Protein AF-A0A9E4ZKX3-F1 (afdb_monomer)

Solvent-accessible surface area (backbone atoms only — not comparable to full-atom values): 25454 Å² total; per-residue (Å²): 143,87,81,88,82,84,85,82,82,82,80,82,78,80,76,80,75,76,70,78,77,75,71,49,72,48,76,29,40,31,50,93,76,35,43,44,62,35,57,43,80,46,44,40,53,27,31,40,37,38,36,26,70,30,90,63,62,45,34,54,31,30,53,96,69,80,42,69,60,54,82,34,45,56,76,32,75,44,77,50,67,42,70,61,65,44,73,48,35,28,30,43,72,83,54,85,83,66,95,56,82,76,34,52,33,34,40,35,28,39,59,78,90,66,80,70,66,98,83,67,93,73,83,86,80,91,85,80,94,75,79,94,86,70,83,78,60,89,33,36,46,52,56,48,41,64,69,36,90,54,23,53,59,49,36,53,49,37,76,65,10,72,49,42,39,51,46,47,62,76,42,64,47,24,24,33,54,43,29,28,42,66,16,60,64,68,60,38,74,67,56,50,52,56,36,76,73,32,55,63,57,34,22,44,39,55,22,52,33,28,29,82,37,74,64,40,66,67,53,51,46,53,48,4,58,74,59,78,29,38,34,78,46,62,21,59,54,62,51,74,49,43,35,34,47,56,98,90,42,60,24,50,66,90,20,43,66,78,43,69,67,42,75,30,67,35,27,28,38,29,33,20,61,36,67,69,74,55,84,80,78,37,56,97,70,66,70,79,70,98,53,76,53,43,56,42,66,69,32,61,47,73,72,34,76,41,69,54,32,64,49,61,42,32,50,49,69,43,63,52,44,70,42,77,57,81,86,49,74,71,52,70,59,36,15,30,36,38,42,30,40,64,37,66,82,51,76,53,60,92,39,58,56,66,56,96,49,63,47,73,47,79,39,65,60,58,58,51,70,47,72,69,47,68,59,42,81,43,40,44,33,42,31,47,20,31,28,73,38,19,33,41,85,76,77,32,56,41,74,31,44,34,35,26,38,66,79,73,70,78,74,75,79,74,74,77,78,82,77,81,76,86,82,88,81,84,90,83,86,88,84,87,82,81,89,84,137

Nearest PDB structures (foldseek):
  5y6p-assembly1_A1  TM=7.924E-01  e=2.789E-11  Griffithsia pacifica
  7asg-assembly1_A  TM=7.374E-01  e=3.312E-11  Homo sapiens
  5nv6-assembly1_A  TM=7.489E-01  e=1.744E-10  Homo sapiens
  7as7-assembly1_A  TM=6.932E-01  e=3.127E-11  Homo sapiens
  7asc-assembly1_A  TM=6.992E-01  e=5.546E-11  Homo sapiens

Mean predicted aligned error: 19.7 Å

Structure (mmCIF, N/CA/C/O backbone):
data_AF-A0A9E4ZKX3-F1
#
_entry.id   AF-A0A9E4ZKX3-F1
#
loop_
_atom_site.group_PDB
_atom_site.id
_atom_site.type_symbol
_atom_site.label_atom_id
_atom_site.label_alt_id
_atom_site.label_comp_id
_atom_site.label_asym_id
_atom_site.label_entity_id
_atom_site.label_seq_id
_atom_site.pdbx_PDB_ins_code
_atom_site.Cartn_x
_atom_site.Cartn_y
_atom_site.Cartn_z
_atom_site.occupancy
_atom_site.B_iso_or_equiv
_atom_site.auth_seq_id
_atom_site.auth_comp_id
_atom_site.auth_asym_id
_atom_site.auth_atom_id
_atom_site.pdbx_PDB_model_num
ATOM 1 N N . MET A 1 1 ? -46.981 26.667 86.178 1.00 44.59 1 MET A N 1
ATOM 2 C CA . MET A 1 1 ? -47.009 25.566 85.196 1.00 44.59 1 MET A CA 1
ATOM 3 C C . MET A 1 1 ? -46.893 26.184 83.818 1.00 44.59 1 MET A C 1
ATOM 5 O O . MET A 1 1 ? -47.861 26.793 83.405 1.00 44.59 1 MET A O 1
ATOM 9 N N . THR A 1 2 ? -45.730 26.085 83.176 1.00 39.66 2 THR A N 1
ATOM 10 C CA . THR A 1 2 ? -45.525 26.178 81.716 1.00 39.66 2 THR A CA 1
ATOM 11 C C . THR A 1 2 ? -44.031 25.954 81.480 1.00 39.66 2 THR A C 1
ATOM 13 O O . THR A 1 2 ? -43.235 26.855 81.726 1.00 39.66 2 THR A O 1
ATOM 16 N N . SER A 1 3 ? -43.653 24.744 81.068 1.00 37.28 3 SER A N 1
ATOM 17 C CA . SER A 1 3 ? -42.311 24.439 80.561 1.00 37.28 3 SER A CA 1
ATOM 18 C C . SER A 1 3 ? -42.474 23.893 79.151 1.00 37.28 3 SER A C 1
ATOM 20 O O . SER A 1 3 ? -43.119 22.868 78.945 1.00 37.28 3 SER A O 1
ATOM 22 N N . THR A 1 4 ? -41.931 24.628 78.191 1.00 37.81 4 THR A N 1
ATOM 23 C CA . THR A 1 4 ? -41.785 24.278 76.780 1.00 37.81 4 THR A CA 1
ATOM 24 C C . THR A 1 4 ? -40.754 23.155 76.641 1.00 37.81 4 THR A C 1
ATOM 26 O O . THR A 1 4 ? -39.629 23.288 77.116 1.00 37.81 4 THR A O 1
ATOM 29 N N . ILE A 1 5 ? -41.133 22.047 75.998 1.00 39.69 5 ILE A N 1
ATOM 30 C CA . ILE A 1 5 ? -40.222 20.965 75.600 1.00 39.69 5 ILE A CA 1
ATOM 31 C C . ILE A 1 5 ? -39.836 21.212 74.140 1.00 39.69 5 ILE A C 1
ATOM 33 O O . ILE A 1 5 ? -40.693 21.188 73.259 1.00 39.69 5 ILE A O 1
ATOM 37 N N . LEU A 1 6 ? -38.551 21.467 73.899 1.00 36.69 6 LEU A N 1
ATOM 38 C CA . LEU A 1 6 ? -37.947 21.547 72.572 1.00 36.69 6 LEU A CA 1
ATOM 39 C C . LEU A 1 6 ? -37.413 20.149 72.221 1.00 36.69 6 LEU A C 1
ATOM 41 O O . LEU A 1 6 ? -36.451 19.682 72.827 1.00 36.69 6 LEU A O 1
ATOM 45 N N . GLY A 1 7 ? -38.073 19.457 71.292 1.00 33.47 7 GLY A N 1
ATOM 46 C CA . GLY A 1 7 ? -37.600 18.184 70.748 1.00 33.47 7 GLY A CA 1
ATOM 47 C C . GLY A 1 7 ? -36.561 18.427 69.656 1.00 33.47 7 GLY A C 1
ATOM 48 O O . GLY A 1 7 ? -36.877 19.030 68.635 1.00 33.47 7 GLY A O 1
ATOM 49 N N . ILE A 1 8 ? -35.331 17.959 69.866 1.00 38.28 8 ILE A N 1
ATOM 50 C CA . ILE A 1 8 ? -34.294 17.891 68.831 1.00 38.28 8 ILE A CA 1
ATOM 51 C C . ILE A 1 8 ? -34.380 16.497 68.208 1.00 38.28 8 ILE A C 1
ATOM 53 O O . ILE A 1 8 ? -34.050 15.502 68.851 1.00 38.28 8 ILE A O 1
ATOM 57 N N . ALA A 1 9 ? -34.852 16.425 66.964 1.00 35.66 9 ALA A N 1
ATOM 58 C CA . ALA A 1 9 ? -34.752 15.233 66.135 1.00 35.66 9 ALA A CA 1
ATOM 59 C C . ALA A 1 9 ? -33.336 15.167 65.544 1.00 35.66 9 ALA A C 1
ATOM 61 O O . ALA A 1 9 ? -32.962 15.997 64.718 1.00 35.66 9 ALA A O 1
ATOM 62 N N . ALA A 1 10 ? -32.539 14.194 65.986 1.00 36.22 10 ALA A N 1
ATOM 63 C CA . ALA A 1 10 ? -31.276 13.853 65.346 1.00 36.22 10 ALA A CA 1
ATOM 64 C C . ALA A 1 10 ? -31.577 13.009 64.099 1.00 36.22 10 ALA A C 1
ATOM 66 O O . ALA A 1 10 ? -31.965 11.846 64.204 1.00 36.22 10 ALA A O 1
ATOM 67 N N . VAL A 1 11 ? -31.432 13.609 62.919 1.00 39.97 11 VAL A N 1
ATOM 68 C CA . VAL A 1 11 ? -31.446 12.886 61.644 1.00 39.97 11 VAL A CA 1
ATOM 69 C C . VAL A 1 11 ? -30.083 12.214 61.491 1.00 39.97 11 VAL A C 1
ATOM 71 O O . VAL A 1 11 ? -29.071 12.886 61.300 1.00 39.97 11 VAL A O 1
ATOM 74 N N . LEU A 1 12 ? -30.051 10.885 61.608 1.00 37.53 12 LEU A N 1
ATOM 75 C CA . LEU A 1 12 ? -28.901 10.073 61.217 1.00 37.53 12 LEU A CA 1
ATOM 76 C C . LEU A 1 12 ? -28.850 10.056 59.681 1.00 37.53 12 LEU A C 1
ATOM 78 O O . LEU A 1 12 ? -29.580 9.309 59.035 1.00 37.53 12 LEU A O 1
ATOM 82 N N . ALA A 1 13 ? -28.017 10.910 59.091 1.00 38.12 13 ALA A N 1
ATOM 83 C CA . ALA A 1 13 ? -27.655 10.794 57.686 1.00 38.12 13 ALA A CA 1
ATOM 84 C C . ALA A 1 13 ? -26.666 9.628 57.548 1.00 38.12 13 ALA A C 1
ATOM 86 O O . ALA A 1 13 ? -25.484 9.761 57.864 1.00 38.12 13 ALA A O 1
ATOM 87 N N . VAL A 1 14 ? -27.154 8.464 57.115 1.00 45.84 14 VAL A N 1
ATOM 88 C CA . VAL A 1 14 ? -26.288 7.396 56.607 1.00 45.84 14 VAL A CA 1
ATOM 89 C C . VAL A 1 14 ? -25.786 7.877 55.250 1.00 45.84 14 VAL A C 1
ATOM 91 O O . VAL A 1 14 ? -26.506 7.818 54.257 1.00 45.84 14 VAL A O 1
ATOM 94 N N . GLY A 1 15 ? -24.578 8.441 55.231 1.00 37.44 15 GLY A N 1
ATOM 95 C CA . GLY A 1 15 ? -23.873 8.732 53.992 1.00 37.44 15 GLY A CA 1
ATOM 96 C C . GLY A 1 15 ? -23.638 7.422 53.253 1.00 37.44 15 GLY A C 1
ATOM 97 O O . GLY A 1 15 ? -22.874 6.578 53.719 1.00 37.44 15 GLY A O 1
ATOM 98 N N . LEU A 1 16 ? -24.325 7.242 52.129 1.00 39.47 16 LEU A N 1
ATOM 99 C CA . LEU A 1 16 ? -23.986 6.222 51.152 1.00 39.47 16 LEU A CA 1
ATOM 100 C C . LEU A 1 16 ? -22.610 6.615 50.602 1.00 39.47 16 LEU A C 1
ATOM 102 O O . LEU A 1 16 ? -22.499 7.529 49.788 1.00 39.47 16 LEU A O 1
ATOM 106 N N . LEU A 1 17 ? -21.547 6.004 51.125 1.00 38.03 17 LEU A N 1
ATOM 107 C CA . LEU A 1 17 ? -20.236 6.074 50.495 1.00 38.03 17 LEU A CA 1
ATOM 108 C C . LEU A 1 17 ? -20.385 5.360 49.152 1.00 38.03 17 LEU A C 1
ATOM 110 O O . LEU A 1 17 ? -20.412 4.132 49.110 1.00 38.03 17 LEU A O 1
ATOM 114 N N . ALA A 1 18 ? -20.543 6.126 48.073 1.00 37.72 18 ALA A N 1
ATOM 115 C CA . ALA A 1 18 ? -20.281 5.612 46.742 1.00 37.72 18 ALA A CA 1
ATOM 116 C C . ALA A 1 18 ? -18.820 5.155 46.757 1.00 37.72 18 ALA A C 1
ATOM 118 O O . ALA A 1 18 ? -17.907 5.972 46.896 1.00 37.72 18 ALA A O 1
ATOM 119 N N . LEU A 1 19 ? -18.606 3.839 46.732 1.00 36.78 19 LEU A N 1
ATOM 120 C CA . LEU A 1 19 ? -17.291 3.302 46.421 1.00 36.78 19 LEU A CA 1
ATOM 121 C C . LEU A 1 19 ? -16.910 3.890 45.056 1.00 36.78 19 LEU A C 1
ATOM 123 O O . LEU A 1 19 ? -17.776 3.915 44.177 1.00 36.78 19 LEU A O 1
ATOM 127 N N . PRO A 1 20 ? -15.685 4.411 44.871 1.00 42.03 20 PRO A N 1
ATOM 128 C CA . PRO A 1 20 ? -15.252 4.791 43.538 1.00 42.03 20 PRO A CA 1
ATOM 129 C C . PRO A 1 20 ? -15.411 3.551 42.658 1.00 42.03 20 PRO A C 1
ATOM 131 O O . PRO A 1 20 ? -14.862 2.496 42.981 1.00 42.03 20 PRO A O 1
ATOM 134 N N . VAL A 1 21 ? -16.224 3.663 41.606 1.00 43.31 21 VAL A N 1
ATOM 135 C CA . VAL A 1 21 ? -16.222 2.685 40.519 1.00 43.31 21 VAL A CA 1
ATOM 136 C C . VAL A 1 21 ? -14.768 2.606 40.069 1.00 43.31 21 VAL A C 1
ATOM 138 O O . VAL A 1 21 ? -14.171 3.629 39.729 1.00 43.31 21 VAL A O 1
ATOM 141 N N . LEU A 1 22 ? -14.155 1.431 40.213 1.00 52.44 22 LEU A N 1
ATOM 142 C CA . LEU A 1 22 ? -12.804 1.212 39.719 1.00 52.44 22 LEU A CA 1
ATOM 143 C C . LEU A 1 22 ? -12.891 1.402 38.204 1.00 52.44 22 LEU A C 1
ATOM 145 O O . LEU A 1 22 ? -13.666 0.694 37.566 1.00 52.44 22 LEU A O 1
ATOM 149 N N . ALA A 1 23 ? -12.183 2.393 37.656 1.00 60.25 23 ALA A N 1
ATOM 150 C CA . ALA A 1 23 ? -12.140 2.588 36.212 1.00 60.25 23 ALA A CA 1
ATOM 151 C C . ALA A 1 23 ? -11.700 1.269 35.568 1.00 60.25 23 ALA A C 1
ATOM 153 O O . ALA A 1 23 ? -10.716 0.677 36.021 1.00 60.25 23 ALA A O 1
ATOM 154 N N . ALA A 1 24 ? -12.455 0.789 34.579 1.00 76.88 24 ALA A N 1
ATOM 155 C CA . ALA A 1 24 ? -12.093 -0.420 33.858 1.00 76.88 24 ALA A CA 1
ATOM 156 C C . ALA A 1 24 ? -10.707 -0.220 33.231 1.00 76.88 24 ALA A C 1
ATOM 158 O O . ALA A 1 24 ? -10.415 0.848 32.684 1.00 76.88 24 ALA A O 1
ATOM 159 N N . THR A 1 25 ? -9.844 -1.227 33.350 1.00 84.31 25 THR A N 1
ATOM 160 C CA . THR A 1 25 ? -8.502 -1.207 32.768 1.00 84.31 25 THR A CA 1
ATOM 161 C C . THR A 1 25 ? -8.307 -2.401 31.852 1.00 84.31 25 THR A C 1
ATOM 163 O O . THR A 1 25 ? -8.714 -3.508 32.206 1.00 84.31 25 THR A O 1
ATOM 166 N N . ALA A 1 26 ? -7.648 -2.184 30.720 1.00 88.62 26 ALA A N 1
ATOM 167 C CA . ALA A 1 26 ? -7.213 -3.235 29.808 1.00 88.62 26 ALA A CA 1
ATOM 168 C C . ALA A 1 26 ? -5.725 -3.056 29.481 1.00 88.62 26 ALA A C 1
ATOM 170 O O . ALA A 1 26 ? -5.217 -1.936 29.526 1.00 88.62 26 ALA A O 1
ATOM 171 N N . ASP A 1 27 ? -5.032 -4.147 29.167 1.00 91.62 27 ASP A N 1
ATOM 172 C CA . ASP A 1 27 ? -3.580 -4.153 28.982 1.00 91.62 27 ASP A CA 1
ATOM 173 C C . ASP A 1 27 ? -3.196 -4.529 27.546 1.00 91.62 27 ASP A C 1
ATOM 175 O O . ASP A 1 27 ? -3.813 -5.402 26.930 1.00 91.62 27 ASP A O 1
ATOM 179 N N . VAL A 1 28 ? -2.141 -3.888 27.044 1.00 90.00 28 VAL A N 1
ATOM 180 C CA . VAL A 1 28 ? -1.460 -4.224 25.791 1.00 90.00 28 VAL A CA 1
ATOM 181 C C . VAL A 1 28 ? 0.042 -4.328 26.063 1.00 90.00 28 VAL A C 1
ATOM 183 O O . VAL A 1 28 ? 0.697 -3.372 26.484 1.00 90.00 28 VAL A O 1
ATOM 186 N N . ASP A 1 29 ? 0.616 -5.491 25.796 1.00 91.44 29 ASP A N 1
ATOM 187 C CA . ASP A 1 29 ? 2.053 -5.721 25.901 1.00 91.44 29 ASP A CA 1
ATOM 188 C C . ASP A 1 29 ? 2.741 -5.297 24.597 1.00 91.44 29 ASP A C 1
ATOM 190 O O . ASP A 1 29 ? 2.290 -5.642 23.511 1.00 91.44 29 ASP A O 1
ATOM 194 N N . ILE A 1 30 ? 3.867 -4.591 24.689 1.00 89.31 30 ILE A N 1
ATOM 195 C CA . ILE A 1 30 ? 4.775 -4.365 23.557 1.00 89.31 30 ILE A CA 1
ATOM 196 C C . ILE A 1 30 ? 5.923 -5.364 23.693 1.00 89.31 30 ILE A C 1
ATOM 198 O O . ILE A 1 30 ? 6.727 -5.261 24.631 1.00 89.31 30 ILE A O 1
ATOM 202 N N . ARG A 1 31 ? 5.944 -6.373 22.817 1.00 85.62 31 ARG A N 1
ATOM 203 C CA . ARG A 1 31 ? 6.923 -7.472 22.823 1.00 85.62 31 ARG A CA 1
ATOM 204 C C . ARG A 1 31 ? 7.243 -7.925 21.412 1.00 85.62 31 ARG A C 1
ATOM 206 O O . ARG A 1 31 ? 6.342 -8.132 20.612 1.00 85.62 31 ARG A O 1
ATOM 213 N N . GLY A 1 32 ? 8.519 -8.178 21.144 1.00 77.88 32 GLY A N 1
ATOM 214 C CA . GLY A 1 32 ? 8.972 -8.661 19.843 1.00 77.88 32 GLY A CA 1
ATOM 215 C C . GLY A 1 32 ? 8.792 -7.647 18.712 1.00 77.88 32 GLY A C 1
ATOM 216 O O . GLY A 1 32 ? 8.894 -8.036 17.555 1.00 77.88 32 GLY A O 1
ATOM 217 N N . GLY A 1 33 ? 8.570 -6.368 19.029 1.00 76.00 33 GLY A N 1
ATOM 218 C CA . GLY A 1 33 ? 8.203 -5.343 18.056 1.00 76.00 33 GLY A CA 1
ATOM 219 C C . GLY A 1 33 ? 6.725 -5.332 17.660 1.00 76.00 33 GLY A C 1
ATOM 220 O O . GLY A 1 33 ? 6.407 -4.682 16.674 1.00 76.00 33 GLY A O 1
ATOM 221 N N . GLU A 1 34 ? 5.844 -5.997 18.413 1.00 79.69 34 GLU A N 1
ATOM 222 C CA . GLU A 1 34 ? 4.401 -6.101 18.146 1.00 79.69 34 GLU A CA 1
ATOM 223 C C . GLU A 1 34 ? 3.580 -5.582 19.341 1.00 79.69 34 GLU A C 1
ATOM 225 O O . GLU A 1 34 ? 4.038 -5.633 20.490 1.00 79.69 34 GLU A O 1
ATOM 230 N N . TYR A 1 35 ? 2.356 -5.099 19.093 1.00 85.44 35 TYR A N 1
ATOM 231 C CA . TYR A 1 35 ? 1.368 -4.879 20.157 1.00 85.44 35 TYR A CA 1
ATOM 232 C C . TYR A 1 35 ? 0.588 -6.171 20.391 1.00 85.44 35 TYR A C 1
ATOM 234 O O . TYR A 1 35 ? 0.074 -6.768 19.450 1.00 85.44 35 TYR A O 1
ATOM 242 N N . ILE A 1 36 ? 0.482 -6.603 21.645 1.00 80.00 36 ILE A N 1
ATOM 243 C CA . ILE A 1 36 ? -0.140 -7.872 22.016 1.00 80.00 36 ILE A CA 1
ATOM 244 C C . ILE A 1 36 ? -1.198 -7.622 23.105 1.00 80.00 36 ILE A C 1
ATOM 246 O O . ILE A 1 36 ? -0.833 -7.338 24.246 1.00 80.00 36 ILE A O 1
ATOM 250 N N . PRO A 1 37 ? -2.499 -7.772 22.797 1.00 79.19 37 PRO A N 1
ATOM 251 C CA . PRO A 1 37 ? -3.042 -8.067 21.470 1.00 79.19 37 PRO A CA 1
ATOM 252 C C . PRO A 1 37 ? -2.907 -6.867 20.512 1.00 79.19 37 PRO A C 1
ATOM 254 O O . PRO A 1 37 ? -2.878 -5.717 20.949 1.00 79.19 37 PRO A O 1
ATOM 257 N N . ALA A 1 38 ? -2.855 -7.138 19.205 1.00 71.38 38 ALA A N 1
ATOM 258 C CA . ALA A 1 38 ? -2.812 -6.091 18.179 1.00 71.38 38 ALA A CA 1
ATOM 259 C C . ALA A 1 38 ? -4.174 -5.394 18.017 1.00 71.38 38 ALA A C 1
ATOM 261 O O . ALA A 1 38 ? -4.246 -4.220 17.666 1.00 71.38 38 ALA A O 1
ATOM 262 N N . SER A 1 39 ? -5.266 -6.095 18.324 1.00 74.25 39 SER A N 1
ATOM 263 C CA . SER A 1 39 ? -6.615 -5.541 18.391 1.00 74.25 39 SER A CA 1
ATOM 264 C C . SER A 1 39 ? -7.208 -5.762 19.776 1.00 74.25 39 SER A C 1
ATOM 266 O O . SER A 1 39 ? -7.173 -6.863 20.328 1.00 74.25 39 SER A O 1
ATOM 268 N N . LEU A 1 40 ? -7.750 -4.694 20.353 1.00 83.62 40 LEU A N 1
ATOM 269 C CA . LEU A 1 40 ? -8.351 -4.714 21.676 1.00 83.62 40 LEU A CA 1
ATOM 270 C C . LEU A 1 40 ? -9.721 -4.043 21.620 1.00 83.62 40 LEU A C 1
ATOM 272 O O . LEU A 1 40 ? -9.820 -2.855 21.326 1.00 83.62 40 LEU A O 1
ATOM 276 N N . THR A 1 41 ? -10.776 -4.785 21.941 1.00 78.62 41 THR A N 1
ATOM 277 C CA . THR A 1 41 ? -12.110 -4.207 22.135 1.00 78.62 41 THR A CA 1
ATOM 278 C C . THR A 1 41 ? -12.324 -3.908 23.616 1.00 78.62 41 THR A C 1
ATOM 280 O O . THR A 1 41 ? -12.059 -4.762 24.463 1.00 78.62 41 THR A O 1
ATOM 283 N N . VAL A 1 42 ? -12.791 -2.703 23.935 1.00 85.31 42 VAL A N 1
ATOM 284 C CA . VAL A 1 42 ? -13.098 -2.242 25.297 1.00 85.31 42 VAL A CA 1
ATOM 285 C C . VAL A 1 42 ? -14.410 -1.465 25.319 1.00 85.31 42 VAL A C 1
ATOM 287 O O . VAL A 1 42 ? -14.893 -1.024 24.280 1.00 85.31 42 VAL A O 1
ATOM 290 N N . GLU A 1 43 ? -14.982 -1.266 26.502 1.00 86.69 43 GLU A N 1
ATOM 291 C CA . GLU A 1 43 ? -16.123 -0.360 26.675 1.00 86.69 43 GLU A CA 1
ATOM 292 C C . GLU A 1 43 ? -15.655 1.094 26.812 1.00 86.69 43 GLU A C 1
ATOM 294 O O . GLU A 1 43 ? -14.508 1.360 27.195 1.00 86.69 43 GLU A O 1
ATOM 299 N N . GLU A 1 44 ? -16.543 2.046 26.531 1.00 86.00 44 GLU A N 1
ATOM 300 C CA . GLU A 1 44 ? -16.294 3.464 26.799 1.00 86.00 44 GLU A CA 1
ATOM 301 C C . GLU A 1 44 ? -15.855 3.709 28.253 1.00 86.00 44 GLU A C 1
ATOM 303 O O . GLU A 1 44 ? -16.233 3.006 29.189 1.00 86.00 44 GLU A O 1
ATOM 308 N N . ASN A 1 45 ? -15.021 4.725 28.449 1.00 86.62 45 ASN A N 1
ATOM 309 C CA . ASN A 1 45 ? -14.358 5.065 29.710 1.00 86.62 45 ASN A CA 1
ATOM 310 C C . ASN A 1 45 ? -13.347 4.020 30.232 1.00 86.62 45 ASN A C 1
ATOM 312 O O . ASN A 1 45 ? -12.870 4.142 31.367 1.00 86.62 45 ASN A O 1
ATOM 316 N N . THR A 1 46 ? -12.946 3.040 29.414 1.00 88.50 46 THR A N 1
ATOM 317 C CA . THR A 1 46 ? -11.849 2.117 29.749 1.00 88.50 46 THR A CA 1
ATOM 318 C C . THR A 1 46 ? -10.486 2.798 29.601 1.00 88.50 46 THR A C 1
ATOM 320 O O . THR A 1 46 ? -10.207 3.490 28.620 1.00 88.50 46 THR A O 1
ATOM 323 N N . THR A 1 47 ? -9.604 2.589 30.583 1.00 93.19 47 THR A N 1
ATOM 324 C CA . THR A 1 47 ? -8.193 2.994 30.511 1.00 93.19 47 THR A CA 1
ATOM 325 C C . THR A 1 47 ? -7.345 1.848 29.980 1.00 93.19 47 THR A C 1
ATOM 327 O O . THR A 1 47 ? -7.213 0.817 30.635 1.00 93.19 47 THR A O 1
ATOM 330 N N . VAL A 1 48 ? -6.739 2.029 28.811 1.00 94.94 48 VAL A N 1
ATOM 331 C CA . VAL A 1 48 ? -5.806 1.053 28.242 1.00 94.94 48 VAL A CA 1
ATOM 332 C C . VAL A 1 48 ? -4.387 1.388 28.693 1.00 94.94 48 VAL A C 1
ATOM 334 O O . VAL A 1 48 ? -3.974 2.550 28.658 1.00 94.94 48 VAL A O 1
ATOM 337 N N . THR A 1 49 ? -3.664 0.366 29.146 1.00 95.75 49 THR A N 1
ATOM 338 C CA . THR A 1 49 ? -2.282 0.435 29.624 1.00 95.75 49 THR A CA 1
ATOM 339 C C . THR A 1 49 ? -1.378 -0.311 28.653 1.00 95.75 49 THR A C 1
ATOM 341 O O . THR A 1 49 ? -1.482 -1.526 28.510 1.00 95.75 49 THR A O 1
ATOM 344 N N . TRP A 1 50 ? -0.455 0.399 28.010 1.00 97.25 50 TRP A N 1
ATOM 345 C CA . TRP A 1 50 ? 0.591 -0.212 27.194 1.00 97.25 50 TRP A CA 1
ATOM 346 C C . TRP A 1 50 ? 1.865 -0.364 28.010 1.00 97.25 50 TRP A C 1
ATOM 348 O O . TRP A 1 50 ? 2.320 0.612 28.607 1.00 97.25 50 TRP A O 1
ATOM 358 N N . THR A 1 51 ? 2.472 -1.551 28.001 1.00 94.19 51 THR A N 1
ATOM 359 C CA . THR A 1 51 ? 3.736 -1.819 28.708 1.00 94.19 51 THR A CA 1
ATOM 360 C C . THR A 1 51 ? 4.828 -2.249 27.739 1.00 94.19 51 THR A C 1
ATOM 362 O O . THR A 1 51 ? 4.689 -3.271 27.069 1.00 94.19 51 THR A O 1
ATOM 365 N N . ASN A 1 52 ? 5.947 -1.515 27.698 1.00 94.44 52 ASN A N 1
ATOM 366 C CA . ASN A 1 52 ? 7.099 -1.911 26.890 1.00 94.44 52 ASN A CA 1
ATOM 367 C C . ASN A 1 52 ? 7.952 -2.969 27.584 1.00 94.44 52 ASN A C 1
ATOM 369 O O . ASN A 1 52 ? 8.564 -2.688 28.606 1.00 94.44 52 ASN A O 1
ATOM 373 N N . TYR A 1 53 ? 8.029 -4.174 27.027 1.00 88.81 53 TYR A N 1
ATOM 374 C CA . TYR A 1 53 ? 8.916 -5.231 27.517 1.00 88.81 53 TYR A CA 1
ATOM 375 C C . TYR A 1 53 ? 10.162 -5.423 26.641 1.00 88.81 53 TYR A C 1
ATOM 377 O O . TYR A 1 53 ? 11.108 -6.091 27.073 1.00 88.81 53 TYR A O 1
ATOM 385 N N . ASP A 1 54 ? 10.203 -4.815 25.456 1.00 83.31 54 ASP A N 1
ATOM 386 C CA . ASP A 1 54 ? 11.353 -4.861 24.562 1.00 83.31 54 ASP A CA 1
ATOM 387 C C . ASP A 1 54 ? 12.501 -3.981 25.071 1.00 83.31 54 ASP A C 1
ATOM 389 O O . ASP A 1 54 ? 12.308 -2.963 25.735 1.00 83.31 54 ASP A O 1
ATOM 393 N N . GLU A 1 55 ? 13.740 -4.377 24.764 1.00 87.56 55 GLU A N 1
ATOM 394 C CA . GLU A 1 55 ? 14.933 -3.570 25.078 1.00 87.56 55 GLU A CA 1
ATOM 395 C C . GLU A 1 55 ? 14.993 -2.279 24.246 1.00 87.56 55 GLU A C 1
ATOM 397 O O . GLU A 1 55 ? 15.665 -1.315 24.616 1.00 87.56 55 GLU A O 1
ATOM 402 N N . VAL A 1 56 ? 14.300 -2.268 23.105 1.00 85.69 56 VAL A N 1
ATOM 403 C CA . VAL A 1 56 ? 14.177 -1.117 22.214 1.00 85.69 56 VAL A CA 1
ATOM 404 C C . VAL A 1 56 ? 12.985 -0.275 22.661 1.00 85.69 56 VAL A C 1
ATOM 406 O O . VAL A 1 56 ? 11.956 -0.796 23.080 1.00 85.69 56 VAL A O 1
ATOM 409 N N . ALA A 1 57 ? 13.121 1.047 22.592 1.00 87.31 57 ALA A N 1
ATOM 410 C CA . ALA A 1 57 ? 12.015 1.931 22.928 1.00 87.31 57 ALA A CA 1
ATOM 411 C C . ALA A 1 57 ? 10.989 2.013 21.794 1.00 87.31 57 ALA A C 1
ATOM 413 O O . ALA A 1 57 ? 11.361 2.119 20.622 1.00 87.31 57 ALA A O 1
ATOM 414 N N . HIS A 1 58 ? 9.719 2.079 22.180 1.00 89.75 58 HIS A N 1
ATOM 415 C CA . HIS A 1 58 ? 8.573 2.183 21.281 1.00 89.75 58 HIS A CA 1
ATOM 416 C C . HIS A 1 58 ? 7.728 3.418 21.607 1.00 89.75 58 HIS A C 1
ATOM 418 O O . HIS A 1 58 ? 7.968 4.125 22.584 1.00 89.75 58 HIS A O 1
ATOM 424 N N . THR A 1 59 ? 6.749 3.691 20.761 1.00 90.69 59 THR A N 1
ATOM 425 C CA . THR A 1 59 ? 5.711 4.718 20.947 1.00 90.69 59 THR A CA 1
ATOM 426 C C . THR A 1 59 ? 4.350 4.059 20.797 1.00 90.69 59 THR A C 1
ATOM 428 O O . THR A 1 59 ? 4.242 3.020 20.152 1.00 90.69 59 THR A O 1
ATOM 431 N N . VAL A 1 60 ? 3.322 4.684 21.350 1.00 90.69 60 VAL A N 1
ATOM 432 C CA . VAL A 1 60 ? 1.910 4.408 21.109 1.00 90.69 60 VAL A CA 1
ATOM 433 C C . VAL A 1 60 ? 1.312 5.737 20.668 1.00 90.69 60 VAL A C 1
ATOM 435 O O . VAL A 1 60 ? 1.011 6.603 21.492 1.00 90.69 60 VAL A O 1
ATOM 438 N N . THR A 1 61 ? 1.235 5.935 19.358 1.00 87.69 61 THR A N 1
ATOM 439 C CA . THR A 1 61 ? 0.784 7.191 18.760 1.00 87.69 61 THR A CA 1
ATOM 440 C C . THR A 1 61 ? -0.482 6.918 17.960 1.00 87.69 61 THR A C 1
ATOM 442 O O . THR A 1 61 ? -0.449 6.142 17.008 1.00 87.69 61 THR A O 1
ATOM 445 N N . GLY A 1 62 ? -1.599 7.520 18.366 1.00 82.81 62 GLY A N 1
ATOM 446 C CA . GLY A 1 62 ? -2.884 7.393 17.685 1.00 82.81 62 GLY A CA 1
ATOM 447 C C . GLY A 1 62 ? -2.914 8.152 16.359 1.00 82.81 62 GLY A C 1
ATOM 448 O O . GLY A 1 62 ? -2.353 9.249 16.245 1.00 82.81 62 GLY A O 1
ATOM 449 N N . THR A 1 63 ? -3.608 7.594 15.370 1.00 70.62 63 THR A N 1
ATOM 450 C CA . THR A 1 63 ? -3.876 8.263 14.090 1.00 70.62 63 THR A CA 1
ATOM 451 C C . THR A 1 63 ? -4.606 9.592 14.320 1.00 70.62 63 THR A C 1
ATOM 453 O O . THR A 1 63 ? -5.393 9.737 15.258 1.00 70.62 63 THR A O 1
ATOM 456 N N . GLY A 1 64 ? -4.294 10.611 13.514 1.00 65.62 64 GLY A N 1
ATOM 457 C CA . GLY A 1 64 ? -4.873 11.954 13.663 1.00 65.62 64 GLY A CA 1
ATOM 458 C C . GLY A 1 64 ? -4.382 12.733 14.894 1.00 65.62 64 GLY A C 1
ATOM 459 O O . GLY A 1 64 ? -4.874 13.827 15.165 1.00 65.62 64 GLY A O 1
ATOM 460 N N . GLY A 1 65 ? -3.405 12.203 15.643 1.00 70.75 65 GLY A N 1
ATOM 461 C CA . GLY A 1 65 ? -2.793 12.885 16.788 1.00 70.75 65 GLY A CA 1
ATOM 462 C C . GLY A 1 65 ? -3.662 12.920 18.048 1.00 70.75 65 GLY A C 1
ATOM 463 O O . GLY A 1 65 ? -3.432 13.759 18.919 1.00 70.75 65 GLY A O 1
ATOM 464 N N . LEU A 1 66 ? -4.650 12.024 18.162 1.00 78.44 66 LEU A N 1
ATOM 465 C CA . LEU A 1 66 ? -5.563 11.945 19.313 1.00 78.44 66 LEU A CA 1
ATOM 466 C C . LEU A 1 66 ? -4.839 11.655 20.638 1.00 78.44 66 LEU A C 1
ATOM 468 O O . LEU A 1 66 ? -5.258 12.121 21.700 1.00 78.44 66 LEU A O 1
ATOM 472 N N . PHE A 1 67 ? -3.743 10.898 20.575 1.00 87.88 67 PHE A N 1
ATOM 473 C CA . PHE A 1 67 ? -2.854 10.633 21.698 1.00 87.88 67 PHE A CA 1
ATOM 474 C C . PHE A 1 67 ? -1.452 10.272 21.213 1.00 87.88 67 PHE A C 1
ATOM 476 O O . PHE A 1 67 ? -1.276 9.722 20.128 1.00 87.88 67 PHE A O 1
ATOM 483 N N . ASP A 1 68 ? -0.451 10.569 22.036 1.00 91.56 68 ASP A N 1
ATOM 484 C CA . ASP A 1 68 ? 0.936 10.194 21.789 1.00 91.56 68 ASP A CA 1
ATOM 485 C C . ASP A 1 68 ? 1.625 9.922 23.125 1.00 91.56 68 ASP A C 1
ATOM 487 O O . ASP A 1 68 ? 1.661 10.781 24.012 1.00 91.56 68 ASP A O 1
ATOM 491 N N . SER A 1 69 ? 2.165 8.717 23.280 1.00 93.75 69 SER A N 1
ATOM 492 C CA . SER A 1 69 ? 2.923 8.344 24.469 1.00 93.75 69 SER A CA 1
ATOM 493 C C . SER A 1 69 ? 4.283 9.030 24.564 1.00 93.75 69 SER A C 1
ATOM 495 O O . SER A 1 69 ? 4.893 9.041 25.636 1.00 93.75 69 SER A O 1
ATOM 497 N N . GLY A 1 70 ? 4.813 9.528 23.442 1.00 89.44 70 GLY A N 1
ATOM 498 C CA . GLY A 1 70 ? 6.244 9.744 23.297 1.00 89.44 70 GLY A CA 1
ATOM 499 C C . GLY A 1 70 ? 7.027 8.437 23.474 1.00 89.44 70 GLY A C 1
ATOM 500 O O . GLY A 1 70 ? 6.477 7.335 23.448 1.00 89.44 70 GLY A O 1
ATOM 501 N N . ARG A 1 71 ? 8.344 8.546 23.650 1.00 90.38 71 ARG A N 1
ATOM 502 C CA . ARG A 1 71 ? 9.232 7.384 23.771 1.00 90.38 71 ARG A CA 1
ATOM 503 C C . ARG A 1 71 ? 9.006 6.632 25.089 1.00 90.38 71 ARG A C 1
ATOM 505 O O . ARG A 1 71 ? 9.244 7.190 26.156 1.00 90.38 71 ARG A O 1
ATOM 512 N N . ILE A 1 72 ? 8.622 5.362 24.988 1.00 93.25 72 ILE A N 1
ATOM 513 C CA . ILE A 1 72 ? 8.452 4.412 26.093 1.00 93.25 72 ILE A CA 1
ATOM 514 C C . ILE A 1 72 ? 9.678 3.492 26.134 1.00 93.25 72 ILE A C 1
ATOM 516 O O . ILE A 1 72 ? 9.858 2.644 25.258 1.00 93.25 72 ILE A O 1
ATOM 520 N N . GLU A 1 73 ? 10.535 3.653 27.142 1.00 93.38 73 GLU A N 1
ATOM 521 C CA . GLU A 1 73 ? 11.699 2.779 27.366 1.00 93.38 73 GLU A CA 1
ATOM 522 C C . GLU A 1 73 ? 11.283 1.420 27.959 1.00 93.38 73 GLU A C 1
ATOM 524 O O . GLU A 1 73 ? 10.152 1.244 28.415 1.00 93.38 73 GLU A O 1
ATOM 529 N N . GLN A 1 74 ? 12.206 0.456 28.001 1.00 94.12 74 GLN A N 1
ATOM 530 C CA . GLN A 1 74 ? 11.939 -0.862 28.581 1.00 94.12 74 GLN A CA 1
ATOM 531 C C . GLN A 1 74 ? 11.369 -0.764 30.013 1.00 94.12 74 GLN A C 1
ATOM 533 O O . GLN A 1 74 ? 11.898 -0.065 30.880 1.00 94.12 74 GLN A O 1
ATOM 538 N N . ASN A 1 75 ? 10.313 -1.531 30.267 1.00 93.44 75 ASN A N 1
ATOM 539 C CA . ASN A 1 75 ? 9.479 -1.594 31.470 1.00 93.44 75 ASN A CA 1
ATOM 540 C C . ASN A 1 75 ? 8.705 -0.310 31.816 1.00 93.44 75 ASN A C 1
ATOM 542 O O . ASN A 1 75 ? 8.167 -0.209 32.922 1.00 93.44 75 ASN A O 1
ATOM 546 N N . GLN A 1 76 ? 8.645 0.678 30.920 1.00 96.69 76 GLN A N 1
ATOM 547 C CA . GLN A 1 76 ? 7.771 1.835 31.099 1.00 96.69 76 GLN A CA 1
ATOM 548 C C . GLN A 1 76 ? 6.363 1.555 30.580 1.00 96.69 76 GLN A C 1
ATOM 550 O O . GLN A 1 76 ? 6.156 0.706 29.709 1.00 96.69 76 GLN A O 1
ATOM 555 N N . THR A 1 77 ? 5.402 2.296 31.133 1.00 95.94 77 THR A N 1
ATOM 556 C CA . THR A 1 77 ? 3.994 2.207 30.764 1.00 95.94 77 THR A CA 1
ATOM 557 C C . THR A 1 77 ? 3.447 3.538 30.276 1.00 95.94 77 THR A C 1
ATOM 559 O O . THR A 1 77 ? 3.864 4.608 30.729 1.00 95.94 77 THR A O 1
ATOM 562 N N . PHE A 1 78 ? 2.482 3.455 29.369 1.00 97.06 78 PHE A N 1
ATOM 563 C CA . PHE A 1 78 ? 1.649 4.565 28.930 1.00 97.06 78 PHE A CA 1
ATOM 564 C C . PHE A 1 78 ? 0.181 4.205 29.153 1.00 97.06 78 PHE A C 1
ATOM 566 O O . PHE A 1 78 ? -0.218 3.083 28.863 1.00 97.06 78 PHE A O 1
ATOM 573 N N . ASN A 1 79 ? -0.612 5.152 29.657 1.00 95.19 79 ASN A N 1
ATOM 574 C CA . ASN A 1 79 ? -2.031 4.951 29.939 1.00 95.19 79 ASN A CA 1
ATOM 575 C C . ASN A 1 79 ? -2.856 5.995 29.190 1.00 95.19 79 ASN A C 1
ATOM 577 O O . ASN A 1 79 ? -2.544 7.186 29.271 1.00 95.19 79 ASN A O 1
ATOM 581 N N . TYR A 1 80 ? -3.936 5.566 28.545 1.00 94.25 80 TYR A N 1
ATOM 582 C CA . TYR A 1 80 ? -4.902 6.461 27.911 1.00 94.25 80 TYR A CA 1
ATOM 583 C C . TYR A 1 80 ? -6.331 5.979 28.163 1.00 94.25 80 TYR A C 1
ATOM 585 O O . TYR A 1 80 ? -6.604 4.781 28.105 1.00 94.25 80 TYR A O 1
ATOM 593 N N . THR A 1 81 ? -7.238 6.907 28.465 1.00 93.50 81 THR A N 1
ATOM 594 C CA . THR A 1 81 ? -8.655 6.611 28.709 1.00 93.50 81 THR A CA 1
ATOM 595 C C . THR A 1 81 ? -9.472 7.005 27.490 1.00 93.50 81 THR A C 1
ATOM 597 O O . THR A 1 81 ? -9.487 8.178 27.117 1.00 93.50 81 THR A O 1
ATOM 600 N N . PHE A 1 82 ? -10.176 6.041 26.901 1.00 87.44 82 PHE A N 1
ATOM 601 C CA . PHE A 1 82 ? -11.043 6.285 25.754 1.00 87.44 82 PHE A CA 1
ATOM 602 C C . PHE A 1 82 ? -12.453 6.621 26.225 1.00 87.44 82 PHE A C 1
ATOM 604 O O . PHE A 1 82 ? -13.153 5.754 26.738 1.00 87.44 82 PHE A O 1
ATOM 611 N N . ALA A 1 83 ? -12.849 7.886 26.107 1.00 87.00 83 ALA A N 1
ATOM 612 C CA . ALA A 1 83 ? -14.153 8.355 26.578 1.00 87.00 83 ALA A CA 1
ATOM 613 C C . ALA A 1 83 ? -15.275 8.144 25.556 1.00 87.00 83 ALA A C 1
ATOM 615 O O . ALA A 1 83 ? -16.417 7.944 25.954 1.00 87.00 83 ALA A O 1
ATOM 616 N N . ASP A 1 84 ? -14.945 8.191 24.267 1.00 83.62 84 ASP A N 1
ATOM 617 C CA . ASP A 1 84 ? -15.920 8.120 23.187 1.00 83.62 84 ASP A CA 1
ATOM 618 C C . ASP A 1 84 ? -15.875 6.741 22.519 1.00 83.62 84 ASP A C 1
ATOM 620 O O . ASP A 1 84 ? -14.828 6.092 22.440 1.00 83.62 84 ASP A O 1
ATOM 624 N N . THR A 1 85 ? -17.028 6.279 22.042 1.00 78.69 85 THR A N 1
ATOM 625 C CA . THR A 1 85 ? -17.097 5.098 21.179 1.00 78.69 85 THR A CA 1
ATOM 626 C C . THR A 1 85 ? -16.445 5.403 19.841 1.00 78.69 85 THR A C 1
ATOM 628 O O . THR A 1 85 ? -16.633 6.491 19.296 1.00 78.69 85 THR A O 1
ATOM 631 N N . GLY A 1 86 ? -15.747 4.431 19.275 1.00 74.00 86 GLY A N 1
ATOM 632 C CA . GLY A 1 86 ? -15.042 4.626 18.019 1.00 74.00 86 GLY A CA 1
ATOM 633 C C . GLY A 1 86 ? -13.940 3.606 17.829 1.00 74.00 86 GLY A C 1
ATOM 634 O O . GLY A 1 86 ? -13.794 2.655 18.597 1.00 74.00 86 GLY A O 1
ATOM 635 N N . THR A 1 87 ? -13.164 3.785 16.772 1.00 74.38 87 THR A N 1
ATOM 636 C CA . THR A 1 87 ? -12.010 2.936 16.487 1.00 74.38 87 THR A CA 1
ATOM 637 C C . THR A 1 87 ? -10.771 3.790 16.431 1.00 74.38 87 THR A C 1
ATOM 639 O O . THR A 1 87 ? -10.690 4.741 15.666 1.00 74.38 87 THR A O 1
ATOM 642 N N . TYR A 1 88 ? -9.810 3.436 17.268 1.00 80.19 88 TYR A N 1
ATOM 643 C CA . TYR A 1 88 ? -8.618 4.218 17.525 1.00 80.19 88 TYR A CA 1
ATOM 644 C C . TYR A 1 88 ? -7.403 3.423 17.050 1.00 80.19 88 TYR A C 1
ATOM 646 O O . TYR A 1 88 ? -6.810 2.687 17.848 1.00 80.19 88 TYR A O 1
ATOM 654 N N . PRO A 1 89 ? -7.049 3.504 15.753 1.00 77.88 89 PRO A N 1
ATOM 655 C CA . PRO A 1 89 ? -5.803 2.944 15.257 1.00 77.88 89 PRO A CA 1
ATOM 656 C C . PRO A 1 89 ? -4.618 3.725 15.833 1.00 77.88 89 PRO A C 1
ATOM 658 O O . PRO A 1 89 ? -4.677 4.942 16.035 1.00 77.88 89 PRO A O 1
ATOM 661 N N . TYR A 1 90 ? -3.542 3.010 16.132 1.00 85.25 90 TYR A N 1
ATOM 662 C CA . TYR A 1 90 ? -2.312 3.571 16.667 1.00 85.25 90 TYR A CA 1
ATOM 663 C C . TYR A 1 90 ? -1.097 2.781 16.188 1.00 85.25 90 TYR A C 1
ATOM 665 O O . TYR A 1 90 ? -1.192 1.613 15.816 1.00 85.25 90 TYR A O 1
ATOM 673 N N . GLY A 1 91 ? 0.071 3.414 16.223 1.00 84.31 91 GLY A N 1
ATOM 674 C CA . GLY A 1 91 ? 1.307 2.787 15.778 1.00 84.31 91 GLY A CA 1
ATOM 675 C C . GLY A 1 91 ? 2.558 3.338 16.444 1.00 84.31 91 GLY A C 1
ATOM 676 O O . GLY A 1 91 ? 2.522 4.299 17.223 1.00 84.31 91 GLY A O 1
ATOM 677 N N . CYS A 1 92 ? 3.689 2.711 16.121 1.00 84.69 92 CYS A N 1
ATOM 678 C CA . CYS A 1 92 ? 4.997 3.132 16.600 1.00 84.69 92 CYS A CA 1
ATOM 679 C C . CYS A 1 92 ? 5.708 4.041 15.579 1.00 84.69 92 CYS A C 1
ATOM 681 O O . CYS A 1 92 ? 6.125 3.593 14.516 1.00 84.69 92 CYS A O 1
ATOM 683 N N . THR A 1 93 ? 5.947 5.305 15.936 1.00 78.06 93 THR A N 1
ATOM 684 C CA . THR A 1 93 ? 6.564 6.338 15.085 1.00 78.06 93 THR A CA 1
ATOM 685 C C . THR A 1 93 ? 8.095 6.420 15.194 1.00 78.06 93 THR A C 1
ATOM 687 O O . THR A 1 93 ? 8.745 7.037 14.351 1.00 78.06 93 THR A O 1
ATOM 690 N N . LEU A 1 94 ? 8.718 5.777 16.193 1.00 71.69 94 LEU A N 1
ATOM 691 C CA . LEU A 1 94 ? 10.166 5.891 16.452 1.00 71.69 94 LEU A CA 1
ATOM 692 C C . LEU A 1 94 ? 11.091 5.192 15.440 1.00 71.69 94 LEU A C 1
ATOM 694 O O . LEU A 1 94 ? 12.301 5.396 15.515 1.00 71.69 94 LEU A O 1
ATOM 698 N N . ASN A 1 95 ? 10.565 4.401 14.499 1.00 52.78 95 ASN A N 1
ATOM 699 C CA . ASN A 1 95 ? 11.366 3.653 13.521 1.00 52.78 95 ASN A CA 1
ATOM 700 C C . ASN A 1 95 ? 10.743 3.611 12.114 1.00 52.78 95 ASN A C 1
ATOM 702 O O . ASN A 1 95 ? 10.743 2.571 11.467 1.00 52.78 95 ASN A O 1
ATOM 706 N N . ALA A 1 96 ? 10.318 4.757 11.579 1.00 48.66 96 ALA A N 1
ATOM 707 C CA . ALA A 1 96 ? 9.963 4.866 10.156 1.00 48.66 96 ALA A CA 1
ATOM 708 C C . ALA A 1 96 ? 11.163 4.654 9.189 1.00 48.66 96 ALA A C 1
ATOM 710 O O . ALA A 1 96 ? 10.982 4.580 7.981 1.00 48.66 96 ALA A O 1
ATOM 711 N N . SER A 1 97 ? 12.410 4.555 9.687 1.00 42.12 97 SER A N 1
ATOM 712 C CA . SER A 1 97 ? 13.635 4.531 8.860 1.00 42.12 97 SER A CA 1
ATOM 713 C C . SER A 1 97 ? 14.433 3.217 8.861 1.00 42.12 97 SER A C 1
ATOM 715 O O . SER A 1 97 ? 15.460 3.141 8.186 1.00 42.12 97 SER A O 1
ATOM 717 N N . THR A 1 98 ? 14.000 2.165 9.572 1.00 43.59 98 THR A N 1
ATOM 718 C CA . THR A 1 98 ? 14.733 0.881 9.648 1.00 43.59 98 THR A CA 1
ATOM 719 C C . THR A 1 98 ? 13.987 -0.311 9.043 1.00 43.59 98 THR A C 1
ATOM 721 O O . THR A 1 98 ? 14.062 -1.396 9.601 1.00 43.59 98 THR A O 1
ATOM 724 N N . ARG A 1 99 ? 13.326 -0.153 7.880 1.00 48.75 99 ARG A N 1
ATOM 725 C CA . ARG A 1 99 ? 12.864 -1.258 6.993 1.00 48.75 99 ARG A CA 1
ATOM 726 C C . ARG A 1 99 ? 12.268 -2.488 7.723 1.00 48.75 99 ARG A C 1
ATOM 728 O O . ARG A 1 99 ? 12.503 -3.623 7.314 1.00 48.75 99 ARG A O 1
ATOM 735 N N . ARG A 1 100 ? 11.538 -2.276 8.819 1.00 49.38 100 ARG A N 1
ATOM 736 C CA . ARG A 1 100 ? 10.753 -3.302 9.511 1.00 49.38 100 ARG A CA 1
ATOM 737 C C . ARG A 1 100 ? 9.299 -2.876 9.471 1.00 49.38 100 ARG A C 1
ATOM 739 O O . ARG A 1 100 ? 9.018 -1.681 9.517 1.00 49.38 100 ARG A O 1
ATOM 746 N N . THR A 1 101 ? 8.435 -3.871 9.342 1.00 51.78 101 THR A N 1
ATOM 747 C CA . THR A 1 101 ? 6.985 -3.761 9.251 1.00 51.78 101 THR A CA 1
ATOM 748 C C . THR A 1 101 ? 6.431 -2.804 10.321 1.00 51.78 101 THR A C 1
ATOM 750 O O . THR A 1 101 ? 6.928 -2.807 11.455 1.00 51.78 101 THR A O 1
ATOM 753 N N . PRO A 1 102 ? 5.497 -1.899 9.966 1.00 65.44 102 PRO A N 1
ATOM 754 C CA . PRO A 1 102 ? 4.981 -0.911 10.901 1.00 65.44 102 PRO A CA 1
ATOM 755 C C . PRO A 1 102 ? 4.188 -1.598 12.012 1.00 65.44 102 PRO A C 1
ATOM 757 O O . PRO A 1 102 ? 3.109 -2.140 11.783 1.00 65.44 102 PRO A O 1
ATOM 760 N N . MET A 1 103 ? 4.724 -1.519 13.229 1.00 77.25 103 MET A N 1
ATOM 761 C CA . MET A 1 103 ? 4.054 -1.953 14.449 1.00 77.25 103 MET A CA 1
ATOM 762 C C . MET A 1 103 ? 2.753 -1.154 14.618 1.00 77.25 103 MET A C 1
ATOM 764 O O . MET A 1 103 ? 2.795 0.065 14.832 1.00 77.25 103 MET A O 1
ATOM 768 N N . GLN A 1 104 ? 1.616 -1.843 14.512 1.00 79.31 104 GLN A N 1
ATOM 769 C CA . GLN A 1 104 ? 0.271 -1.263 14.490 1.00 79.31 104 GLN A CA 1
ATOM 770 C C . GLN A 1 104 ? -0.659 -1.983 15.453 1.00 79.31 104 GLN A C 1
ATOM 772 O O . GLN A 1 104 ? -0.581 -3.199 15.633 1.00 79.31 104 GLN A O 1
ATOM 777 N N . GLY A 1 105 ? -1.550 -1.220 16.069 1.00 81.81 105 GLY A N 1
ATOM 778 C CA . GLY A 1 105 ? -2.632 -1.765 16.860 1.00 81.81 105 GLY A CA 1
ATOM 779 C C . GLY A 1 105 ? -3.889 -0.921 16.752 1.00 81.81 105 GLY A C 1
ATOM 780 O O . GLY A 1 105 ? -3.888 0.178 16.198 1.00 81.81 105 GLY A O 1
ATOM 781 N N . VAL A 1 106 ? -4.985 -1.448 17.280 1.00 80.94 106 VAL A N 1
ATOM 782 C CA . VAL A 1 106 ? -6.273 -0.761 17.284 1.00 80.94 106 VAL A CA 1
ATOM 783 C C . VAL A 1 106 ? -7.005 -0.994 18.594 1.00 80.94 106 VAL A C 1
ATOM 785 O O . VAL A 1 106 ? -7.088 -2.123 19.084 1.00 80.94 106 VAL A O 1
ATOM 788 N N . VAL A 1 107 ? -7.559 0.081 19.151 1.00 84.12 107 VAL A N 1
ATOM 789 C CA . VAL A 1 107 ? -8.553 -0.010 20.223 1.00 84.12 107 VAL A CA 1
ATOM 790 C C . VAL A 1 107 ? -9.933 0.242 19.627 1.00 84.12 107 VAL A C 1
ATOM 792 O O . VAL A 1 107 ? -10.169 1.291 19.035 1.00 84.12 107 VAL A O 1
ATOM 795 N N . ILE A 1 108 ? -10.846 -0.713 19.778 1.00 76.38 108 ILE A N 1
ATOM 796 C CA . ILE A 1 108 ? -12.254 -0.576 19.392 1.00 76.38 108 ILE A CA 1
ATOM 797 C C . ILE A 1 108 ? -13.045 -0.307 20.667 1.00 76.38 108 ILE A C 1
ATOM 799 O O . ILE A 1 108 ? -13.068 -1.139 21.571 1.00 76.38 108 ILE A O 1
ATOM 803 N N . VAL A 1 109 ? -13.684 0.852 20.748 1.00 82.75 109 VAL A N 1
ATOM 804 C CA . VAL A 1 109 ? -14.438 1.281 21.924 1.00 82.75 109 VAL A CA 1
ATOM 805 C C . VAL A 1 109 ? -15.919 1.169 21.613 1.00 82.75 109 VAL A C 1
ATOM 807 O O . VAL A 1 109 ? -16.440 1.889 20.760 1.00 82.75 109 VAL A O 1
ATOM 810 N N . VAL A 1 110 ? -16.587 0.248 22.299 1.00 79.50 110 VAL A N 1
ATOM 811 C CA . VAL A 1 110 ? -18.025 -0.004 22.159 1.00 79.50 110 VAL A CA 1
ATOM 812 C C . VAL A 1 110 ? -18.807 0.646 23.312 1.00 79.50 110 VAL A C 1
ATOM 814 O O . VAL A 1 110 ? -18.219 0.929 24.360 1.00 79.50 110 VAL A O 1
ATOM 817 N N . PRO A 1 111 ? -20.122 0.898 23.157 1.00 77.44 111 PRO A N 1
ATOM 818 C CA . PRO A 1 111 ? -20.945 1.423 24.247 1.00 77.44 111 PRO A CA 1
ATOM 819 C C . PRO A 1 111 ? -20.906 0.534 25.501 1.00 77.44 111 PRO A C 1
ATOM 821 O O . PRO A 1 111 ? -20.798 -0.690 25.393 1.00 77.44 111 PRO A O 1
ATOM 824 N N . GLU A 1 112 ? -21.050 1.137 26.685 1.00 77.00 112 GLU A N 1
ATOM 825 C CA . GLU A 1 112 ? -21.091 0.409 27.962 1.00 77.00 112 GLU A CA 1
ATOM 826 C C . GLU A 1 112 ? -22.205 -0.661 27.952 1.00 77.00 112 GLU A C 1
ATOM 828 O O . GLU A 1 112 ? -23.356 -0.391 27.592 1.00 77.00 112 GLU A O 1
ATOM 833 N N . GLY A 1 113 ? -21.869 -1.896 28.336 1.00 70.38 113 GLY A N 1
ATOM 834 C CA . GLY A 1 113 ? -22.786 -3.036 28.365 1.00 70.38 113 GLY A CA 1
ATOM 835 C C . GLY A 1 113 ? -22.930 -3.804 27.045 1.00 70.38 113 GLY A C 1
ATOM 836 O O . GLY A 1 113 ? -23.764 -4.710 26.974 1.00 70.38 113 GLY A O 1
ATOM 837 N N . MET A 1 114 ? -22.149 -3.470 26.009 1.00 67.94 114 MET A N 1
ATOM 838 C CA . MET A 1 114 ? -22.136 -4.187 24.722 1.00 67.94 114 MET A CA 1
ATOM 839 C C . MET A 1 114 ? -21.083 -5.304 24.658 1.00 67.94 114 MET A C 1
ATOM 841 O O . MET A 1 114 ? -21.172 -6.172 23.786 1.00 67.94 114 MET A O 1
ATOM 845 N N . MET A 1 115 ? -20.104 -5.325 25.570 1.00 61.56 115 MET A N 1
ATOM 846 C CA . MET A 1 115 ? -19.113 -6.402 25.639 1.00 61.56 115 MET A CA 1
ATOM 847 C C . MET A 1 115 ? -19.736 -7.640 26.292 1.00 61.56 115 MET A C 1
ATOM 849 O O . MET A 1 115 ? -19.810 -7.761 27.514 1.00 61.56 115 MET A O 1
ATOM 853 N N . VAL A 1 116 ? -20.193 -8.588 25.476 1.00 49.94 116 VAL A N 1
ATOM 854 C CA . VAL A 1 116 ? -20.586 -9.919 25.958 1.00 49.94 116 VAL A CA 1
ATOM 855 C C . VAL A 1 116 ? -19.333 -10.744 26.246 1.00 49.94 116 VAL A C 1
ATOM 857 O O . VAL A 1 116 ? -18.506 -10.957 25.358 1.00 49.94 116 VAL A O 1
ATOM 860 N N . GLU A 1 117 ? -19.174 -11.225 27.484 1.00 44.56 117 GLU A N 1
ATOM 861 C CA . GLU A 1 117 ? -18.096 -12.171 27.795 1.00 44.56 117 GLU A CA 1
ATOM 862 C C . GLU A 1 117 ? -18.188 -13.403 26.870 1.00 44.56 117 GLU A C 1
ATOM 864 O O . GLU A 1 117 ? -19.301 -13.837 26.536 1.00 44.56 117 GLU A O 1
ATOM 869 N N . PRO A 1 118 ? -17.054 -14.005 26.453 1.00 33.34 118 PRO A N 1
ATOM 870 C CA . PRO A 1 118 ? -17.070 -15.162 25.568 1.00 33.34 118 PRO A CA 1
ATOM 871 C C . PRO A 1 118 ? -17.728 -16.359 26.272 1.00 33.34 118 PRO A C 1
ATOM 873 O O . PRO A 1 118 ? -17.082 -17.117 26.995 1.00 33.34 118 PRO A O 1
ATOM 876 N N . GLY A 1 119 ? -19.038 -16.529 26.078 1.00 36.53 119 GLY A N 1
ATOM 877 C CA . GLY A 1 119 ? -19.795 -17.608 26.708 1.00 36.53 119 GLY A CA 1
ATOM 878 C C . GLY A 1 119 ? -21.318 -17.480 26.724 1.00 36.53 119 GLY A C 1
ATOM 879 O O . GLY A 1 119 ? -21.970 -18.499 26.954 1.00 36.53 119 GLY A O 1
ATOM 880 N N . GLU A 1 120 ? -21.913 -16.313 26.454 1.00 34.09 120 GLU A N 1
ATOM 881 C CA . GLU A 1 120 ? -23.370 -16.155 26.576 1.00 34.09 120 GLU A CA 1
ATOM 882 C C . GLU A 1 120 ? -24.038 -15.727 25.260 1.00 34.09 120 GLU A C 1
ATOM 884 O O . GLU A 1 120 ? -23.849 -14.630 24.745 1.00 34.09 120 GLU A O 1
ATOM 889 N N . ASN A 1 121 ? -24.825 -16.644 24.691 1.00 33.69 121 ASN A N 1
ATOM 890 C CA . ASN A 1 121 ? -25.616 -16.432 23.483 1.00 33.69 121 ASN A CA 1
ATOM 891 C C . ASN A 1 121 ? -26.817 -15.532 23.805 1.00 33.69 121 ASN A C 1
ATOM 893 O O . ASN A 1 121 ? -27.871 -16.031 24.210 1.00 33.69 121 ASN A O 1
ATOM 897 N N . VAL A 1 122 ? -26.669 -14.221 23.631 1.00 36.75 122 VAL A N 1
ATOM 898 C CA . VAL A 1 122 ? -27.783 -13.272 23.715 1.00 36.75 122 VAL A CA 1
ATOM 899 C C . VAL A 1 122 ? -28.220 -12.851 22.319 1.00 36.75 122 VAL A C 1
ATOM 901 O O . VAL A 1 122 ? -27.499 -12.208 21.568 1.00 36.75 122 VAL A O 1
ATOM 904 N N . THR A 1 123 ? -29.435 -13.256 21.962 1.00 27.77 123 THR A N 1
ATOM 905 C CA . THR A 1 123 ? -30.128 -12.840 20.743 1.00 27.77 123 THR A CA 1
ATOM 906 C C . THR A 1 123 ? -30.620 -11.397 20.920 1.00 27.77 123 THR A C 1
ATOM 908 O O . THR A 1 123 ? -31.458 -11.171 21.801 1.00 27.77 123 THR A O 1
ATOM 911 N N . PRO A 1 124 ? -30.156 -10.409 20.133 1.00 35.91 124 PRO A N 1
ATOM 912 C CA . PRO A 1 124 ? -30.689 -9.058 20.235 1.00 35.91 124 PRO A CA 1
ATOM 913 C C . PRO A 1 124 ? -32.112 -9.007 19.664 1.00 35.91 124 PRO A C 1
ATOM 915 O O . PRO A 1 124 ? -32.421 -9.576 18.619 1.00 35.91 124 PRO A O 1
ATOM 918 N N . THR A 1 125 ? -33.007 -8.336 20.391 1.00 27.64 125 THR A N 1
ATOM 919 C CA . THR A 1 125 ? -34.374 -8.033 19.946 1.00 27.64 125 THR A CA 1
ATOM 920 C C . THR A 1 125 ? -34.384 -6.621 19.354 1.00 27.64 125 THR A C 1
ATOM 922 O O . THR A 1 125 ? -34.014 -5.690 20.073 1.00 27.64 125 THR A O 1
ATOM 925 N N . PRO A 1 126 ? -34.819 -6.403 18.100 1.00 38.06 126 PRO A N 1
ATOM 926 C CA . PRO A 1 126 ? -34.819 -5.070 17.516 1.00 38.06 126 PRO A CA 1
ATOM 927 C C . PRO A 1 126 ? -36.025 -4.270 18.026 1.00 38.06 126 PRO A C 1
ATOM 929 O O . PRO A 1 126 ? -37.171 -4.716 17.949 1.00 38.06 126 PRO A O 1
ATOM 932 N N . THR A 1 127 ? -35.771 -3.064 18.536 1.00 36.12 127 THR A N 1
ATOM 933 C CA . THR A 1 127 ? -36.804 -2.048 18.782 1.00 36.12 127 THR A CA 1
ATOM 934 C C . THR A 1 127 ? -36.463 -0.820 17.948 1.00 36.12 127 THR A C 1
ATOM 936 O O . THR A 1 127 ? -35.571 -0.063 18.309 1.00 36.12 127 THR A O 1
ATOM 939 N N . GLY A 1 128 ? -37.170 -0.602 16.838 1.00 32.78 128 GLY A N 1
ATOM 940 C CA . GLY A 1 128 ? -36.975 0.596 16.020 1.00 32.78 128 GLY A CA 1
ATOM 941 C C . GLY A 1 128 ? -37.798 0.582 14.738 1.00 32.78 128 GLY A C 1
ATOM 942 O O . GLY A 1 128 ? -37.510 -0.153 13.810 1.00 32.78 128 GLY A O 1
ATOM 943 N N . ASN A 1 129 ? -38.856 1.384 14.724 1.00 37.44 129 ASN A N 1
ATOM 944 C CA . ASN A 1 129 ? -39.869 1.519 13.680 1.00 37.44 129 ASN A CA 1
ATOM 945 C C . ASN A 1 129 ? -39.330 2.237 12.423 1.00 37.44 129 ASN A C 1
ATOM 947 O O . ASN A 1 129 ? -39.158 3.454 12.469 1.00 37.44 129 ASN A O 1
ATOM 951 N N . LEU A 1 130 ? -39.155 1.517 11.306 1.00 33.50 130 LEU A N 1
ATOM 952 C CA . LEU A 1 130 ? -38.987 2.077 9.958 1.00 33.50 130 LEU A CA 1
ATOM 953 C C . LEU A 1 130 ? -40.025 1.476 8.993 1.00 33.50 130 LEU A C 1
ATOM 955 O O . LEU A 1 130 ? -40.516 0.363 9.169 1.00 33.50 130 LEU A O 1
ATOM 959 N N . THR A 1 131 ? -40.434 2.289 8.023 1.00 31.33 131 THR A N 1
ATOM 960 C CA . THR A 1 131 ? -41.534 2.066 7.075 1.00 31.33 131 THR A CA 1
ATOM 961 C C . THR A 1 131 ? -41.317 0.864 6.137 1.00 31.33 131 THR A C 1
ATOM 963 O O . THR A 1 131 ? -40.190 0.656 5.702 1.00 31.33 131 THR A O 1
ATOM 966 N N . PRO A 1 132 ? -42.370 0.113 5.743 1.00 37.25 132 PRO A N 1
ATOM 967 C CA . PRO A 1 132 ? -42.219 -1.077 4.896 1.00 37.25 132 PRO A CA 1
ATOM 968 C C . PRO A 1 132 ? -41.816 -0.726 3.453 1.00 37.25 132 PRO A C 1
ATOM 970 O O . PRO A 1 132 ? -42.591 -0.069 2.754 1.00 37.25 132 PRO A O 1
ATOM 973 N N . GLY A 1 133 ? -40.645 -1.185 2.994 1.00 38.78 133 GLY A N 1
ATOM 974 C CA . GLY A 1 133 ? -40.218 -1.026 1.596 1.00 38.78 133 GLY A CA 1
ATOM 975 C C . GLY A 1 133 ? -38.837 -1.581 1.232 1.00 38.78 133 GLY A C 1
ATOM 976 O O . GLY A 1 133 ? -38.700 -2.122 0.141 1.00 38.78 133 GLY A O 1
ATOM 977 N N . GLU A 1 134 ? -37.863 -1.533 2.138 1.00 39.44 134 GLU A N 1
ATOM 978 C CA . GLU A 1 134 ? -36.528 -2.126 1.975 1.00 39.44 134 GLU A CA 1
ATOM 979 C C . GLU A 1 134 ? -36.157 -2.786 3.305 1.00 39.44 134 GLU A C 1
ATOM 981 O O . GLU A 1 134 ? -36.080 -2.117 4.333 1.00 39.44 134 GLU A O 1
ATOM 986 N N . GLU A 1 135 ? -36.025 -4.112 3.314 1.00 41.28 135 GLU A N 1
ATOM 987 C CA . GLU A 1 135 ? -35.464 -4.822 4.466 1.00 41.28 135 GLU A CA 1
ATOM 988 C C . GLU A 1 135 ? -33.999 -4.373 4.595 1.00 41.28 135 GLU A C 1
ATOM 990 O O . GLU A 1 135 ? -33.251 -4.555 3.629 1.00 41.28 135 GLU A O 1
ATOM 995 N N . PRO A 1 136 ? -33.559 -3.779 5.721 1.00 43.31 136 PRO A N 1
ATOM 996 C CA . PRO A 1 136 ? -32.137 -3.566 5.930 1.00 43.31 136 PRO A CA 1
ATOM 997 C C . PRO A 1 136 ? -31.481 -4.946 5.943 1.00 43.31 136 PRO A C 1
ATOM 999 O O . PRO A 1 136 ? -31.867 -5.822 6.720 1.00 43.31 136 PRO A O 1
ATOM 1002 N N . LEU A 1 137 ? -30.522 -5.169 5.047 1.00 50.19 137 LEU A N 1
ATOM 1003 C CA . LEU A 1 137 ? -29.681 -6.352 5.122 1.00 50.19 137 LEU A CA 1
ATOM 1004 C C . LEU A 1 137 ? -28.920 -6.251 6.447 1.00 50.19 137 LEU A C 1
ATOM 1006 O O . LEU A 1 137 ? -28.020 -5.431 6.593 1.00 50.19 137 LEU A O 1
ATOM 1010 N N . ASN A 1 138 ? -29.320 -7.057 7.429 1.00 63.88 138 ASN A N 1
ATOM 1011 C CA . ASN A 1 138 ? -28.669 -7.215 8.734 1.00 63.88 138 ASN A CA 1
ATOM 1012 C C . ASN A 1 138 ? -27.318 -7.955 8.590 1.00 63.88 138 ASN A C 1
ATOM 1014 O O . ASN A 1 138 ? -27.042 -8.929 9.284 1.00 63.88 138 ASN A O 1
ATOM 1018 N N . MET A 1 139 ? -26.527 -7.567 7.591 1.00 75.44 139 MET A N 1
ATOM 1019 C CA . MET A 1 139 ? -25.225 -8.132 7.267 1.00 75.44 139 MET A CA 1
ATOM 1020 C C . MET A 1 139 ? -24.162 -7.093 7.589 1.00 75.44 139 MET A C 1
ATOM 1022 O O . MET A 1 139 ? -24.265 -5.936 7.173 1.00 75.44 139 MET A O 1
ATOM 1026 N N . THR A 1 140 ? -23.140 -7.511 8.330 1.00 87.75 140 THR A N 1
ATOM 1027 C CA . THR A 1 140 ? -21.953 -6.686 8.571 1.00 87.75 140 THR A CA 1
ATOM 1028 C C . THR A 1 140 ? -21.179 -6.482 7.269 1.00 87.75 140 THR A C 1
ATOM 1030 O O . THR A 1 140 ? -21.371 -7.220 6.300 1.00 87.75 140 THR A O 1
ATOM 1033 N N . LEU A 1 141 ? -20.258 -5.516 7.241 1.00 89.50 141 LEU A N 1
ATOM 1034 C CA . LEU A 1 141 ? -19.334 -5.325 6.118 1.00 89.50 141 LEU A CA 1
ATOM 1035 C C . LEU A 1 141 ? -18.616 -6.631 5.749 1.00 89.50 141 LEU A C 1
ATOM 1037 O O . LEU A 1 141 ? -18.527 -6.975 4.573 1.00 89.50 141 LEU A O 1
ATOM 1041 N N . VAL A 1 142 ? -18.153 -7.390 6.749 1.00 89.12 142 VAL A N 1
ATOM 1042 C CA . VAL A 1 142 ? -17.453 -8.668 6.540 1.00 89.12 142 VAL A CA 1
ATOM 1043 C C . VAL A 1 142 ? -18.376 -9.720 5.927 1.00 89.12 142 VAL A C 1
ATOM 1045 O O . VAL A 1 142 ? -17.963 -10.413 4.998 1.00 89.12 142 VAL A O 1
ATOM 1048 N N . ASP A 1 143 ? -19.616 -9.832 6.410 1.00 86.62 143 ASP A N 1
ATOM 1049 C CA . ASP A 1 143 ? -20.587 -10.790 5.868 1.00 86.62 143 ASP A CA 1
ATOM 1050 C C . ASP A 1 143 ? -20.991 -10.438 4.435 1.00 86.62 143 ASP A C 1
ATOM 1052 O O . ASP A 1 143 ? -21.139 -11.326 3.594 1.00 86.62 143 ASP A O 1
ATOM 1056 N N . LEU A 1 144 ? -21.136 -9.141 4.152 1.00 88.81 144 LEU A N 1
ATOM 1057 C CA . LEU A 1 144 ? -21.465 -8.634 2.828 1.00 88.81 144 LEU A CA 1
ATOM 1058 C C . LEU A 1 144 ? -20.345 -8.941 1.832 1.00 88.81 144 LEU A C 1
ATOM 1060 O O . LEU A 1 144 ? -20.597 -9.534 0.787 1.00 88.81 144 LEU A O 1
ATOM 1064 N N . ILE A 1 145 ? -19.101 -8.610 2.186 1.00 90.56 145 ILE A N 1
ATOM 1065 C CA . ILE A 1 145 ? -17.920 -8.885 1.359 1.00 90.56 145 ILE A CA 1
ATOM 1066 C C . ILE A 1 145 ? -17.764 -10.390 1.112 1.00 90.56 145 ILE A C 1
ATOM 1068 O O . ILE A 1 145 ? -17.525 -10.810 -0.016 1.00 90.56 145 ILE A O 1
ATOM 1072 N N . ALA A 1 146 ? -17.938 -11.219 2.146 1.00 87.88 146 ALA A N 1
ATOM 1073 C CA . ALA A 1 146 ? -17.833 -12.672 2.024 1.00 87.88 146 ALA A CA 1
ATOM 1074 C C . ALA A 1 146 ? -18.947 -13.301 1.165 1.00 87.88 146 ALA A C 1
ATOM 1076 O O . ALA A 1 146 ? -18.785 -14.419 0.671 1.00 87.88 146 ALA A O 1
ATOM 1077 N N . GLY A 1 147 ? -20.083 -12.615 1.015 1.00 84.38 147 GLY A N 1
ATOM 1078 C CA . GLY A 1 147 ? -21.213 -13.050 0.198 1.00 84.38 147 GLY A CA 1
ATOM 1079 C C . GLY A 1 147 ? -21.094 -12.703 -1.288 1.00 84.38 147 GLY A C 1
ATOM 1080 O O . GLY A 1 147 ? -21.850 -13.258 -2.090 1.00 84.38 147 GLY A O 1
ATOM 1081 N N . GLU A 1 148 ? -20.163 -11.823 -1.666 1.00 83.50 148 GLU A N 1
ATOM 1082 C CA . GLU A 1 148 ? -20.100 -11.250 -3.009 1.00 83.50 148 GLU A CA 1
ATOM 1083 C C . GLU A 1 148 ? -19.177 -12.049 -3.940 1.00 83.50 148 GLU A C 1
ATOM 1085 O O . GLU A 1 148 ? -18.014 -12.319 -3.640 1.00 83.50 148 GLU A O 1
ATOM 1090 N N . ALA A 1 149 ? -19.686 -12.420 -5.119 1.00 81.19 149 ALA A N 1
ATOM 1091 C CA . ALA A 1 149 ? -19.003 -13.358 -6.015 1.00 81.19 149 ALA A CA 1
ATOM 1092 C C . ALA A 1 149 ? -17.703 -12.820 -6.642 1.00 81.19 149 ALA A C 1
ATOM 1094 O O . ALA A 1 149 ? -16.897 -13.625 -7.097 1.00 81.19 149 ALA A O 1
ATOM 1095 N N . ASN A 1 150 ? -17.526 -11.495 -6.682 1.00 84.25 150 ASN A N 1
ATOM 1096 C CA . ASN A 1 150 ? -16.360 -10.828 -7.272 1.00 84.25 150 ASN A CA 1
ATOM 1097 C C . ASN A 1 150 ? -15.388 -10.269 -6.217 1.00 84.25 150 ASN A C 1
ATOM 1099 O O . ASN A 1 150 ? -14.481 -9.530 -6.585 1.00 84.25 150 ASN A O 1
ATOM 1103 N N . LEU A 1 151 ? -15.602 -10.552 -4.925 1.00 90.12 151 LEU A N 1
ATOM 1104 C CA . LEU A 1 151 ? -14.755 -10.080 -3.819 1.00 90.12 151 LEU A CA 1
ATOM 1105 C C . LEU A 1 151 ? -14.068 -11.240 -3.087 1.00 90.12 151 LEU A C 1
ATOM 1107 O O . LEU A 1 151 ? -13.698 -11.115 -1.917 1.00 90.12 151 LEU A O 1
ATOM 1111 N N . THR A 1 152 ? -13.920 -12.394 -3.736 1.00 86.75 152 THR A N 1
ATOM 1112 C CA . THR A 1 152 ? -13.441 -13.613 -3.075 1.00 86.75 152 THR A CA 1
ATOM 1113 C C . THR A 1 152 ? -12.003 -13.477 -2.569 1.00 86.75 152 THR A C 1
ATOM 1115 O O . THR A 1 152 ? -11.715 -13.864 -1.436 1.00 86.75 152 THR A O 1
ATOM 1118 N N . ALA A 1 153 ? -11.117 -12.844 -3.340 1.00 86.12 153 ALA A N 1
ATOM 1119 C CA . ALA A 1 153 ? -9.735 -12.576 -2.954 1.00 86.12 153 ALA A CA 1
ATOM 1120 C C . ALA A 1 153 ? -9.644 -11.583 -1.785 1.00 86.12 153 ALA A C 1
ATOM 1122 O O . ALA A 1 153 ? -8.863 -11.792 -0.852 1.00 86.12 153 ALA A O 1
ATOM 1123 N N . PHE A 1 154 ? -10.476 -10.536 -1.792 1.00 90.69 154 PHE A N 1
ATOM 1124 C CA . PHE A 1 154 ? -10.549 -9.564 -0.699 1.00 90.69 154 PHE A CA 1
ATOM 1125 C C . PHE A 1 154 ? -11.108 -10.195 0.587 1.00 90.69 154 PHE A C 1
ATOM 1127 O O . PHE A 1 154 ? -10.574 -9.977 1.675 1.00 90.69 154 PHE A O 1
ATOM 1134 N N . ALA A 1 155 ? -12.128 -11.051 0.474 1.00 87.50 155 ALA A N 1
ATOM 1135 C CA . ALA A 1 155 ? -12.672 -11.813 1.596 1.00 87.50 155 ALA A CA 1
ATOM 1136 C C . ALA A 1 155 ? -11.637 -12.788 2.190 1.00 87.50 155 ALA A C 1
ATOM 1138 O O . ALA A 1 155 ? -11.502 -12.898 3.412 1.00 87.50 155 ALA A O 1
ATOM 1139 N N . ASP A 1 156 ? -10.870 -13.479 1.344 1.00 86.00 156 ASP A N 1
ATOM 1140 C CA . ASP A 1 156 ? -9.787 -14.366 1.776 1.00 86.00 156 ASP A CA 1
ATOM 1141 C C . ASP A 1 156 ? -8.652 -13.597 2.465 1.00 86.00 156 ASP A C 1
ATOM 1143 O O . ASP A 1 156 ? -8.120 -14.061 3.480 1.00 86.00 156 ASP A O 1
ATOM 1147 N N . ALA A 1 157 ? -8.311 -12.408 1.960 1.00 85.88 157 ALA A N 1
ATOM 1148 C CA . ALA A 1 157 ? -7.359 -11.501 2.591 1.00 85.88 157 ALA A CA 1
ATOM 1149 C C . ALA A 1 157 ? -7.838 -11.073 3.988 1.00 85.88 157 ALA A C 1
ATOM 1151 O O . ALA A 1 157 ? -7.105 -11.243 4.964 1.00 85.88 157 ALA A O 1
ATOM 1152 N N . LEU A 1 158 ? -9.095 -10.632 4.117 1.00 87.12 158 LEU A N 1
ATOM 1153 C CA . LEU A 1 158 ? -9.706 -10.299 5.408 1.00 87.12 158 LEU A CA 1
ATOM 1154 C C . LEU A 1 158 ? -9.683 -11.481 6.378 1.00 87.12 158 LEU A C 1
ATOM 1156 O O . LEU A 1 158 ? -9.390 -11.315 7.554 1.00 87.12 158 LEU A O 1
ATOM 1160 N N . ASN A 1 159 ? -9.928 -12.704 5.912 1.00 83.88 159 ASN A N 1
ATOM 1161 C CA . ASN A 1 159 ? -9.885 -13.879 6.782 1.00 83.88 159 ASN A CA 1
ATOM 1162 C C . ASN A 1 159 ? -8.493 -14.195 7.347 1.00 83.88 159 ASN A C 1
ATOM 1164 O O . ASN A 1 159 ? -8.404 -14.864 8.380 1.00 83.88 159 ASN A O 1
ATOM 1168 N N . ARG A 1 160 ? -7.426 -13.732 6.691 1.00 79.38 160 ARG A N 1
ATOM 1169 C CA . ARG A 1 160 ? -6.036 -13.876 7.147 1.00 79.38 160 ARG A CA 1
ATOM 1170 C C . ARG A 1 160 ? -5.562 -12.697 8.002 1.00 79.38 160 ARG A C 1
ATOM 1172 O O . ARG A 1 160 ? -4.629 -12.870 8.780 1.00 79.38 160 ARG A O 1
ATOM 1179 N N . ALA A 1 161 ? -6.204 -11.543 7.860 1.00 78.50 161 ALA A N 1
ATOM 1180 C CA . ALA A 1 161 ? -5.859 -10.286 8.508 1.00 78.50 161 ALA A CA 1
ATOM 1181 C C . ALA A 1 161 ? -6.650 -10.104 9.811 1.00 78.50 161 ALA A C 1
ATOM 1183 O O . ALA A 1 161 ? -7.853 -9.822 9.824 1.00 78.50 161 ALA A O 1
ATOM 1184 N N . SER A 1 162 ? -5.980 -10.352 10.934 1.00 75.25 162 SER A N 1
ATOM 1185 C CA . SER A 1 162 ? -6.646 -10.460 12.235 1.00 75.25 162 SER A CA 1
ATOM 1186 C C . SER A 1 162 ? -7.188 -9.123 12.745 1.00 75.25 162 SER A C 1
ATOM 1188 O O . SER A 1 162 ? -8.242 -9.089 13.391 1.00 75.25 162 SER A O 1
ATOM 1190 N N . VAL A 1 163 ? -6.508 -8.020 12.427 1.00 78.06 163 VAL A N 1
ATOM 1191 C CA . VAL A 1 163 ? -6.888 -6.676 12.862 1.00 78.06 163 VAL A CA 1
ATOM 1192 C C . VAL A 1 163 ? -8.017 -6.157 11.980 1.00 78.06 163 VAL A C 1
ATOM 1194 O O . VAL A 1 163 ? -9.093 -5.849 12.496 1.00 78.06 163 VAL A O 1
ATOM 1197 N N . ALA A 1 164 ? -7.826 -6.157 10.660 1.00 84.00 164 ALA A N 1
ATOM 1198 C CA . ALA A 1 164 ? -8.791 -5.663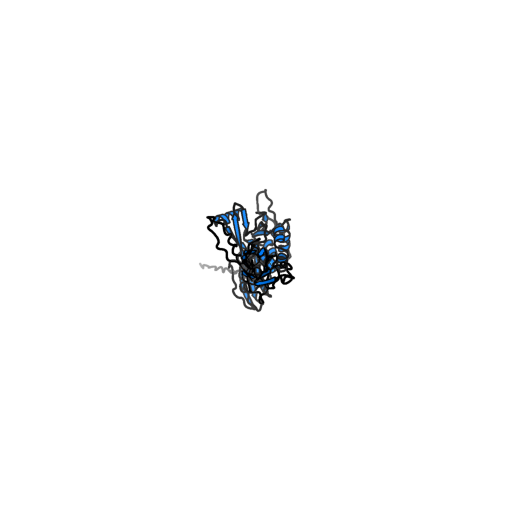 9.683 1.00 84.00 164 ALA A CA 1
ATOM 1199 C C . ALA A 1 164 ? -10.140 -6.385 9.797 1.00 84.00 164 ALA A C 1
ATOM 1201 O O . ALA A 1 164 ? -11.190 -5.740 9.830 1.00 84.00 164 ALA A O 1
ATOM 1202 N N . LYS A 1 165 ? -10.133 -7.716 9.956 1.00 84.25 165 LYS A N 1
ATOM 1203 C CA . LYS A 1 165 ? -11.365 -8.484 10.172 1.00 84.25 165 LYS A CA 1
ATOM 1204 C C . LYS A 1 165 ? -12.107 -8.057 11.430 1.00 84.25 165 LYS A C 1
ATOM 1206 O O . LYS A 1 165 ? -13.322 -7.883 11.388 1.00 84.25 165 LYS A O 1
ATOM 1211 N N . THR A 1 166 ? -11.396 -7.908 12.544 1.00 79.94 166 THR A N 1
ATOM 1212 C CA . THR A 1 166 ? -12.010 -7.536 13.827 1.00 79.94 166 THR A CA 1
ATOM 1213 C C . THR A 1 166 ? -12.610 -6.134 13.741 1.00 79.94 166 THR A C 1
ATOM 1215 O O . THR A 1 166 ? -13.773 -5.942 14.093 1.00 79.94 166 THR A O 1
ATOM 1218 N N . VAL A 1 167 ? -11.861 -5.183 13.176 1.00 81.44 167 VAL A N 1
ATOM 1219 C CA . VAL A 1 167 ? -12.317 -3.807 12.934 1.00 81.44 167 VAL A CA 1
ATOM 1220 C C . VAL A 1 167 ? -13.597 -3.792 12.099 1.00 81.44 167 VAL A C 1
ATOM 1222 O O . VAL A 1 167 ? -14.600 -3.238 12.540 1.00 81.44 167 VAL A O 1
ATOM 1225 N N . LEU A 1 168 ? -13.616 -4.468 10.948 1.00 86.50 168 LEU A N 1
ATOM 1226 C CA . LEU A 1 168 ? -14.781 -4.477 10.056 1.00 86.50 168 LEU A CA 1
ATOM 1227 C C . LEU A 1 168 ? -15.969 -5.304 10.574 1.00 86.50 168 LEU A C 1
ATOM 1229 O O . LEU A 1 168 ? -17.073 -5.161 10.050 1.00 86.50 168 LEU A O 1
ATOM 1233 N N . THR A 1 169 ? -15.773 -6.156 11.584 1.00 82.38 169 THR A N 1
ATOM 1234 C CA . THR A 1 169 ? -16.862 -6.939 12.195 1.00 82.38 169 THR A CA 1
ATOM 1235 C C . THR A 1 169 ? -17.625 -6.128 13.242 1.00 82.38 169 THR A C 1
ATOM 1237 O O . THR A 1 169 ? -18.847 -6.213 13.301 1.00 82.38 169 THR A O 1
ATOM 1240 N N . SER A 1 170 ? -16.917 -5.373 14.092 1.00 74.38 170 SER A N 1
ATOM 1241 C CA . SER A 1 170 ? -17.509 -4.752 15.291 1.00 74.38 170 SER A CA 1
ATOM 1242 C C . SER A 1 170 ? -17.389 -3.230 15.373 1.00 74.38 170 SER A C 1
ATOM 1244 O O . SER A 1 170 ? -18.011 -2.629 16.244 1.00 74.38 170 SER A O 1
ATOM 1246 N N . GLY A 1 171 ? -16.573 -2.605 14.525 1.00 77.94 171 GLY A N 1
ATOM 1247 C CA . GLY A 1 171 ? -16.458 -1.151 14.442 1.00 77.94 171 GLY A CA 1
ATOM 1248 C C . GLY A 1 171 ? -17.427 -0.539 13.426 1.00 77.94 171 GLY A C 1
ATOM 1249 O O . GLY A 1 171 ? -18.215 -1.249 12.799 1.00 77.94 171 GLY A O 1
ATOM 1250 N N . GLY A 1 172 ? -17.342 0.778 13.246 1.00 80.44 172 GLY A N 1
ATOM 1251 C CA . GLY A 1 172 ? -18.073 1.530 12.224 1.00 80.44 172 GLY A CA 1
ATOM 1252 C C . GLY A 1 172 ? -18.798 2.761 12.782 1.00 80.44 172 GLY A C 1
ATOM 1253 O O . GLY A 1 172 ? -18.802 2.974 13.997 1.00 80.44 172 GLY A O 1
ATOM 1254 N N . PRO A 1 173 ? -19.425 3.579 11.916 1.00 89.31 173 PRO A N 1
ATOM 1255 C CA . PRO A 1 173 ? -19.617 3.345 10.481 1.00 89.31 173 PRO A CA 1
ATOM 1256 C C . PRO A 1 173 ? -18.324 3.472 9.662 1.00 89.31 173 PRO A C 1
ATOM 1258 O O . PRO A 1 173 ? -17.516 4.360 9.929 1.00 89.31 173 PRO A O 1
ATOM 1261 N N . TYR A 1 174 ? -18.150 2.623 8.647 1.00 93.31 174 TYR A N 1
ATOM 1262 C CA . TYR A 1 174 ? -17.025 2.702 7.704 1.00 93.31 174 TYR A CA 1
ATOM 1263 C C . TYR A 1 174 ? -17.466 2.738 6.250 1.00 93.31 174 TYR A C 1
ATOM 1265 O O . TYR A 1 174 ? -18.502 2.191 5.886 1.00 93.31 174 TYR A O 1
ATOM 1273 N N . THR A 1 175 ? -16.598 3.279 5.402 1.00 94.56 175 THR A N 1
ATOM 1274 C CA . THR A 1 175 ? -16.670 3.101 3.955 1.00 94.56 175 THR A CA 1
ATOM 1275 C C . THR A 1 175 ? -15.491 2.245 3.517 1.00 94.56 175 THR A C 1
ATOM 1277 O O . THR A 1 175 ? -14.339 2.588 3.784 1.00 94.56 175 THR A O 1
ATOM 1280 N N . VAL A 1 176 ? -15.779 1.115 2.872 1.00 96.38 176 VAL A N 1
ATOM 1281 C CA . VAL A 1 176 ? -14.777 0.164 2.381 1.00 96.38 176 VAL A CA 1
ATOM 1282 C C . VAL A 1 176 ? -14.702 0.255 0.864 1.00 96.38 176 VAL A C 1
ATOM 1284 O O . VAL A 1 176 ? -15.689 -0.001 0.178 1.00 96.38 176 VAL A O 1
ATOM 1287 N N . PHE A 1 177 ? -13.525 0.573 0.338 1.00 96.62 177 PHE A N 1
ATOM 1288 C CA . PHE A 1 177 ? -13.226 0.503 -1.088 1.00 96.62 177 PHE A CA 1
ATOM 1289 C C . PHE A 1 177 ? -12.691 -0.896 -1.414 1.00 96.62 177 PHE A C 1
ATOM 1291 O O . PHE A 1 177 ? -11.493 -1.126 -1.357 1.00 96.62 177 PHE A O 1
ATOM 1298 N N . ALA A 1 178 ? -13.569 -1.864 -1.671 1.00 95.12 178 ALA A N 1
ATOM 1299 C CA . ALA A 1 178 ? -13.200 -3.269 -1.842 1.00 95.12 178 ALA A CA 1
ATOM 1300 C C . ALA A 1 178 ? -12.710 -3.551 -3.278 1.00 95.12 178 ALA A C 1
ATOM 1302 O O . ALA A 1 178 ? -13.505 -3.438 -4.211 1.00 95.12 178 ALA A O 1
ATOM 1303 N N . PRO A 1 179 ? -11.445 -3.942 -3.503 1.00 93.06 179 PRO A N 1
ATOM 1304 C CA . PRO A 1 179 ? -10.986 -4.327 -4.831 1.00 93.06 179 PRO A CA 1
ATOM 1305 C C . PRO A 1 179 ? -11.641 -5.629 -5.283 1.00 93.06 179 PRO A C 1
ATOM 1307 O O . PRO A 1 179 ? -11.754 -6.573 -4.495 1.00 93.06 179 PRO A O 1
ATOM 1310 N N . ASP A 1 180 ? -12.048 -5.682 -6.548 1.00 86.12 180 ASP A N 1
ATOM 1311 C CA . ASP A 1 180 ? -12.556 -6.911 -7.146 1.00 86.12 180 ASP A CA 1
ATOM 1312 C C . ASP A 1 180 ? -11.450 -7.955 -7.385 1.00 86.12 180 ASP A C 1
ATOM 1314 O O . ASP A 1 180 ? -10.247 -7.698 -7.275 1.00 86.12 180 ASP A O 1
ATOM 1318 N N . ASP A 1 181 ? -11.859 -9.180 -7.704 1.00 83.06 181 ASP A N 1
ATOM 1319 C CA . ASP A 1 181 ? -10.922 -10.278 -7.942 1.00 83.06 181 ASP A CA 1
ATOM 1320 C C . ASP A 1 181 ? -9.965 -9.982 -9.116 1.00 83.06 181 ASP A C 1
ATOM 1322 O O . ASP A 1 181 ? -8.801 -10.387 -9.076 1.00 83.06 181 ASP A O 1
ATOM 1326 N N . ALA A 1 182 ? -10.401 -9.215 -10.124 1.00 78.25 182 ALA A N 1
ATOM 1327 C CA . ALA A 1 182 ? -9.554 -8.819 -11.251 1.00 78.25 182 ALA A CA 1
ATOM 1328 C C . ALA A 1 182 ? -8.465 -7.815 -10.830 1.00 78.25 182 ALA A C 1
ATOM 1330 O O . ALA A 1 182 ? -7.333 -7.896 -11.313 1.00 78.25 182 ALA A O 1
ATOM 1331 N N . ALA A 1 183 ? -8.769 -6.918 -9.891 1.00 81.44 183 ALA A N 1
ATOM 1332 C CA . ALA A 1 183 ? -7.812 -6.004 -9.283 1.00 81.44 183 ALA A CA 1
ATOM 1333 C C . ALA A 1 183 ? -6.704 -6.763 -8.538 1.00 81.44 183 ALA A C 1
ATOM 1335 O O . ALA A 1 183 ? -5.522 -6.435 -8.671 1.00 81.44 183 ALA A O 1
ATOM 1336 N N . PHE A 1 184 ? -7.068 -7.813 -7.791 1.00 77.69 184 PHE A N 1
ATOM 1337 C CA . PHE A 1 184 ? -6.096 -8.687 -7.130 1.00 77.69 184 PHE A CA 1
ATOM 1338 C C . PHE A 1 184 ? -5.247 -9.463 -8.141 1.00 77.69 184 PHE A C 1
ATOM 1340 O O . PHE A 1 184 ? -4.028 -9.516 -7.989 1.00 77.69 184 PHE A O 1
ATOM 1347 N N . GLU A 1 185 ? -5.846 -10.019 -9.197 1.00 77.56 185 GLU A N 1
ATOM 1348 C CA . GLU A 1 185 ? -5.101 -10.698 -10.268 1.00 77.56 185 GLU A CA 1
ATOM 1349 C C . GLU A 1 185 ? -4.083 -9.767 -10.956 1.00 77.56 185 GLU A C 1
ATOM 1351 O O . GLU A 1 185 ? -2.973 -10.196 -11.293 1.00 77.56 185 GLU A O 1
ATOM 1356 N N . ALA A 1 186 ? -4.427 -8.486 -11.118 1.00 73.06 186 ALA A N 1
ATOM 1357 C CA . ALA A 1 186 ? -3.586 -7.485 -11.771 1.00 73.06 186 ALA A CA 1
ATOM 1358 C C . ALA A 1 186 ? -2.334 -7.080 -10.965 1.00 73.06 186 ALA A C 1
ATOM 1360 O O . ALA A 1 186 ? -1.363 -6.619 -11.566 1.00 73.06 186 ALA A O 1
ATOM 1361 N N . LEU A 1 187 ? -2.300 -7.293 -9.641 1.00 65.62 187 LEU A N 1
ATOM 1362 C CA . LEU A 1 187 ? -1.137 -6.975 -8.790 1.00 65.62 187 LEU A CA 1
ATOM 1363 C C . LEU A 1 187 ? 0.105 -7.841 -9.066 1.00 65.62 187 LEU A C 1
ATOM 1365 O O . LEU A 1 187 ? 1.210 -7.498 -8.638 1.00 65.62 187 LEU A O 1
ATOM 1369 N N . GLY A 1 188 ? -0.060 -8.967 -9.764 1.00 59.00 188 GLY A N 1
ATOM 1370 C CA . GLY A 1 188 ? 1.014 -9.915 -10.033 1.00 59.00 188 GLY A CA 1
ATOM 1371 C C . GLY A 1 188 ? 1.320 -10.840 -8.848 1.00 59.00 188 GLY A C 1
ATOM 1372 O O . GLY A 1 188 ? 1.248 -10.482 -7.672 1.00 59.00 188 GLY A O 1
ATOM 1373 N N . ASN A 1 189 ? 1.687 -12.083 -9.167 1.00 55.03 189 ASN A N 1
ATOM 1374 C CA . ASN A 1 189 ? 1.782 -13.166 -8.185 1.00 55.03 189 ASN A CA 1
ATOM 1375 C C . ASN A 1 189 ? 2.902 -12.966 -7.142 1.00 55.03 189 ASN A C 1
ATOM 1377 O O . ASN A 1 189 ? 2.812 -13.495 -6.036 1.00 55.03 189 ASN A O 1
ATOM 1381 N N . GLU A 1 190 ? 3.955 -12.215 -7.474 1.00 56.09 190 GLU A N 1
ATOM 1382 C CA . GLU A 1 190 ? 5.076 -11.943 -6.563 1.00 56.09 190 GLU A CA 1
ATOM 1383 C C . GLU A 1 190 ? 4.689 -10.941 -5.466 1.00 56.09 190 GLU A C 1
ATOM 1385 O O . GLU A 1 190 ? 4.899 -11.228 -4.286 1.00 56.09 190 GLU A O 1
ATOM 1390 N N . THR A 1 191 ? 4.025 -9.837 -5.828 1.00 58.03 191 THR A N 1
ATOM 1391 C CA . THR A 1 191 ? 3.497 -8.836 -4.884 1.00 58.03 191 THR A CA 1
ATOM 1392 C C . THR A 1 191 ? 2.420 -9.436 -3.983 1.00 58.03 191 THR A C 1
ATOM 1394 O O . THR A 1 191 ? 2.475 -9.276 -2.765 1.00 58.03 191 THR A O 1
ATOM 1397 N N . LEU A 1 192 ? 1.497 -10.223 -4.552 1.00 62.03 192 LEU A N 1
ATOM 1398 C CA . LEU A 1 192 ? 0.509 -10.972 -3.771 1.00 62.03 192 LEU A CA 1
ATOM 1399 C C . LEU A 1 192 ? 1.180 -11.921 -2.773 1.00 62.03 192 LEU A C 1
ATOM 1401 O O . LEU A 1 192 ? 0.799 -11.970 -1.611 1.00 62.03 192 LEU A 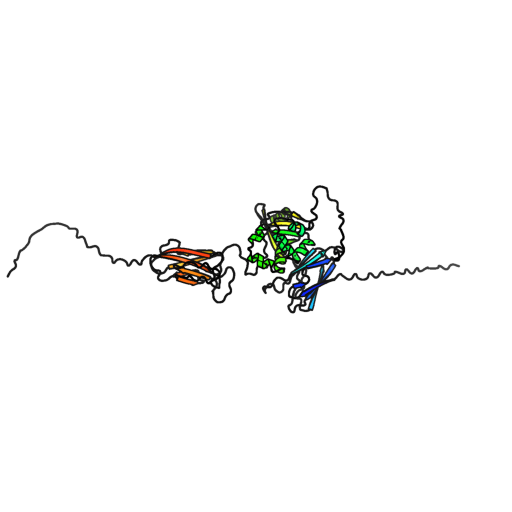O 1
ATOM 1405 N N . THR A 1 193 ? 2.210 -12.658 -3.190 1.00 63.81 193 THR A N 1
ATOM 1406 C CA . THR A 1 193 ? 2.896 -13.606 -2.299 1.00 63.81 193 THR A CA 1
ATOM 1407 C C . THR A 1 193 ? 3.641 -12.892 -1.171 1.00 63.81 193 THR A C 1
ATOM 1409 O O . THR A 1 193 ? 3.657 -13.394 -0.049 1.00 63.81 193 THR A O 1
ATOM 1412 N N . ALA A 1 194 ? 4.255 -11.738 -1.440 1.00 63.66 194 ALA A N 1
ATOM 1413 C CA . ALA A 1 194 ? 4.937 -10.952 -0.416 1.00 63.66 194 ALA A CA 1
ATOM 1414 C C . ALA A 1 194 ? 3.950 -10.421 0.635 1.00 63.66 194 ALA A C 1
ATOM 1416 O O . ALA A 1 194 ? 4.165 -10.625 1.826 1.00 63.66 194 ALA A O 1
ATOM 1417 N N . ILE A 1 195 ? 2.836 -9.832 0.191 1.00 65.31 195 ILE A N 1
ATOM 1418 C CA . ILE A 1 195 ? 1.840 -9.224 1.080 1.00 65.31 195 ILE A CA 1
ATOM 1419 C C . ILE A 1 195 ? 1.055 -10.289 1.856 1.00 65.31 195 ILE A C 1
ATOM 1421 O O . ILE A 1 195 ? 0.852 -10.157 3.054 1.00 65.31 195 ILE A O 1
ATOM 1425 N N . PHE A 1 196 ? 0.648 -11.393 1.223 1.00 68.06 196 PHE A N 1
ATOM 1426 C CA . PHE A 1 196 ? -0.159 -12.424 1.892 1.00 68.06 196 PHE A CA 1
ATOM 1427 C C . PHE A 1 196 ? 0.628 -13.318 2.865 1.00 68.06 196 PHE A C 1
ATOM 1429 O O . PHE A 1 196 ? 0.005 -14.096 3.594 1.00 68.06 196 PHE A O 1
ATOM 1436 N N . ASN A 1 197 ? 1.964 -13.260 2.855 1.00 67.81 197 ASN A N 1
ATOM 1437 C CA . ASN A 1 197 ? 2.818 -14.006 3.786 1.00 67.81 197 ASN A CA 1
ATOM 1438 C C . ASN A 1 197 ? 3.226 -13.190 5.021 1.00 67.81 197 ASN A C 1
ATOM 1440 O O . ASN A 1 197 ? 3.748 -13.777 5.969 1.00 67.81 197 ASN A O 1
ATOM 1444 N N . ASP A 1 198 ? 2.985 -11.879 5.018 1.00 70.75 198 ASP A N 1
ATOM 1445 C CA . ASP A 1 198 ? 3.212 -10.990 6.153 1.00 70.75 198 ASP A CA 1
ATOM 1446 C C . ASP A 1 198 ? 1.856 -10.451 6.628 1.00 70.75 198 ASP A C 1
ATOM 1448 O O . ASP A 1 198 ? 1.218 -9.628 5.974 1.00 70.75 198 ASP A O 1
ATOM 1452 N N . THR A 1 199 ? 1.380 -10.965 7.761 1.00 71.25 199 THR A N 1
ATOM 1453 C CA . THR A 1 199 ? 0.059 -10.619 8.298 1.00 71.25 199 THR A CA 1
ATOM 1454 C C . THR A 1 199 ? -0.061 -9.147 8.674 1.00 71.25 199 THR A C 1
ATOM 1456 O O . THR A 1 199 ? -1.142 -8.591 8.525 1.00 71.25 199 THR A O 1
ATOM 1459 N N . GLU A 1 200 ? 1.023 -8.500 9.106 1.00 70.19 200 GLU A N 1
ATOM 1460 C CA . GLU A 1 200 ? 1.005 -7.077 9.458 1.00 70.19 200 GLU A CA 1
ATOM 1461 C C . GLU A 1 200 ? 0.949 -6.196 8.203 1.00 70.19 200 GLU A C 1
ATOM 1463 O O . GLU A 1 200 ? 0.203 -5.216 8.169 1.00 70.19 200 GLU A O 1
ATOM 1468 N N . MET A 1 201 ? 1.680 -6.562 7.141 1.00 74.81 201 MET A N 1
ATOM 1469 C CA . MET A 1 201 ? 1.555 -5.887 5.841 1.00 74.81 201 MET A CA 1
ATOM 1470 C C . MET A 1 201 ? 0.165 -6.084 5.234 1.00 74.81 201 MET A C 1
ATOM 1472 O O . MET A 1 201 ? -0.381 -5.158 4.636 1.00 74.81 201 MET A O 1
ATOM 1476 N N . LEU A 1 202 ? -0.418 -7.275 5.393 1.00 80.31 202 LEU A N 1
ATOM 1477 C CA . LEU A 1 202 ? -1.770 -7.564 4.930 1.00 80.31 202 LEU A CA 1
ATOM 1478 C C . LEU A 1 202 ? -2.818 -6.748 5.698 1.00 80.31 202 LEU A C 1
ATOM 1480 O O . LEU A 1 202 ? -3.696 -6.160 5.070 1.00 80.31 202 LEU A O 1
ATOM 1484 N N . ASP A 1 203 ? -2.715 -6.673 7.029 1.00 80.44 203 ASP A N 1
ATOM 1485 C CA . ASP A 1 203 ? -3.592 -5.843 7.863 1.00 80.44 203 ASP A CA 1
ATOM 1486 C C . ASP A 1 203 ? -3.492 -4.364 7.451 1.00 80.44 203 ASP A C 1
ATOM 1488 O O . ASP A 1 203 ? -4.513 -3.724 7.201 1.00 80.44 203 ASP A O 1
ATOM 1492 N N . ALA A 1 204 ? -2.278 -3.846 7.259 1.00 82.19 204 ALA A N 1
ATOM 1493 C CA . ALA A 1 204 ? -2.058 -2.471 6.821 1.00 82.19 204 ALA A CA 1
ATOM 1494 C C . ALA A 1 204 ? -2.622 -2.186 5.417 1.00 82.19 204 ALA A C 1
ATOM 1496 O O . ALA A 1 204 ? -3.231 -1.138 5.190 1.00 82.19 204 ALA A O 1
ATOM 1497 N N . LEU A 1 205 ? -2.449 -3.120 4.472 1.00 85.88 205 LEU A N 1
ATOM 1498 C CA . LEU A 1 205 ? -2.995 -2.992 3.121 1.00 85.88 205 LEU A CA 1
ATOM 1499 C C . LEU A 1 205 ? -4.521 -2.924 3.178 1.00 85.88 205 LEU A C 1
ATOM 1501 O O . LEU A 1 205 ? -5.132 -2.059 2.556 1.00 85.88 205 LEU A O 1
ATOM 1505 N N . LEU A 1 206 ? -5.151 -3.830 3.922 1.00 90.88 206 LEU A N 1
ATOM 1506 C CA . LEU A 1 206 ? -6.607 -3.876 4.018 1.00 90.88 206 LEU A CA 1
ATOM 1507 C C . LEU A 1 206 ? -7.155 -2.647 4.742 1.00 90.88 206 LEU A C 1
ATOM 1509 O O . LEU A 1 206 ? -8.144 -2.082 4.291 1.00 90.88 206 LEU A O 1
ATOM 1513 N N . MET A 1 207 ? -6.487 -2.171 5.794 1.00 88.62 207 MET A N 1
ATOM 1514 C CA . MET A 1 207 ? -6.880 -0.953 6.510 1.00 88.62 207 MET A CA 1
ATOM 1515 C C . MET A 1 207 ? -6.741 0.322 5.661 1.00 88.62 207 MET A C 1
ATOM 1517 O O . MET A 1 207 ? -7.448 1.293 5.921 1.00 88.62 207 MET A O 1
ATOM 1521 N N . HIS A 1 208 ? -5.910 0.322 4.615 1.00 91.06 208 HIS A N 1
ATOM 1522 C CA . HIS A 1 208 ? -5.830 1.429 3.653 1.00 91.06 208 HIS A CA 1
ATOM 1523 C C . HIS A 1 208 ? -7.062 1.533 2.742 1.00 91.06 208 HIS A C 1
ATOM 1525 O O . HIS A 1 208 ? -7.369 2.600 2.220 1.00 91.06 208 HIS A O 1
ATOM 1531 N N . HIS A 1 209 ? -7.814 0.444 2.586 1.00 95.31 209 HIS A N 1
ATOM 1532 C CA . HIS A 1 209 ? -9.067 0.437 1.831 1.00 95.31 209 HIS A CA 1
ATOM 1533 C C . HIS A 1 209 ? -10.267 0.892 2.673 1.00 95.31 209 HIS A C 1
ATOM 1535 O O . HIS A 1 209 ? -11.396 0.885 2.182 1.00 95.31 209 HIS A O 1
ATOM 1541 N N . VAL A 1 210 ? -10.056 1.257 3.941 1.00 94.38 210 VAL A N 1
ATOM 1542 C CA . VAL A 1 210 ? -11.126 1.568 4.892 1.00 94.38 210 VAL A CA 1
ATOM 1543 C C . VAL A 1 210 ? -10.974 2.996 5.391 1.00 94.38 210 VAL A C 1
ATOM 1545 O O . VAL A 1 210 ? -9.922 3.374 5.905 1.00 94.38 210 VAL A O 1
ATOM 1548 N N . VAL A 1 211 ? -12.050 3.772 5.290 1.00 93.38 211 VAL A N 1
ATOM 1549 C CA . VAL A 1 211 ? -12.149 5.125 5.851 1.00 93.38 211 VAL A CA 1
ATOM 1550 C C . VAL A 1 211 ? -13.295 5.200 6.857 1.00 93.38 211 VAL A C 1
ATOM 1552 O O . VAL A 1 211 ? -14.309 4.509 6.728 1.00 93.38 211 VAL A O 1
ATOM 1555 N N . GLU A 1 212 ? -13.132 6.036 7.880 1.00 88.00 212 GLU A N 1
ATOM 1556 C CA . GLU A 1 212 ? -14.152 6.249 8.909 1.00 88.00 212 GLU A CA 1
ATOM 1557 C C . GLU A 1 212 ? -15.308 7.116 8.394 1.00 88.00 212 GLU A C 1
ATOM 1559 O O . GLU A 1 212 ? -15.093 8.199 7.849 1.00 88.00 212 GLU A O 1
ATOM 1564 N N . GLY A 1 213 ? -16.542 6.653 8.604 1.00 87.62 213 GLY A N 1
ATOM 1565 C CA . GLY A 1 213 ? -17.774 7.307 8.167 1.00 87.62 213 GLY A CA 1
ATOM 1566 C C . GLY A 1 213 ? -18.506 6.560 7.050 1.00 87.62 213 GLY A C 1
ATOM 1567 O O . GLY A 1 213 ? -17.950 5.692 6.383 1.00 87.62 213 GLY A O 1
ATOM 1568 N N . ASN A 1 214 ? -19.774 6.919 6.837 1.00 89.69 214 ASN A N 1
ATOM 1569 C CA . ASN A 1 214 ? -20.579 6.449 5.708 1.00 89.69 214 ASN A CA 1
ATOM 1570 C C . ASN A 1 214 ? -20.552 7.499 4.600 1.00 89.69 214 ASN A C 1
ATOM 1572 O O . ASN A 1 214 ? -21.226 8.520 4.718 1.00 89.69 214 ASN A O 1
ATOM 1576 N N . TYR A 1 215 ? -19.800 7.237 3.537 1.00 92.75 215 TYR A N 1
ATOM 1577 C CA . TYR A 1 215 ? -19.733 8.099 2.368 1.00 92.75 215 TYR A CA 1
ATOM 1578 C C . TYR A 1 215 ? -20.373 7.398 1.179 1.00 92.75 215 TYR A C 1
ATOM 1580 O O . TYR A 1 215 ? -19.834 6.423 0.650 1.00 92.75 215 TYR A O 1
ATOM 1588 N N . THR A 1 216 ? -21.517 7.912 0.742 1.00 92.31 216 THR A N 1
ATOM 1589 C CA . THR A 1 216 ? -22.094 7.528 -0.549 1.00 92.31 216 THR A CA 1
ATOM 1590 C C . THR A 1 216 ? -21.320 8.176 -1.699 1.00 92.31 216 THR A C 1
ATOM 1592 O O . THR A 1 216 ? -20.571 9.137 -1.500 1.00 92.31 216 THR A O 1
ATOM 1595 N N . VAL A 1 217 ? -21.523 7.713 -2.933 1.00 88.50 217 VAL A N 1
ATOM 1596 C CA . VAL A 1 217 ? -21.003 8.400 -4.128 1.00 88.50 217 VAL A CA 1
ATOM 1597 C C . VAL A 1 217 ? -21.500 9.844 -4.195 1.00 88.50 217 VAL A C 1
ATOM 1599 O O . VAL A 1 217 ? -20.745 10.725 -4.604 1.00 88.50 217 VAL A O 1
ATOM 1602 N N . GLU A 1 218 ? -22.735 10.114 -3.761 1.00 89.00 218 GLU A N 1
ATOM 1603 C CA . GLU A 1 218 ? -23.267 11.479 -3.684 1.00 89.00 218 GLU A CA 1
ATOM 1604 C C . GLU A 1 218 ? -22.454 12.341 -2.707 1.00 89.00 218 GLU A C 1
ATOM 1606 O O . GLU A 1 218 ? -22.035 13.443 -3.073 1.00 89.00 218 GLU A O 1
ATOM 1611 N N . ASP A 1 219 ? -22.156 11.822 -1.512 1.00 92.19 219 ASP A N 1
ATOM 1612 C CA . ASP A 1 219 ? -21.356 12.525 -0.502 1.00 92.19 219 ASP A CA 1
ATOM 1613 C C . ASP A 1 219 ? -19.929 12.792 -0.998 1.00 92.19 219 ASP A C 1
ATOM 1615 O O . ASP A 1 219 ? -19.435 13.921 -0.914 1.00 92.19 219 ASP A O 1
ATOM 1619 N N . LEU A 1 220 ? -19.277 11.774 -1.571 1.00 90.81 220 LEU A N 1
ATOM 1620 C CA . LEU A 1 220 ? -17.919 11.873 -2.112 1.00 90.81 220 LEU A CA 1
ATOM 1621 C C . LEU A 1 220 ? -17.845 12.865 -3.277 1.00 90.81 220 LEU A C 1
ATOM 1623 O O . LEU A 1 220 ? -16.925 13.683 -3.349 1.00 90.81 220 LEU A O 1
ATOM 1627 N N . MET A 1 221 ? -18.834 12.839 -4.170 1.00 86.50 221 MET A N 1
ATOM 1628 C CA . MET A 1 221 ? -18.914 13.754 -5.305 1.00 86.50 221 MET A CA 1
ATOM 1629 C C . MET A 1 221 ? -19.179 15.191 -4.850 1.00 86.50 221 MET A C 1
ATOM 1631 O O . MET A 1 221 ? -18.560 16.125 -5.364 1.00 86.50 221 MET A O 1
ATOM 1635 N N . ALA A 1 222 ? -20.059 15.394 -3.868 1.00 88.62 222 ALA A N 1
ATOM 1636 C CA . ALA A 1 222 ? -20.308 16.708 -3.285 1.00 88.62 222 ALA A CA 1
ATOM 1637 C C . ALA A 1 222 ? -19.058 17.269 -2.584 1.00 88.62 222 ALA A C 1
ATOM 1639 O O . ALA A 1 222 ? -18.724 18.447 -2.767 1.00 88.62 222 ALA A O 1
ATOM 1640 N N . ALA A 1 223 ? -18.341 16.424 -1.838 1.00 88.19 223 ALA A N 1
ATOM 1641 C CA . ALA A 1 223 ? -17.088 16.780 -1.186 1.00 88.19 223 ALA A CA 1
ATOM 1642 C C . ALA A 1 223 ? -16.029 17.193 -2.219 1.00 88.19 223 ALA A C 1
ATOM 1644 O O . ALA A 1 223 ? -15.550 18.325 -2.171 1.00 88.19 223 ALA A O 1
ATOM 1645 N N . ALA A 1 224 ? -15.753 16.342 -3.214 1.00 86.62 224 ALA A N 1
ATOM 1646 C CA . ALA A 1 224 ? -14.768 16.611 -4.260 1.00 86.62 224 ALA A CA 1
ATOM 1647 C C . ALA A 1 224 ? -15.087 17.887 -5.059 1.00 86.62 224 ALA A C 1
ATOM 1649 O O . ALA A 1 224 ? -14.205 18.712 -5.300 1.00 86.62 224 ALA A O 1
ATOM 1650 N N . ASN A 1 225 ? -16.351 18.108 -5.434 1.00 86.00 225 ASN A N 1
ATOM 1651 C CA . ASN A 1 225 ? -16.762 19.311 -6.168 1.00 86.00 225 ASN A CA 1
ATOM 1652 C C . ASN A 1 225 ? -16.570 20.602 -5.356 1.00 86.00 225 ASN A C 1
ATOM 1654 O O . ASN A 1 225 ? -16.322 21.665 -5.929 1.00 86.00 225 ASN A O 1
ATOM 1658 N N . THR A 1 226 ? -16.656 20.528 -4.026 1.00 86.81 226 THR A N 1
ATOM 1659 C CA . THR A 1 226 ? -16.445 21.684 -3.140 1.00 86.81 226 THR A CA 1
ATOM 1660 C C . THR A 1 226 ? -14.971 22.099 -3.085 1.00 86.81 226 THR A C 1
ATOM 1662 O O . THR A 1 226 ? -14.661 23.278 -2.905 1.00 86.81 226 THR A O 1
ATOM 1665 N N . THR A 1 227 ? -14.058 21.154 -3.295 1.00 82.94 227 THR A N 1
ATOM 1666 C CA . THR A 1 227 ? -12.602 21.320 -3.179 1.00 82.94 227 THR A CA 1
ATOM 1667 C C . THR A 1 227 ? -11.879 21.337 -4.528 1.00 82.94 227 THR A C 1
ATOM 1669 O O . THR A 1 227 ? -10.660 21.205 -4.586 1.00 82.94 227 THR A O 1
ATOM 1672 N N . GLY A 1 228 ? -12.601 21.582 -5.627 1.00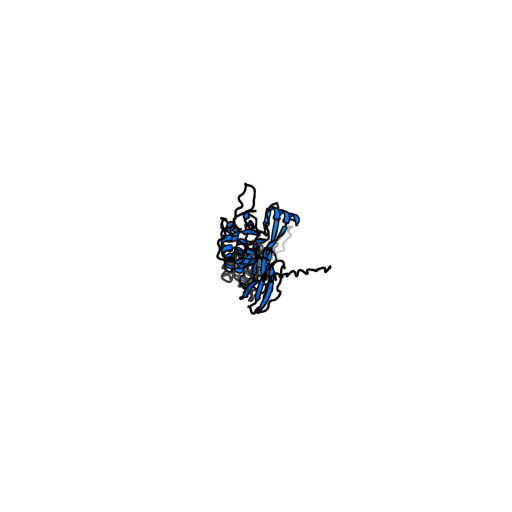 82.12 228 GLY A N 1
ATOM 1673 C CA . GLY A 1 228 ? -11.999 21.699 -6.958 1.00 82.12 228 GLY A CA 1
ATOM 1674 C C . GLY A 1 228 ? -11.759 20.352 -7.637 1.00 82.12 228 GLY A C 1
ATOM 1675 O O . GLY A 1 228 ? -10.715 20.163 -8.254 1.00 82.12 228 GLY A O 1
ATOM 1676 N N . ASN A 1 229 ? -12.752 19.462 -7.549 1.00 86.81 229 ASN A N 1
ATOM 1677 C CA . ASN A 1 229 ? -12.824 18.118 -8.131 1.00 86.81 229 ASN A CA 1
ATOM 1678 C C . ASN A 1 229 ? -11.978 17.042 -7.436 1.00 86.81 229 ASN A C 1
ATOM 1680 O O . ASN A 1 229 ? -11.802 15.964 -7.992 1.00 86.81 229 ASN A O 1
ATOM 1684 N N . MET A 1 230 ? -11.485 17.287 -6.224 1.00 90.25 230 MET A N 1
ATOM 1685 C CA . MET A 1 230 ? -10.706 16.305 -5.464 1.00 90.25 230 MET A CA 1
ATOM 1686 C C . MET A 1 230 ? -10.913 16.495 -3.967 1.00 90.25 230 MET A C 1
ATOM 1688 O O . MET A 1 230 ? -10.775 17.612 -3.481 1.00 90.25 230 MET A O 1
ATOM 1692 N N . THR A 1 231 ? -11.209 15.426 -3.233 1.00 89.38 231 THR A N 1
ATOM 1693 C CA . THR A 1 231 ? -11.244 15.407 -1.763 1.00 89.38 231 THR A CA 1
ATOM 1694 C C . THR A 1 231 ? -10.254 14.375 -1.234 1.00 89.38 231 THR A C 1
ATOM 1696 O O . THR A 1 231 ? -9.958 13.404 -1.923 1.00 89.38 231 THR A O 1
ATOM 1699 N N . THR A 1 232 ? -9.749 14.569 -0.022 1.00 91.19 232 THR A N 1
ATOM 1700 C CA . THR A 1 232 ? -8.794 13.657 0.621 1.00 91.19 232 THR A CA 1
ATOM 1701 C C . THR A 1 232 ? -9.441 13.068 1.869 1.00 91.19 232 THR A C 1
ATOM 1703 O O . THR A 1 232 ? -10.085 13.799 2.623 1.00 91.19 232 THR A O 1
ATOM 1706 N N . LEU A 1 233 ? -9.295 11.759 2.068 1.00 89.19 233 LEU A N 1
ATOM 1707 C CA . LEU A 1 233 ? -9.853 11.010 3.192 1.00 89.19 233 LEU A CA 1
ATOM 1708 C C . LEU A 1 233 ? -8.733 10.328 3.978 1.00 89.19 233 LEU A C 1
ATOM 1710 O O . LEU A 1 233 ? -7.820 9.756 3.381 1.00 89.19 233 LEU A O 1
ATOM 1714 N N . ASP A 1 234 ? -8.830 10.360 5.304 1.00 86.25 234 ASP A N 1
ATOM 1715 C CA . ASP A 1 234 ? -7.935 9.624 6.196 1.00 86.25 234 ASP A CA 1
ATOM 1716 C C . ASP A 1 234 ? -8.372 8.153 6.269 1.00 86.25 234 ASP A C 1
ATOM 1718 O O . ASP A 1 234 ? -9.539 7.848 6.534 1.00 86.25 234 ASP A O 1
ATOM 1722 N N . THR A 1 235 ? -7.440 7.232 6.030 1.00 89.62 235 THR A N 1
ATOM 1723 C CA . THR A 1 235 ? -7.685 5.787 6.127 1.00 89.62 235 THR A CA 1
ATOM 1724 C C . THR A 1 235 ? -7.395 5.268 7.531 1.00 89.62 235 THR A C 1
ATOM 1726 O O . THR A 1 235 ? -6.655 5.879 8.309 1.00 89.62 235 THR A O 1
ATOM 1729 N N . LEU A 1 236 ? -7.910 4.078 7.850 1.00 83.50 236 LEU A N 1
ATOM 1730 C CA . LEU A 1 236 ? -7.597 3.418 9.118 1.00 83.50 236 LEU A CA 1
ATOM 1731 C C . LEU A 1 236 ? -6.135 2.955 9.208 1.00 83.50 236 LEU A C 1
ATOM 1733 O O . LEU A 1 236 ? -5.645 2.767 10.319 1.00 83.50 236 LEU A O 1
ATOM 1737 N N . ALA A 1 237 ? -5.422 2.838 8.081 1.00 81.06 237 ALA A N 1
ATOM 1738 C CA . ALA A 1 237 ? -3.974 2.601 8.062 1.00 81.06 237 ALA A CA 1
ATOM 1739 C C . ALA A 1 237 ? -3.150 3.833 8.494 1.00 81.06 237 ALA A C 1
ATOM 1741 O O . ALA A 1 237 ? -1.938 3.734 8.674 1.00 81.06 237 ALA A O 1
ATOM 1742 N N . GLY A 1 238 ? -3.784 4.998 8.670 1.00 75.81 238 GLY A N 1
ATOM 1743 C CA . GLY A 1 238 ? -3.143 6.225 9.153 1.00 75.81 238 GLY A CA 1
ATOM 1744 C C . GLY A 1 238 ? -2.520 7.114 8.076 1.00 75.81 238 GLY A C 1
ATOM 1745 O O . GLY A 1 238 ? -1.967 8.164 8.398 1.00 75.81 238 GLY A O 1
ATOM 1746 N N . ASN A 1 239 ? -2.641 6.726 6.811 1.00 80.56 239 ASN A N 1
ATOM 1747 C CA . ASN A 1 239 ? -2.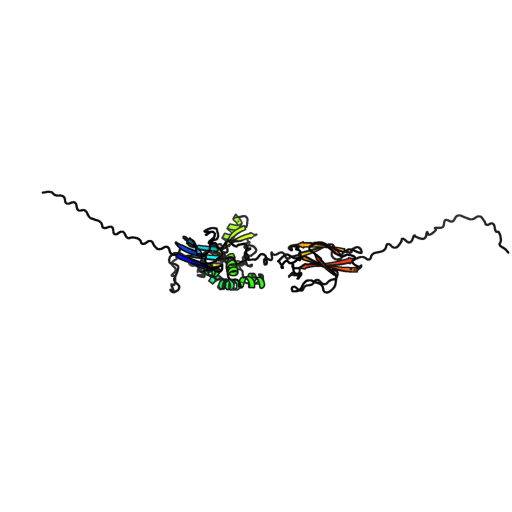321 7.542 5.641 1.00 80.56 239 ASN A CA 1
ATOM 1748 C C . ASN A 1 239 ? -3.612 7.986 4.931 1.00 80.56 239 ASN A C 1
ATOM 1750 O O . ASN A 1 239 ? -4.716 7.649 5.361 1.00 80.56 239 ASN A O 1
ATOM 1754 N N . THR A 1 240 ? -3.481 8.739 3.843 1.00 85.44 240 THR A N 1
ATOM 1755 C CA . THR A 1 240 ? -4.618 9.327 3.128 1.00 85.44 240 THR A CA 1
ATOM 1756 C C . THR A 1 240 ? -4.843 8.704 1.760 1.00 85.44 240 THR A C 1
ATOM 1758 O O . THR A 1 240 ? -3.886 8.274 1.120 1.00 85.44 240 THR A O 1
ATOM 1761 N N . ILE A 1 241 ? -6.085 8.768 1.285 1.00 90.44 241 ILE A N 1
ATOM 1762 C CA . ILE A 1 241 ? -6.463 8.512 -0.110 1.00 90.44 241 ILE A CA 1
ATOM 1763 C C . ILE A 1 241 ? -7.170 9.730 -0.707 1.00 90.44 241 ILE A C 1
ATOM 1765 O O . ILE A 1 241 ? -7.889 10.460 -0.022 1.00 90.44 241 ILE A O 1
ATOM 1769 N N . ASN A 1 242 ? -6.995 9.941 -2.002 1.00 90.25 242 ASN A N 1
ATOM 1770 C CA . ASN A 1 242 ? -7.609 11.003 -2.776 1.00 90.25 242 ASN A CA 1
ATOM 1771 C C . ASN A 1 242 ? -8.786 10.453 -3.571 1.00 90.25 242 ASN A C 1
ATOM 1773 O O . ASN A 1 242 ? -8.662 9.480 -4.303 1.00 90.25 242 ASN A O 1
ATOM 1777 N N . VAL A 1 243 ? -9.927 11.122 -3.491 1.00 91.50 243 VAL A N 1
ATOM 1778 C CA . VAL A 1 243 ? -11.102 10.831 -4.308 1.00 91.50 243 VAL A CA 1
ATOM 1779 C C . VAL A 1 243 ? -11.289 11.973 -5.296 1.00 91.50 243 VAL A C 1
ATOM 1781 O O . VAL A 1 243 ? -11.500 13.120 -4.898 1.00 91.50 243 VAL A O 1
ATOM 1784 N N . THR A 1 244 ? -11.201 11.672 -6.589 1.00 87.94 244 THR A N 1
ATOM 1785 C CA . THR A 1 244 ? -11.262 12.660 -7.673 1.00 87.94 244 THR A CA 1
ATOM 1786 C C . THR A 1 244 ? -12.560 12.516 -8.457 1.00 87.94 244 THR A C 1
ATOM 1788 O O . THR A 1 244 ? -12.968 11.411 -8.802 1.00 87.94 244 THR A O 1
ATOM 1791 N N . ALA A 1 245 ? -13.203 13.640 -8.769 1.00 85.88 245 ALA A N 1
ATOM 1792 C CA . ALA A 1 245 ? -14.400 13.709 -9.596 1.00 85.88 245 ALA A CA 1
ATOM 1793 C C . ALA A 1 245 ? -14.060 14.274 -10.984 1.00 85.88 245 ALA A C 1
ATOM 1795 O O . ALA A 1 245 ? -13.829 15.474 -11.139 1.00 85.88 245 ALA A O 1
ATOM 1796 N N . VAL A 1 246 ? -14.055 13.429 -12.016 1.00 78.75 246 VAL A N 1
ATOM 1797 C CA . VAL A 1 246 ? -13.805 13.848 -13.406 1.00 78.75 246 VAL A CA 1
ATOM 1798 C C . VAL A 1 246 ? -14.986 13.447 -14.276 1.00 78.75 246 VAL A C 1
ATOM 1800 O O . VAL A 1 246 ? -15.377 12.286 -14.310 1.00 78.75 246 VAL A O 1
ATOM 1803 N N . ASP A 1 247 ? -15.574 14.419 -14.977 1.00 74.50 247 ASP A N 1
ATOM 1804 C CA . ASP A 1 247 ? -16.669 14.206 -15.936 1.00 74.50 247 ASP A CA 1
ATOM 1805 C C . ASP A 1 247 ? -17.880 13.425 -15.378 1.00 74.50 247 ASP A C 1
ATOM 1807 O O . ASP A 1 247 ? -18.584 12.728 -16.106 1.00 74.50 247 ASP A O 1
ATOM 1811 N N . GLY A 1 248 ? -18.150 13.572 -14.075 1.00 71.50 248 GLY A N 1
ATOM 1812 C CA . GLY A 1 248 ? -19.247 12.887 -13.383 1.00 71.50 248 GLY A CA 1
ATOM 1813 C C . GLY A 1 248 ? -18.918 11.468 -12.908 1.00 71.50 248 GLY A C 1
ATOM 1814 O O . GLY A 1 248 ? -19.786 10.831 -12.319 1.00 71.50 248 GLY A O 1
ATOM 1815 N N . ASN A 1 249 ? -17.684 11.000 -13.110 1.00 72.50 249 ASN A N 1
ATOM 1816 C CA . ASN A 1 249 ? -17.171 9.750 -12.558 1.00 72.50 249 ASN A CA 1
ATOM 1817 C C . ASN A 1 2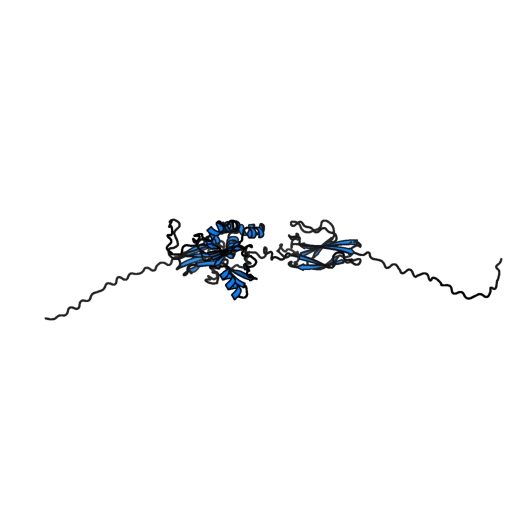49 ? -16.262 10.028 -11.357 1.00 72.50 249 ASN A C 1
ATOM 1819 O O . ASN A 1 249 ? -15.513 11.008 -11.352 1.00 72.50 249 ASN A O 1
ATOM 1823 N N . LEU A 1 250 ? -16.320 9.146 -10.359 1.00 82.25 250 LEU A N 1
ATOM 1824 C CA . LEU A 1 250 ? -15.400 9.149 -9.227 1.00 82.25 250 LEU A CA 1
ATOM 1825 C C . LEU A 1 250 ? -14.290 8.124 -9.437 1.00 82.25 250 LEU A C 1
ATOM 1827 O O . LEU A 1 250 ? -14.560 6.979 -9.805 1.00 82.25 250 LEU A O 1
ATOM 1831 N N . THR A 1 251 ? -13.063 8.533 -9.139 1.00 81.56 251 THR A N 1
ATOM 1832 C CA . THR A 1 251 ? -11.929 7.631 -8.948 1.00 81.56 251 THR A CA 1
ATOM 1833 C C . THR A 1 251 ? -11.385 7.785 -7.538 1.00 81.56 251 THR A C 1
ATOM 1835 O O . THR A 1 251 ? -11.397 8.881 -6.974 1.00 81.56 251 THR A O 1
ATOM 1838 N N . VAL A 1 252 ? -10.917 6.685 -6.964 1.00 87.19 252 VAL A N 1
ATOM 1839 C CA . VAL A 1 252 ? -10.214 6.644 -5.681 1.00 87.19 252 VAL A CA 1
ATOM 1840 C C . VAL A 1 252 ? -8.760 6.353 -6.007 1.00 87.19 252 VAL A C 1
ATOM 1842 O O . VAL A 1 252 ? -8.435 5.276 -6.496 1.00 87.19 252 VAL A O 1
ATOM 1845 N N . GLU A 1 253 ? -7.900 7.349 -5.843 1.00 86.50 253 GLU A N 1
ATOM 1846 C CA . GLU A 1 253 ? -6.592 7.423 -6.489 1.00 86.50 253 GLU A CA 1
ATOM 1847 C C . GLU A 1 253 ? -6.741 7.215 -8.009 1.00 86.50 253 GLU A C 1
ATOM 1849 O O . GLU A 1 253 ? -7.345 8.043 -8.701 1.00 86.50 253 GLU A O 1
ATOM 1854 N N . ASN A 1 254 ? -6.253 6.082 -8.521 1.00 80.31 254 ASN A N 1
ATOM 1855 C CA . ASN A 1 254 ? -6.382 5.663 -9.919 1.00 80.31 254 ASN A CA 1
ATOM 1856 C C . ASN A 1 254 ? -7.436 4.560 -10.129 1.00 80.31 254 ASN A C 1
ATOM 1858 O O . ASN A 1 254 ? -7.628 4.123 -11.261 1.00 80.31 254 ASN A O 1
ATOM 1862 N N . ALA A 1 255 ? -8.098 4.111 -9.060 1.00 81.50 255 ALA A N 1
ATOM 1863 C CA . ALA A 1 255 ? -9.098 3.055 -9.100 1.00 81.50 255 ALA A CA 1
ATOM 1864 C C . ALA A 1 255 ? -10.475 3.620 -9.468 1.00 81.50 255 ALA A C 1
ATOM 1866 O O . ALA A 1 255 ? -10.930 4.617 -8.900 1.00 81.50 255 ALA A O 1
ATOM 1867 N N . THR A 1 256 ? -11.168 2.968 -10.391 1.00 82.44 256 THR A N 1
ATOM 1868 C CA . THR A 1 256 ? -12.551 3.282 -10.751 1.00 82.44 256 THR A CA 1
ATOM 1869 C C . THR A 1 256 ? -13.502 2.534 -9.829 1.00 82.44 256 THR A C 1
ATOM 1871 O O . THR A 1 256 ? -13.316 1.346 -9.573 1.00 82.44 256 THR A O 1
ATOM 1874 N N . ILE A 1 257 ? -14.568 3.195 -9.373 1.00 85.38 257 ILE A N 1
ATOM 1875 C CA . ILE A 1 257 ? -15.653 2.519 -8.654 1.00 85.38 257 ILE A CA 1
ATOM 1876 C C . ILE A 1 257 ? -16.526 1.762 -9.667 1.00 85.38 257 ILE A C 1
ATOM 1878 O O . ILE A 1 257 ? -17.192 2.377 -10.502 1.00 85.38 257 ILE A O 1
ATOM 1882 N N . VAL A 1 258 ? -16.526 0.428 -9.600 1.00 85.12 258 VAL A N 1
ATOM 1883 C CA . VAL A 1 258 ? -17.289 -0.456 -10.502 1.00 85.12 258 VAL A CA 1
ATOM 1884 C C . VAL A 1 258 ? -18.673 -0.803 -9.960 1.00 85.12 258 VAL A C 1
ATOM 1886 O O . VAL A 1 258 ? -19.603 -1.048 -10.727 1.00 85.12 258 VAL A O 1
ATOM 1889 N N . THR A 1 259 ? -18.839 -0.827 -8.640 1.00 84.44 259 THR A N 1
ATOM 1890 C CA . THR A 1 259 ? -20.133 -0.979 -7.960 1.00 84.44 259 THR A CA 1
ATOM 1891 C C . THR A 1 259 ? -20.120 -0.091 -6.731 1.00 84.44 259 THR A C 1
ATOM 1893 O O . THR A 1 259 ? -19.147 -0.089 -5.992 1.00 84.44 259 THR A O 1
ATOM 1896 N N . ALA A 1 260 ? -21.174 0.687 -6.522 1.00 87.00 260 ALA A N 1
ATOM 1897 C CA . ALA A 1 260 ? -21.197 1.732 -5.509 1.00 87.00 260 ALA A CA 1
ATOM 1898 C C . ALA A 1 260 ? -22.365 1.569 -4.537 1.00 87.00 260 ALA A C 1
ATOM 1900 O O . ALA A 1 260 ? -23.359 0.918 -4.863 1.00 87.00 260 ALA A O 1
ATOM 1901 N N . ASP A 1 261 ? -22.248 2.241 -3.391 1.00 86.06 261 ASP A N 1
ATOM 1902 C CA . ASP A 1 261 ? -23.330 2.472 -2.428 1.00 86.06 261 ASP A CA 1
ATOM 1903 C C . ASP A 1 261 ? -23.969 1.181 -1.889 1.00 86.06 261 ASP A C 1
ATOM 1905 O O . ASP A 1 261 ? -25.174 1.114 -1.634 1.00 86.06 261 ASP A O 1
ATOM 1909 N N . VAL A 1 262 ? -23.163 0.132 -1.698 1.00 87.00 262 VAL A N 1
ATOM 1910 C CA . VAL A 1 262 ? -23.652 -1.139 -1.158 1.00 87.00 262 VAL A CA 1
ATOM 1911 C C . VAL A 1 262 ? -23.715 -1.047 0.368 1.00 87.00 262 VAL A C 1
ATOM 1913 O O . VAL A 1 262 ? -22.693 -1.097 1.050 1.00 87.00 262 VAL A O 1
ATOM 1916 N N . ALA A 1 263 ? -24.919 -0.873 0.913 1.00 87.44 263 ALA A N 1
ATOM 1917 C CA . ALA A 1 263 ? -25.131 -0.665 2.345 1.00 87.44 263 ALA A CA 1
ATOM 1918 C C . ALA A 1 263 ? -24.959 -1.950 3.182 1.00 87.44 263 ALA A C 1
ATOM 1920 O O . ALA A 1 263 ? -25.478 -3.009 2.825 1.00 87.44 263 ALA A O 1
ATOM 1921 N N . ALA A 1 264 ? -24.302 -1.813 4.335 1.00 85.38 264 ALA A N 1
ATOM 1922 C CA . ALA A 1 264 ? -24.143 -2.828 5.376 1.00 85.38 264 ALA A CA 1
ATOM 1923 C C . ALA A 1 264 ? -24.592 -2.280 6.747 1.00 85.38 264 ALA A C 1
ATOM 1925 O O . ALA A 1 264 ? -24.776 -1.074 6.920 1.00 85.38 264 ALA A O 1
ATOM 1926 N N . GLU A 1 265 ? -24.738 -3.152 7.749 1.00 85.25 265 GLU A N 1
ATOM 1927 C CA . GLU A 1 265 ? -25.165 -2.764 9.106 1.00 85.25 265 GLU A CA 1
ATOM 1928 C C . GLU A 1 265 ? -24.218 -1.742 9.755 1.00 85.25 265 GLU A C 1
ATOM 1930 O O . GLU A 1 265 ? -24.661 -0.818 10.437 1.00 85.25 265 GLU A O 1
ATOM 1935 N N . ASN A 1 266 ? -22.917 -1.883 9.505 1.00 85.25 266 ASN A N 1
ATOM 1936 C CA . ASN A 1 266 ? -21.868 -1.050 10.077 1.00 85.25 266 ASN A CA 1
ATOM 1937 C C . ASN A 1 266 ? -21.075 -0.248 9.029 1.00 85.25 266 ASN A C 1
ATOM 1939 O O . ASN A 1 266 ? -19.962 0.197 9.316 1.00 85.25 266 ASN A O 1
ATOM 1943 N N . GLY A 1 267 ? -21.623 -0.038 7.824 1.00 91.56 267 GLY A N 1
ATOM 1944 C CA . GLY A 1 267 ? -20.922 0.740 6.803 1.00 91.56 267 GLY A CA 1
ATOM 1945 C C . GLY A 1 267 ? -21.515 0.744 5.395 1.00 91.56 267 GLY A C 1
ATOM 1946 O O . GLY A 1 267 ? -22.662 0.359 5.173 1.00 91.56 267 GLY A O 1
ATOM 1947 N N . ILE A 1 268 ? -20.690 1.153 4.431 1.00 91.69 268 ILE A N 1
ATOM 1948 C CA . ILE A 1 268 ? -20.933 1.091 2.984 1.00 91.69 268 ILE A CA 1
ATOM 1949 C C . ILE A 1 268 ? -19.727 0.437 2.296 1.00 91.69 268 ILE A C 1
ATOM 1951 O O . ILE A 1 268 ? -18.583 0.668 2.685 1.00 91.69 268 ILE A O 1
ATOM 1955 N N . VAL A 1 269 ? -19.974 -0.351 1.249 1.00 94.31 269 VAL A N 1
ATOM 1956 C CA . VAL A 1 269 ? -18.944 -0.891 0.353 1.00 94.31 269 VAL A CA 1
ATOM 1957 C C . VAL A 1 269 ? -19.055 -0.251 -1.032 1.00 94.31 269 VAL A C 1
ATOM 1959 O O . VAL A 1 269 ? -20.132 -0.205 -1.629 1.00 94.31 269 VAL A O 1
ATOM 1962 N N . HIS A 1 270 ? -17.915 0.193 -1.560 1.00 92.88 270 HIS A N 1
ATOM 1963 C CA . HIS A 1 270 ? -17.707 0.535 -2.966 1.00 92.88 270 HIS A CA 1
ATOM 1964 C C . HIS A 1 270 ? -16.706 -0.453 -3.554 1.00 92.88 270 HIS A C 1
ATOM 1966 O O . HIS A 1 270 ? -15.581 -0.545 -3.076 1.00 92.88 270 HIS A O 1
ATOM 1972 N N . VAL A 1 271 ? -17.094 -1.195 -4.583 1.00 91.19 271 VAL A N 1
ATOM 1973 C CA . VAL A 1 271 ? -16.192 -2.099 -5.296 1.00 91.19 271 VAL A CA 1
ATOM 1974 C C . VAL A 1 271 ? -15.345 -1.300 -6.283 1.00 91.19 271 VAL A C 1
ATOM 1976 O O . VAL A 1 271 ? -15.895 -0.484 -7.028 1.00 91.19 271 VAL A O 1
ATOM 1979 N N . ILE A 1 272 ? -14.036 -1.548 -6.317 1.00 89.94 272 ILE A N 1
ATOM 1980 C CA . ILE A 1 272 ? -13.070 -0.853 -7.180 1.00 89.94 272 ILE A CA 1
ATOM 1981 C C . ILE A 1 272 ? -12.259 -1.822 -8.056 1.00 89.94 272 ILE A C 1
ATOM 1983 O O . ILE A 1 272 ? -12.103 -2.990 -7.715 1.00 89.94 272 ILE A O 1
ATOM 1987 N N . ASP A 1 273 ? -11.732 -1.334 -9.181 1.00 83.88 273 ASP A N 1
ATOM 1988 C CA . ASP A 1 273 ? -10.983 -2.127 -10.178 1.00 83.88 273 ASP A CA 1
ATOM 1989 C C . ASP A 1 273 ? -9.453 -2.157 -9.968 1.00 83.88 273 ASP A C 1
ATOM 1991 O O . ASP A 1 273 ? -8.719 -2.716 -10.787 1.00 83.88 273 ASP A O 1
ATOM 1995 N N . MET A 1 274 ? -8.951 -1.571 -8.877 1.00 82.12 274 MET A N 1
ATOM 1996 C CA . MET A 1 274 ? -7.532 -1.605 -8.508 1.00 82.12 274 MET A CA 1
ATOM 1997 C C . MET A 1 274 ? -7.358 -1.773 -7.002 1.00 82.12 274 MET A C 1
ATOM 1999 O O . MET A 1 274 ? -8.156 -1.273 -6.217 1.00 82.12 274 MET A O 1
ATOM 2003 N N . VAL A 1 275 ? -6.278 -2.438 -6.591 1.00 87.50 275 VAL A N 1
ATOM 2004 C CA . VAL A 1 275 ? -5.883 -2.473 -5.180 1.00 87.50 275 VAL A CA 1
ATOM 2005 C C . VAL A 1 275 ? -5.172 -1.169 -4.828 1.00 87.50 275 VAL A C 1
ATOM 2007 O O . VAL A 1 275 ? -4.200 -0.787 -5.481 1.00 87.50 275 VAL A O 1
ATOM 2010 N N . LEU A 1 276 ? -5.643 -0.500 -3.780 1.00 87.12 276 LEU A N 1
ATOM 2011 C CA . LEU A 1 276 ? -5.006 0.679 -3.208 1.00 87.12 276 LEU A CA 1
ATOM 2012 C C . LEU A 1 276 ? -3.804 0.216 -2.380 1.00 87.12 276 LEU A C 1
ATOM 2014 O O . LEU A 1 276 ? -3.956 -0.451 -1.356 1.00 87.12 276 LEU A O 1
ATOM 2018 N N . VAL A 1 277 ? -2.594 0.531 -2.832 1.00 82.44 277 VAL A N 1
ATOM 2019 C CA . VAL A 1 277 ? -1.358 0.158 -2.135 1.00 82.44 277 VAL A CA 1
ATOM 2020 C C . VAL A 1 277 ? -0.787 1.401 -1.450 1.00 82.44 277 VAL A C 1
ATOM 2022 O O . VAL A 1 277 ? -0.402 2.334 -2.154 1.00 82.44 277 VAL A O 1
ATOM 2025 N N . PRO A 1 278 ? -0.690 1.424 -0.106 1.00 74.69 278 PRO A N 1
ATOM 2026 C CA . PRO A 1 278 ? -0.024 2.494 0.629 1.00 74.69 278 PRO A CA 1
ATOM 2027 C C . PRO A 1 278 ? 1.383 2.778 0.131 1.00 74.69 278 PRO A C 1
ATOM 2029 O O . PRO A 1 278 ? 2.166 1.842 -0.037 1.00 74.69 278 PRO A O 1
ATOM 2032 N N . GLU A 1 279 ? 1.750 4.057 0.053 1.00 68.81 279 GLU A N 1
ATOM 2033 C CA . GLU A 1 279 ? 3.114 4.469 -0.298 1.00 68.81 279 GLU A CA 1
ATOM 2034 C C . GLU A 1 279 ? 4.186 3.959 0.688 1.00 68.81 279 GLU A C 1
ATOM 2036 O O . GLU A 1 279 ? 5.357 3.866 0.334 1.00 68.81 279 GLU A O 1
ATOM 2041 N N . ASP A 1 280 ? 3.790 3.588 1.910 1.00 63.97 280 ASP A N 1
ATOM 2042 C CA . ASP A 1 280 ? 4.692 3.107 2.964 1.00 63.97 280 ASP A CA 1
ATOM 2043 C C . ASP A 1 280 ? 4.800 1.568 3.040 1.00 63.97 280 ASP A C 1
ATOM 2045 O O . ASP A 1 280 ? 5.716 1.044 3.676 1.00 63.97 280 ASP A O 1
ATOM 2049 N N . LEU A 1 281 ? 3.874 0.823 2.412 1.00 60.03 281 LEU A N 1
ATOM 2050 C CA . LEU A 1 281 ? 3.875 -0.658 2.410 1.00 60.03 281 LEU A CA 1
ATOM 2051 C C . LEU A 1 281 ? 4.681 -1.271 1.276 1.00 60.03 281 LEU A C 1
ATOM 2053 O O . LEU A 1 281 ? 4.976 -2.464 1.268 1.00 60.03 281 LEU A O 1
ATOM 2057 N N . ILE A 1 282 ? 5.067 -0.436 0.334 1.00 49.41 282 ILE A N 1
ATOM 2058 C CA . ILE A 1 282 ? 6.105 -0.704 -0.637 1.00 49.41 282 ILE A CA 1
ATOM 2059 C C . ILE A 1 282 ? 7.426 -0.310 0.033 1.00 49.41 282 ILE A C 1
ATOM 2061 O O . ILE A 1 282 ? 7.713 0.874 0.218 1.00 49.41 282 ILE A O 1
ATOM 2065 N N . PRO A 1 283 ? 8.311 -1.267 0.377 1.00 40.81 283 PRO A N 1
ATOM 2066 C CA . PRO A 1 283 ? 9.720 -0.923 0.461 1.00 40.81 283 PRO A CA 1
ATOM 2067 C C . PRO A 1 283 ? 10.063 -0.166 -0.828 1.00 40.81 283 PRO A C 1
ATOM 2069 O O . PRO A 1 283 ? 9.539 -0.521 -1.888 1.00 40.81 283 PRO A O 1
ATOM 2072 N N . ALA A 1 284 ? 10.973 0.809 -0.785 1.00 37.31 284 ALA A N 1
ATOM 2073 C CA . ALA A 1 284 ? 11.501 1.508 -1.971 1.00 37.31 284 ALA A CA 1
ATOM 2074 C C . ALA A 1 284 ? 12.131 0.573 -3.048 1.00 37.31 284 ALA A C 1
ATOM 2076 O O . ALA A 1 284 ? 12.801 1.028 -3.965 1.00 37.31 284 ALA A O 1
ATOM 2077 N N . GLU A 1 285 ? 11.921 -0.735 -2.917 1.00 37.91 285 GLU A N 1
ATOM 2078 C CA . GLU A 1 285 ? 12.347 -1.851 -3.738 1.00 37.91 285 GLU A CA 1
ATOM 2079 C C . GLU A 1 285 ? 11.164 -2.546 -4.475 1.00 37.91 285 GLU A C 1
ATOM 2081 O O . GLU A 1 285 ? 11.426 -3.473 -5.231 1.00 37.91 285 GLU A O 1
ATOM 2086 N N . ASN A 1 286 ? 9.881 -2.159 -4.295 1.00 37.75 286 ASN A N 1
ATOM 2087 C CA . ASN A 1 286 ? 8.756 -2.796 -5.026 1.00 37.75 286 ASN A CA 1
ATOM 2088 C C . ASN A 1 286 ? 7.600 -1.875 -5.482 1.00 37.75 286 ASN A C 1
ATOM 2090 O O . ASN A 1 286 ? 6.525 -2.366 -5.824 1.00 37.75 286 ASN A O 1
ATOM 2094 N N . VAL A 1 287 ? 7.796 -0.556 -5.565 1.00 35.88 287 VAL A N 1
ATOM 2095 C CA . VAL A 1 287 ? 6.953 0.261 -6.457 1.00 35.88 287 VAL A CA 1
ATOM 2096 C C . VAL A 1 287 ? 7.530 0.201 -7.851 1.00 35.88 287 VAL A C 1
ATOM 2098 O O . VAL A 1 287 ? 8.591 0.758 -8.119 1.00 35.88 287 VAL A O 1
ATOM 2101 N N . THR A 1 288 ? 6.802 -0.425 -8.759 1.00 40.88 288 THR A N 1
ATOM 2102 C CA . THR A 1 288 ? 6.830 -0.000 -10.152 1.00 40.88 288 THR A CA 1
ATOM 2103 C C . THR A 1 288 ? 5.851 1.169 -10.271 1.00 40.88 288 THR A C 1
ATOM 2105 O O . THR A 1 288 ? 4.648 0.936 -10.374 1.00 40.88 288 THR A O 1
ATOM 2108 N N . PRO A 1 289 ? 6.299 2.443 -10.234 1.00 36.41 289 PRO A N 1
ATOM 2109 C CA . PRO A 1 289 ? 5.483 3.500 -10.803 1.00 36.41 289 PRO A CA 1
ATOM 2110 C C . PRO A 1 289 ? 5.294 3.171 -12.284 1.00 36.41 289 PRO A C 1
ATOM 2112 O O . PRO A 1 289 ? 6.230 2.771 -12.979 1.00 36.41 289 PRO A O 1
ATOM 2115 N N . THR A 1 290 ? 4.059 3.310 -12.743 1.00 45.94 290 THR A N 1
ATOM 2116 C CA . THR A 1 290 ? 3.530 2.948 -14.058 1.00 45.94 290 THR A CA 1
ATOM 2117 C C . THR A 1 290 ? 4.101 3.827 -15.177 1.00 45.94 290 THR A C 1
ATOM 2119 O O . THR A 1 290 ? 3.393 4.544 -15.882 1.00 45.94 290 THR A O 1
ATOM 2122 N N . THR A 1 291 ? 5.417 3.808 -15.362 1.00 55.94 291 THR A N 1
ATOM 2123 C CA . THR A 1 291 ? 6.062 4.166 -16.622 1.00 55.94 291 THR A CA 1
ATOM 2124 C C . THR A 1 291 ? 7.290 3.280 -16.785 1.00 55.94 291 THR A C 1
ATOM 2126 O O . THR A 1 291 ? 8.296 3.468 -16.107 1.00 55.94 291 THR A O 1
ATOM 2129 N N . GLU A 1 292 ? 7.190 2.282 -17.666 1.00 69.00 292 GLU A N 1
ATOM 2130 C CA . GLU A 1 292 ? 8.289 1.357 -17.948 1.00 69.00 292 GLU A CA 1
ATOM 2131 C C . GLU A 1 292 ? 9.561 2.133 -18.334 1.00 69.00 292 GLU A C 1
ATOM 2133 O O . GLU A 1 292 ? 9.510 3.172 -19.012 1.00 69.00 292 GLU A O 1
ATOM 2138 N N . ALA A 1 293 ? 10.713 1.637 -17.875 1.00 81.69 293 ALA A N 1
ATOM 2139 C CA . ALA A 1 293 ? 12.008 2.107 -18.341 1.00 81.69 293 ALA A CA 1
ATOM 2140 C C . ALA A 1 293 ? 12.053 1.996 -19.869 1.00 81.69 293 ALA A C 1
ATOM 2142 O O . ALA A 1 293 ? 11.682 0.973 -20.441 1.00 81.69 293 ALA A O 1
ATOM 2143 N N . ASN A 1 294 ? 12.498 3.057 -20.533 1.00 86.44 294 ASN A N 1
ATOM 2144 C CA . ASN A 1 294 ? 12.554 3.101 -21.986 1.00 86.44 294 ASN A CA 1
ATOM 2145 C C . ASN A 1 294 ? 13.911 3.621 -22.454 1.00 86.44 294 ASN A C 1
ATOM 2147 O O . ASN A 1 294 ? 14.486 4.537 -21.860 1.00 86.44 294 ASN A O 1
ATOM 2151 N N . ILE A 1 295 ? 14.397 3.037 -23.545 1.00 92.62 295 ILE A N 1
ATOM 2152 C CA . ILE A 1 295 ? 15.611 3.452 -24.239 1.00 92.62 295 ILE A CA 1
ATOM 2153 C C . ILE A 1 295 ? 15.222 3.842 -25.653 1.00 92.62 295 ILE A C 1
ATOM 2155 O O . ILE A 1 295 ? 14.523 3.099 -26.333 1.00 92.62 295 ILE A O 1
ATOM 2159 N N . THR A 1 296 ? 15.724 4.997 -26.080 1.00 92.25 296 THR A N 1
ATOM 2160 C CA . THR A 1 296 ? 15.653 5.444 -27.470 1.00 92.25 296 THR A CA 1
ATOM 2161 C C . THR A 1 296 ? 17.050 5.764 -28.001 1.00 92.25 296 THR A C 1
ATOM 2163 O O . THR A 1 296 ? 17.767 6.553 -27.387 1.00 92.25 296 THR A O 1
ATOM 2166 N N . ILE A 1 297 ? 17.463 5.186 -29.124 1.00 93.81 297 ILE A N 1
ATOM 2167 C CA . ILE A 1 297 ? 18.674 5.541 -29.859 1.00 93.81 297 ILE A CA 1
ATOM 2168 C C . ILE A 1 297 ? 18.351 6.794 -30.671 1.00 93.81 297 ILE A C 1
ATOM 2170 O O . ILE A 1 297 ? 17.559 6.781 -31.609 1.00 93.81 297 ILE A O 1
ATOM 2174 N N . VAL A 1 298 ? 18.961 7.907 -30.273 1.00 92.81 298 VAL A N 1
ATOM 2175 C CA . VAL A 1 298 ? 18.774 9.215 -30.909 1.00 92.81 298 VAL A CA 1
ATOM 2176 C C . VAL A 1 298 ? 19.639 9.312 -32.161 1.00 92.81 298 VAL A C 1
ATOM 2178 O O . VAL A 1 298 ? 19.198 9.814 -33.193 1.00 92.81 298 VAL A O 1
ATOM 2181 N N . GLU A 1 299 ? 20.867 8.800 -32.076 1.00 90.06 299 GLU A N 1
ATOM 2182 C CA . GLU A 1 299 ? 21.801 8.712 -33.192 1.00 90.06 299 GLU A CA 1
ATOM 2183 C C . GLU A 1 299 ? 22.633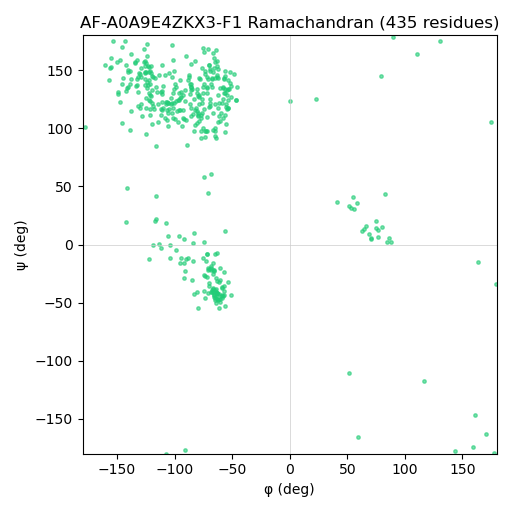 7.430 -33.071 1.00 90.06 299 GLU A C 1
ATOM 2185 O O . GLU A 1 299 ? 23.018 7.068 -31.961 1.00 90.06 299 GLU A O 1
ATOM 2190 N N . PRO A 1 300 ? 22.967 6.756 -34.179 1.00 91.94 300 PRO A N 1
ATOM 2191 C CA . PRO A 1 300 ? 22.429 6.967 -35.523 1.00 91.94 300 PRO A CA 1
ATOM 2192 C C . PRO A 1 300 ? 20.957 6.530 -35.625 1.00 91.94 300 PRO A C 1
ATOM 2194 O O . PRO A 1 300 ? 20.519 5.627 -34.921 1.00 91.94 300 PRO A O 1
ATOM 2197 N N . MET A 1 301 ? 20.194 7.164 -36.519 1.00 87.06 301 MET A N 1
ATOM 2198 C CA . MET A 1 301 ? 18.820 6.742 -36.817 1.00 87.06 301 MET A CA 1
ATOM 2199 C C . MET A 1 301 ? 18.798 5.405 -37.571 1.00 87.06 301 MET A C 1
ATOM 2201 O O . MET A 1 301 ? 19.729 5.087 -38.315 1.00 87.06 301 MET A O 1
ATOM 2205 N N . GLU A 1 302 ? 17.698 4.667 -37.441 1.00 91.75 302 GLU A N 1
ATOM 2206 C CA . GLU A 1 302 ? 17.442 3.448 -38.212 1.00 91.75 302 GLU A CA 1
ATOM 2207 C C . GLU A 1 302 ? 17.640 3.671 -39.723 1.00 91.75 302 GLU A C 1
ATOM 2209 O O . GLU A 1 302 ? 17.084 4.599 -40.318 1.00 91.75 302 GLU A O 1
ATOM 2214 N N . GLY A 1 303 ? 18.457 2.821 -40.348 1.00 88.25 303 GLY A N 1
ATOM 2215 C CA . GLY A 1 303 ? 18.789 2.877 -41.771 1.00 88.25 303 GLY A CA 1
ATOM 2216 C C . GLY A 1 303 ? 19.797 3.963 -42.169 1.00 88.25 303 GLY A C 1
ATOM 2217 O O . GLY A 1 303 ? 20.031 4.156 -43.366 1.00 88.25 303 GLY A O 1
ATOM 2218 N N . ALA A 1 304 ? 20.400 4.684 -41.219 1.00 88.31 304 ALA A N 1
ATOM 2219 C CA . ALA A 1 304 ? 21.368 5.732 -41.527 1.00 88.31 304 ALA A CA 1
ATOM 2220 C C . ALA A 1 304 ? 22.627 5.188 -42.228 1.00 88.31 304 ALA A C 1
ATOM 2222 O O . ALA A 1 304 ? 23.034 4.036 -42.051 1.00 88.31 304 ALA A O 1
ATOM 2223 N N . SER A 1 305 ? 23.272 6.053 -43.015 1.00 87.94 305 SER A N 1
ATOM 2224 C CA . SER A 1 305 ? 24.612 5.809 -43.557 1.00 87.94 305 SER A CA 1
ATOM 2225 C C . SER A 1 305 ? 25.638 6.621 -42.773 1.00 87.94 305 SER A C 1
ATOM 2227 O O . SER A 1 305 ? 25.484 7.834 -42.628 1.00 87.94 305 SER A O 1
ATOM 2229 N N . ALA A 1 306 ? 26.665 5.956 -42.249 1.00 85.50 306 ALA A N 1
ATOM 2230 C CA . ALA A 1 306 ? 27.744 6.576 -41.488 1.00 85.50 306 ALA A CA 1
ATOM 2231 C C . ALA A 1 306 ? 29.044 6.573 -42.302 1.00 85.50 306 ALA A C 1
ATOM 2233 O O . ALA A 1 306 ? 29.318 5.638 -43.058 1.00 85.50 306 ALA A O 1
ATOM 2234 N N . ALA A 1 307 ? 29.860 7.616 -42.139 1.00 81.69 307 ALA A N 1
ATOM 2235 C CA . ALA A 1 307 ? 31.181 7.668 -42.755 1.00 81.69 307 ALA A CA 1
ATOM 2236 C C . ALA A 1 307 ? 32.078 6.536 -42.223 1.00 81.69 307 ALA A C 1
ATOM 2238 O O . ALA A 1 307 ? 31.938 6.105 -41.078 1.00 81.69 307 ALA A O 1
ATOM 2239 N N . ALA A 1 308 ? 33.023 6.083 -43.049 1.00 76.12 308 ALA A N 1
ATOM 2240 C CA . ALA A 1 308 ? 33.995 5.065 -42.662 1.00 76.12 308 ALA A CA 1
ATOM 2241 C C . ALA A 1 308 ? 34.740 5.453 -41.369 1.00 76.12 308 ALA A C 1
ATOM 2243 O O . ALA A 1 308 ? 35.257 6.568 -41.264 1.00 76.12 308 ALA A O 1
ATOM 2244 N N . GLY A 1 309 ? 34.867 4.515 -40.425 1.00 83.25 309 GLY A N 1
ATOM 2245 C CA . GLY A 1 309 ? 35.644 4.706 -39.199 1.00 83.25 309 GLY A CA 1
ATOM 2246 C C . GLY A 1 309 ? 34.795 4.656 -37.932 1.00 83.25 309 GLY A C 1
ATOM 2247 O O . GLY A 1 309 ? 34.267 3.605 -37.586 1.00 83.25 309 GLY A O 1
ATOM 2248 N N . ASN A 1 310 ? 34.744 5.759 -37.187 1.00 89.50 310 ASN A N 1
ATOM 2249 C CA . ASN A 1 310 ? 34.134 5.779 -35.859 1.00 89.50 310 ASN A CA 1
ATOM 2250 C C . ASN A 1 310 ? 32.623 6.016 -35.947 1.00 89.50 310 ASN A C 1
ATOM 2252 O O . ASN A 1 310 ? 32.188 6.955 -36.611 1.00 89.50 310 ASN A O 1
ATOM 2256 N N . VAL A 1 311 ? 31.841 5.216 -35.223 1.00 92.38 311 VAL A N 1
ATOM 2257 C CA . VAL A 1 311 ? 30.384 5.377 -35.124 1.00 92.38 311 VAL A CA 1
ATOM 2258 C C . VAL A 1 311 ? 30.011 5.648 -33.673 1.00 92.38 311 VAL A C 1
ATOM 2260 O O . VAL A 1 311 ? 30.272 4.826 -32.796 1.00 92.38 311 VAL A O 1
ATOM 2263 N N . THR A 1 312 ? 29.408 6.807 -33.418 1.00 95.00 312 THR A N 1
ATOM 2264 C CA . THR A 1 312 ? 28.899 7.182 -32.094 1.00 95.00 312 THR A CA 1
ATOM 2265 C C . THR A 1 312 ? 27.422 6.837 -31.991 1.00 95.00 312 THR A C 1
ATOM 2267 O O . THR A 1 312 ? 26.631 7.266 -32.825 1.00 95.00 312 THR A O 1
ATOM 2270 N N . VAL A 1 313 ? 27.070 6.077 -30.957 1.00 96.06 313 VAL A N 1
ATOM 2271 C CA . VAL A 1 313 ? 25.695 5.774 -30.562 1.00 96.06 313 VAL A CA 1
ATOM 2272 C C . VAL A 1 313 ? 25.335 6.672 -29.386 1.00 96.06 313 VAL A C 1
ATOM 2274 O O . VAL A 1 313 ? 26.006 6.627 -28.355 1.00 96.06 313 VAL A O 1
ATOM 2277 N N . SER A 1 314 ? 24.289 7.473 -29.544 1.00 92.88 314 SER A N 1
ATOM 2278 C CA . SER A 1 314 ? 23.730 8.376 -28.541 1.00 92.88 314 SER A CA 1
ATOM 2279 C C . SER A 1 314 ? 22.323 7.924 -28.190 1.00 92.88 314 SER A C 1
ATOM 2281 O O . SER A 1 314 ? 21.504 7.706 -29.084 1.00 92.88 314 SER A O 1
ATOM 2283 N N . VAL A 1 315 ? 22.022 7.818 -26.899 1.00 94.62 315 VAL A N 1
ATOM 2284 C CA . VAL A 1 315 ? 20.718 7.365 -26.414 1.00 94.62 315 VAL A CA 1
ATOM 2285 C C . VAL A 1 315 ? 20.050 8.387 -25.509 1.00 94.62 315 VAL A C 1
ATOM 2287 O O . VAL A 1 315 ? 20.702 9.174 -24.825 1.00 94.62 315 VAL A O 1
ATOM 2290 N N . ASN A 1 316 ? 18.727 8.339 -25.484 1.00 91.56 316 ASN A N 1
ATOM 2291 C CA . ASN A 1 316 ? 17.895 8.956 -24.473 1.00 91.56 316 ASN A CA 1
ATOM 2292 C C . ASN A 1 316 ? 17.234 7.846 -23.650 1.00 91.56 316 ASN A C 1
ATOM 2294 O O . ASN A 1 316 ? 16.672 6.902 -24.208 1.00 91.56 316 ASN A O 1
ATOM 2298 N N . VAL A 1 317 ? 17.324 7.974 -22.330 1.00 91.75 317 VAL A N 1
ATOM 2299 C CA . VAL A 1 317 ? 16.836 6.994 -21.360 1.00 91.75 317 VAL A CA 1
ATOM 2300 C C . VAL A 1 317 ? 15.813 7.690 -20.472 1.00 91.75 317 VAL A C 1
ATOM 2302 O O . VAL A 1 317 ? 16.092 8.763 -19.938 1.00 91.75 317 VAL A O 1
ATOM 2305 N N . THR A 1 318 ? 14.632 7.100 -20.320 1.00 85.31 318 THR A N 1
ATOM 2306 C CA . THR A 1 318 ? 13.564 7.626 -19.458 1.00 85.31 318 THR A CA 1
ATOM 2307 C C . THR A 1 318 ? 13.128 6.571 -18.455 1.00 85.31 318 THR A C 1
ATOM 2309 O O . THR A 1 318 ? 13.151 5.381 -18.764 1.00 85.31 318 THR A O 1
ATOM 2312 N N . ASN A 1 319 ? 12.704 7.013 -17.269 1.00 82.06 319 ASN A N 1
ATOM 2313 C CA . ASN A 1 319 ? 12.250 6.148 -16.171 1.00 82.06 319 ASN A CA 1
ATOM 2314 C C . ASN A 1 319 ? 13.293 5.095 -15.751 1.00 82.06 319 ASN A C 1
ATOM 2316 O O . ASN A 1 319 ? 12.945 3.996 -15.332 1.00 82.06 319 ASN A O 1
ATOM 2320 N N . PHE A 1 320 ? 14.580 5.426 -15.898 1.00 86.88 320 PHE A N 1
ATOM 2321 C CA . PHE A 1 320 ? 15.692 4.573 -15.493 1.00 86.88 320 PHE A CA 1
ATOM 2322 C C . PHE A 1 320 ? 16.891 5.426 -15.067 1.00 86.88 320 PHE A C 1
ATOM 2324 O O . PHE A 1 320 ? 17.304 6.338 -15.788 1.00 86.88 320 PHE A O 1
ATOM 2331 N N . THR A 1 321 ? 17.440 5.139 -13.893 1.00 87.38 321 THR A N 1
ATOM 2332 C CA . THR A 1 321 ? 18.563 5.863 -13.292 1.00 87.38 321 THR A CA 1
ATOM 2333 C C . THR A 1 321 ? 19.867 5.135 -13.588 1.00 87.38 321 THR A C 1
ATOM 2335 O O . THR A 1 321 ? 20.020 3.961 -13.267 1.00 87.38 321 THR A O 1
ATOM 2338 N N . LEU A 1 322 ? 20.832 5.834 -14.191 1.00 88.69 322 LEU A N 1
ATOM 2339 C CA . LEU A 1 322 ? 22.132 5.246 -14.508 1.00 88.69 322 LEU A CA 1
ATOM 2340 C C . LEU A 1 322 ? 23.083 5.342 -13.311 1.00 88.69 322 LEU A C 1
ATOM 2342 O O . LEU A 1 322 ? 23.447 6.440 -12.888 1.00 88.69 322 LEU A O 1
ATOM 2346 N N . VAL A 1 323 ? 23.509 4.190 -12.801 1.00 86.25 323 VAL A N 1
ATOM 2347 C CA . VAL A 1 323 ? 24.406 4.032 -11.653 1.00 86.25 323 VAL A CA 1
ATOM 2348 C C . VAL A 1 323 ? 25.614 3.172 -12.022 1.00 86.25 323 VAL A C 1
ATOM 2350 O O . VAL A 1 323 ? 25.582 2.381 -12.962 1.00 86.25 323 VAL A O 1
ATOM 2353 N N . ASP A 1 324 ? 26.728 3.372 -11.320 1.00 83.38 324 ASP A N 1
ATOM 2354 C CA . ASP A 1 324 ? 27.957 2.617 -11.575 1.00 83.38 324 ASP A CA 1
ATOM 2355 C C . ASP A 1 324 ? 27.804 1.160 -11.083 1.00 83.38 324 ASP A C 1
ATOM 2357 O O . ASP A 1 324 ? 27.420 0.961 -9.926 1.00 83.38 324 ASP A O 1
ATOM 2361 N N . PRO A 1 325 ? 28.139 0.141 -11.901 1.00 71.19 325 PRO A N 1
ATOM 2362 C CA . PRO A 1 325 ? 27.993 -1.273 -11.540 1.00 71.19 325 PRO A CA 1
ATOM 2363 C C . PRO A 1 325 ? 28.846 -1.742 -10.346 1.00 71.19 325 PRO A C 1
ATOM 2365 O O . PRO A 1 325 ? 28.734 -2.895 -9.922 1.00 71.19 325 PRO A O 1
ATOM 2368 N N . THR A 1 326 ? 29.760 -0.931 -9.795 1.00 71.44 326 THR A N 1
ATOM 2369 C CA . THR A 1 326 ? 30.687 -1.424 -8.764 1.00 71.44 326 THR A CA 1
ATOM 2370 C C . THR A 1 326 ? 30.028 -1.656 -7.398 1.00 71.44 326 THR A C 1
ATOM 2372 O O . THR A 1 326 ? 29.944 -0.751 -6.569 1.00 71.44 326 THR A O 1
ATOM 2375 N N . GLY A 1 327 ? 29.668 -2.913 -7.120 1.00 61.09 327 GLY A N 1
ATOM 2376 C CA . GLY A 1 327 ? 29.390 -3.425 -5.769 1.00 61.09 327 GLY A CA 1
ATOM 2377 C C . GLY A 1 327 ? 28.040 -3.027 -5.168 1.00 61.09 327 GLY A C 1
ATOM 2378 O O . GLY A 1 327 ? 27.845 -3.224 -3.968 1.00 61.09 327 GLY A O 1
ATOM 2379 N N . GLN A 1 328 ? 27.133 -2.484 -5.979 1.00 65.81 328 GLN A N 1
ATOM 2380 C CA . GLN A 1 328 ? 25.764 -2.165 -5.582 1.00 65.81 328 GLN A CA 1
ATOM 2381 C C . GLN A 1 328 ? 24.862 -3.403 -5.748 1.00 65.81 328 GLN A C 1
ATOM 2383 O O . GLN A 1 328 ? 25.008 -4.125 -6.739 1.00 65.81 328 GLN A O 1
ATOM 2388 N N . PRO A 1 329 ? 23.948 -3.691 -4.802 1.00 71.06 329 PRO A N 1
ATOM 2389 C C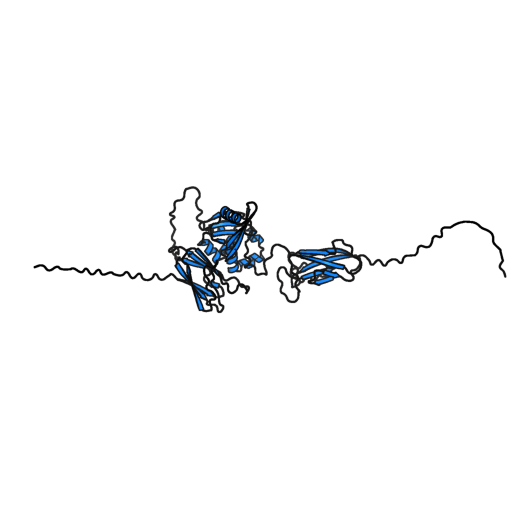A . PRO A 1 329 ? 22.875 -4.661 -5.031 1.00 71.06 329 PRO A CA 1
ATOM 2390 C C . PRO A 1 329 ? 21.936 -4.147 -6.131 1.00 71.06 329 PRO A C 1
ATOM 2392 O O . PRO A 1 329 ? 21.877 -2.944 -6.354 1.00 71.06 329 PRO A O 1
ATOM 2395 N N . ASN A 1 330 ? 21.195 -5.026 -6.809 1.00 68.62 330 ASN A N 1
ATOM 2396 C CA . ASN A 1 330 ? 20.135 -4.582 -7.722 1.00 68.62 330 ASN A CA 1
ATOM 2397 C C . ASN A 1 330 ? 19.116 -3.735 -6.959 1.00 68.62 330 ASN A C 1
ATOM 2399 O O . ASN A 1 330 ? 18.687 -4.155 -5.887 1.00 68.62 330 ASN A O 1
ATOM 2403 N N . ALA A 1 331 ? 18.722 -2.602 -7.535 1.00 65.00 331 ALA A N 1
ATOM 2404 C CA . ALA A 1 331 ? 17.598 -1.808 -7.064 1.00 65.00 331 ALA A CA 1
ATOM 2405 C C . ALA A 1 331 ? 16.665 -1.494 -8.251 1.00 65.00 331 ALA A C 1
ATOM 2407 O O . ALA A 1 331 ? 17.137 -1.368 -9.387 1.00 65.00 331 ALA A O 1
ATOM 2408 N N . PRO A 1 332 ? 15.341 -1.410 -8.040 1.00 64.44 332 PRO A N 1
ATOM 2409 C CA . PRO A 1 332 ? 14.402 -1.150 -9.126 1.00 64.44 332 PRO A CA 1
ATOM 2410 C C . PRO A 1 332 ? 14.613 0.216 -9.772 1.00 64.44 332 PRO A C 1
ATOM 2412 O O . PRO A 1 332 ? 14.900 1.206 -9.104 1.00 64.44 332 PRO A O 1
ATOM 2415 N N . GLY A 1 333 ? 14.405 0.280 -11.088 1.00 74.25 333 GLY A N 1
ATOM 2416 C CA . GLY A 1 333 ? 14.491 1.534 -11.835 1.00 74.25 333 GLY A CA 1
ATOM 2417 C C . GLY A 1 333 ? 15.906 2.109 -11.932 1.00 74.25 333 GLY A C 1
ATOM 2418 O O . GLY A 1 333 ? 16.057 3.231 -12.415 1.00 74.25 333 GLY A O 1
ATOM 2419 N N . GLU A 1 334 ? 16.934 1.367 -11.520 1.00 85.12 334 GLU A N 1
ATOM 2420 C CA . GLU A 1 334 ? 18.333 1.747 -11.683 1.00 85.12 334 GLU A CA 1
ATOM 2421 C C . GLU A 1 334 ? 19.197 0.619 -12.249 1.00 85.12 334 GLU A C 1
ATOM 2423 O O . GLU A 1 334 ? 18.853 -0.564 -12.212 1.00 85.12 334 GLU A O 1
ATOM 2428 N N . GLY A 1 335 ? 20.327 1.015 -12.822 1.00 90.38 335 GLY A N 1
ATOM 2429 C CA . GLY A 1 335 ? 21.307 0.109 -13.396 1.00 90.38 335 GLY A CA 1
ATOM 2430 C C . GLY A 1 335 ? 22.224 0.819 -14.368 1.00 90.38 335 GLY A C 1
ATOM 2431 O O . GLY A 1 335 ? 22.522 2.001 -14.215 1.00 90.38 335 GLY A O 1
ATOM 2432 N N . HIS A 1 336 ? 22.668 0.127 -15.406 1.00 94.69 336 HIS A N 1
ATOM 2433 C CA . HIS A 1 336 ? 23.583 0.701 -16.392 1.00 94.69 336 HIS A CA 1
ATOM 2434 C C . HIS A 1 336 ? 23.270 0.213 -17.802 1.00 94.69 336 HIS A C 1
ATOM 2436 O O . HIS A 1 336 ? 22.383 -0.610 -18.025 1.00 94.69 336 HIS A O 1
ATOM 2442 N N . LEU A 1 337 ? 23.986 0.764 -18.782 1.00 96.44 337 LEU A N 1
ATOM 2443 C CA . LEU A 1 337 ? 23.791 0.445 -20.187 1.00 96.44 337 LEU A CA 1
ATOM 2444 C C . LEU A 1 337 ? 24.834 -0.554 -20.667 1.00 96.44 337 LEU A C 1
ATOM 2446 O O . LEU A 1 337 ? 26.033 -0.430 -20.390 1.00 96.44 337 LEU A O 1
ATOM 2450 N N . HIS A 1 338 ? 24.378 -1.511 -21.460 1.00 96.62 338 HIS A N 1
ATOM 2451 C CA . HIS A 1 338 ? 25.230 -2.306 -22.326 1.00 96.62 338 HIS A CA 1
ATOM 2452 C C . HIS A 1 338 ? 25.035 -1.845 -23.770 1.00 96.62 338 HIS A C 1
ATOM 2454 O O . HIS A 1 338 ? 23.920 -1.904 -24.290 1.00 96.62 338 HIS A O 1
ATOM 2460 N N . TYR A 1 339 ? 26.114 -1.409 -24.424 1.00 96.88 339 TYR A N 1
ATOM 2461 C CA . TYR A 1 339 ? 26.103 -1.177 -25.870 1.00 96.88 339 TYR A CA 1
ATOM 2462 C C . TYR A 1 339 ? 26.646 -2.406 -26.578 1.00 96.88 339 TYR A C 1
ATOM 2464 O O . TYR A 1 339 ? 27.628 -3.003 -26.135 1.00 96.88 339 TYR A O 1
ATOM 2472 N N . TYR A 1 340 ? 26.045 -2.727 -27.713 1.00 96.75 340 TYR A N 1
ATOM 2473 C CA . TYR A 1 340 ? 26.351 -3.888 -28.529 1.00 96.75 340 TYR A CA 1
ATOM 2474 C C . TYR A 1 340 ? 26.652 -3.478 -29.969 1.00 96.75 340 TYR A C 1
ATOM 2476 O O . TYR A 1 340 ? 25.989 -2.596 -30.517 1.00 96.75 340 TYR A O 1
ATOM 2484 N N . LEU A 1 341 ? 27.619 -4.160 -30.582 1.00 95.75 341 LEU A N 1
ATOM 2485 C CA . LEU A 1 341 ? 27.925 -4.078 -32.009 1.00 95.75 341 LEU A CA 1
ATOM 2486 C C . LEU A 1 341 ? 27.873 -5.48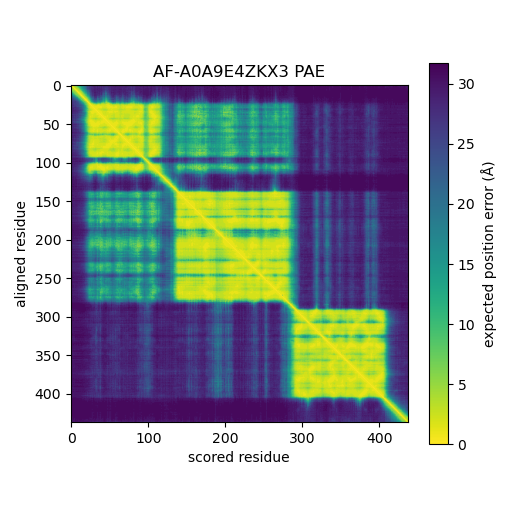2 -32.607 1.00 95.75 341 LEU A C 1
ATOM 2488 O O . LEU A 1 341 ? 28.650 -6.356 -32.213 1.00 95.75 341 LEU A O 1
ATOM 2492 N N . ASP A 1 342 ? 26.948 -5.693 -33.542 1.00 93.69 342 ASP A N 1
ATOM 2493 C CA . ASP A 1 342 ? 26.711 -6.972 -34.225 1.00 93.69 342 ASP A CA 1
ATOM 2494 C C . ASP A 1 342 ? 26.533 -8.159 -33.262 1.00 93.69 342 ASP A C 1
ATOM 2496 O O . ASP A 1 342 ? 26.925 -9.297 -33.543 1.00 93.69 342 ASP A O 1
ATOM 2500 N N . ALA A 1 343 ? 25.940 -7.889 -32.099 1.00 91.38 343 ALA A N 1
ATOM 2501 C CA . ALA A 1 343 ? 25.635 -8.884 -31.087 1.00 91.38 343 ALA A CA 1
ATOM 2502 C C . ALA A 1 343 ? 24.123 -9.056 -30.933 1.00 91.38 343 ALA A C 1
ATOM 2504 O O . ALA A 1 343 ? 23.348 -8.110 -31.051 1.00 91.38 343 ALA A O 1
ATOM 2505 N N . VAL A 1 344 ? 23.701 -10.284 -30.636 1.00 87.50 344 VAL A N 1
ATOM 2506 C CA . VAL A 1 344 ? 22.317 -10.548 -30.232 1.00 87.50 344 VAL A CA 1
ATOM 2507 C C . VAL A 1 344 ? 22.154 -10.097 -28.787 1.00 87.50 344 VAL A C 1
ATOM 2509 O O . VAL A 1 344 ? 22.899 -10.563 -27.921 1.00 87.50 344 VAL A O 1
ATOM 2512 N N . VAL A 1 345 ? 21.175 -9.227 -28.540 1.00 90.56 345 VAL A N 1
ATOM 2513 C CA . VAL A 1 345 ? 20.858 -8.722 -27.200 1.00 90.56 345 VAL A CA 1
ATOM 2514 C C . VAL A 1 345 ? 20.500 -9.892 -26.272 1.00 90.56 345 VAL A C 1
ATOM 2516 O O . VAL A 1 345 ? 19.588 -10.664 -26.585 1.00 90.56 345 VAL A O 1
ATOM 2519 N N . PRO A 1 346 ? 21.219 -10.083 -25.152 1.00 85.94 346 PRO A N 1
ATOM 2520 C CA . PRO A 1 346 ? 20.922 -11.145 -24.197 1.00 85.94 346 PRO A CA 1
ATOM 2521 C C . PRO A 1 346 ? 19.586 -10.929 -23.478 1.00 85.94 346 PRO A C 1
ATOM 2523 O O . PRO A 1 346 ? 19.294 -9.843 -22.990 1.00 85.94 346 PRO A O 1
ATOM 2526 N N . THR A 1 347 ? 18.795 -11.995 -23.354 1.00 82.31 347 THR A N 1
ATOM 2527 C CA . THR A 1 347 ? 17.434 -11.940 -22.783 1.00 82.31 347 THR A CA 1
ATOM 2528 C C . THR A 1 347 ? 17.252 -12.790 -21.522 1.00 82.31 347 THR A C 1
ATOM 2530 O O . THR A 1 347 ? 16.157 -12.865 -20.976 1.00 82.31 347 THR A O 1
ATOM 2533 N N . ASN A 1 348 ? 18.298 -13.488 -21.070 1.00 77.38 348 ASN A N 1
ATOM 2534 C CA . ASN A 1 348 ? 18.215 -14.380 -19.916 1.00 77.38 348 ASN A CA 1
ATOM 2535 C C . ASN A 1 348 ? 18.296 -13.584 -18.607 1.00 77.38 348 ASN A C 1
ATOM 2537 O O . ASN A 1 348 ? 19.392 -13.210 -18.206 1.00 77.38 348 ASN A O 1
ATOM 2541 N N . ALA A 1 349 ? 17.163 -13.406 -17.926 1.00 71.69 349 ALA A N 1
ATOM 2542 C CA . ALA A 1 349 ? 17.065 -12.686 -16.653 1.00 71.69 349 ALA A CA 1
ATOM 2543 C C . ALA A 1 349 ? 17.966 -13.245 -15.535 1.00 71.69 349 ALA A C 1
ATOM 2545 O O . ALA A 1 349 ? 18.313 -12.533 -14.605 1.00 71.69 349 ALA A O 1
ATOM 2546 N N . SER A 1 350 ? 18.362 -14.520 -15.604 1.00 69.88 350 SER A N 1
ATOM 2547 C CA . SER A 1 350 ? 19.146 -15.173 -14.544 1.00 69.88 350 SER A CA 1
ATOM 2548 C C . SER A 1 350 ? 20.656 -15.178 -14.797 1.00 69.88 350 SER A C 1
ATOM 2550 O O . SER A 1 350 ? 21.391 -15.874 -14.095 1.00 69.88 350 SER A O 1
ATOM 2552 N N . ALA A 1 351 ? 21.137 -14.484 -15.830 1.00 77.44 351 ALA A N 1
ATOM 2553 C CA . ALA A 1 351 ? 22.559 -14.415 -16.142 1.00 77.44 351 ALA A CA 1
ATOM 2554 C C . ALA A 1 351 ? 22.961 -13.008 -16.602 1.00 77.44 351 ALA A C 1
ATOM 2556 O O . ALA A 1 351 ? 22.157 -12.334 -17.246 1.00 77.44 351 ALA A O 1
ATOM 2557 N N . PRO A 1 352 ? 24.216 -12.585 -16.353 1.00 86.25 352 PRO A N 1
ATOM 2558 C CA . PRO A 1 352 ? 24.735 -11.337 -16.894 1.00 86.25 352 PRO A CA 1
ATOM 2559 C C . PRO A 1 352 ? 24.508 -11.236 -18.404 1.00 86.25 352 PRO A C 1
ATOM 2561 O O . PRO A 1 352 ? 24.756 -12.197 -19.141 1.00 86.25 352 PRO A O 1
ATOM 2564 N N . ALA A 1 353 ? 24.079 -10.063 -18.867 1.00 88.75 353 ALA A N 1
ATOM 2565 C CA . ALA A 1 353 ? 23.768 -9.743 -20.254 1.00 88.75 353 ALA A CA 1
ATOM 2566 C C . ALA A 1 353 ? 25.039 -9.576 -21.103 1.00 88.75 353 ALA A C 1
ATOM 2568 O O . ALA A 1 353 ? 25.300 -8.540 -21.721 1.00 88.75 353 ALA A O 1
ATOM 2569 N N . ILE A 1 354 ? 25.845 -10.630 -21.137 1.00 89.19 354 ILE A N 1
ATOM 2570 C CA . ILE A 1 354 ? 27.072 -10.738 -21.912 1.00 89.19 354 ILE A CA 1
ATOM 2571 C C . ILE A 1 354 ? 26.743 -11.526 -23.187 1.00 89.19 354 ILE A C 1
ATOM 2573 O O . ILE A 1 354 ? 26.234 -12.651 -23.103 1.00 89.19 354 ILE A O 1
ATOM 2577 N N . PRO A 1 355 ? 27.005 -10.973 -24.381 1.00 87.50 355 PRO A N 1
ATOM 2578 C CA . PRO A 1 355 ? 26.658 -11.639 -25.620 1.00 87.50 355 PRO A CA 1
ATOM 2579 C C . PRO A 1 355 ? 27.647 -12.767 -25.916 1.00 87.50 355 PRO A C 1
ATOM 2581 O O . PRO A 1 355 ? 28.819 -12.726 -25.546 1.00 87.50 355 PRO A O 1
ATOM 2584 N N . LYS A 1 356 ? 27.178 -13.793 -26.632 1.00 81.50 356 LYS A N 1
ATOM 2585 C CA . LYS A 1 356 ? 28.027 -14.926 -27.044 1.00 81.50 356 LYS A CA 1
ATOM 2586 C C . LYS A 1 356 ? 28.988 -14.568 -28.186 1.00 81.50 356 LYS A C 1
ATOM 2588 O O . LYS A 1 356 ? 30.009 -15.231 -28.347 1.00 81.50 356 LYS A O 1
ATOM 2593 N N . THR A 1 357 ? 28.630 -13.575 -28.997 1.00 80.38 357 THR A N 1
ATOM 2594 C CA . THR A 1 357 ? 29.336 -13.122 -30.206 1.00 80.38 357 THR A CA 1
ATOM 2595 C C . THR A 1 357 ? 29.102 -11.626 -30.407 1.00 80.38 357 THR A C 1
ATOM 2597 O O . THR A 1 357 ? 28.080 -11.120 -29.950 1.00 80.38 357 THR A O 1
ATOM 2600 N N . GLY A 1 358 ? 29.990 -10.951 -31.139 1.00 85.75 358 GLY A N 1
ATOM 2601 C CA . GLY A 1 358 ? 29.920 -9.502 -31.368 1.00 85.75 358 GLY A CA 1
ATOM 2602 C C . GLY A 1 358 ? 30.663 -8.694 -30.299 1.00 85.75 358 GLY A C 1
ATOM 2603 O O . GLY A 1 358 ? 31.265 -9.259 -29.382 1.00 85.75 358 GLY A O 1
ATOM 2604 N N . GLY A 1 359 ? 30.669 -7.372 -30.454 1.00 87.50 359 GLY A N 1
ATOM 2605 C CA . GLY A 1 359 ? 31.258 -6.441 -29.494 1.00 87.50 359 GLY A CA 1
ATOM 2606 C C . GLY A 1 359 ? 30.259 -6.048 -28.411 1.00 87.50 359 GLY A C 1
ATOM 2607 O O . GLY A 1 359 ? 29.068 -5.913 -28.690 1.00 87.50 359 GLY A O 1
ATOM 2608 N N . TYR A 1 360 ? 30.740 -5.825 -27.185 1.00 94.62 360 TYR A N 1
ATOM 2609 C CA . TYR A 1 360 ? 29.949 -5.166 -26.147 1.00 94.62 360 TYR A CA 1
ATOM 2610 C C . TYR A 1 360 ? 30.802 -4.234 -25.289 1.00 94.62 360 TYR A C 1
ATOM 2612 O O . TYR A 1 360 ? 32.008 -4.445 -25.137 1.00 94.62 360 TYR A O 1
ATOM 2620 N N . VAL A 1 361 ? 30.160 -3.228 -24.706 1.00 94.62 361 VAL A N 1
ATOM 2621 C CA . VAL A 1 361 ? 30.752 -2.350 -23.697 1.00 94.62 361 VAL A CA 1
ATOM 2622 C C . VAL A 1 361 ? 29.730 -2.080 -22.596 1.00 94.62 361 VAL A C 1
ATOM 2624 O O . VAL A 1 361 ? 28.527 -2.035 -22.848 1.00 94.62 361 VAL A O 1
ATOM 2627 N N . ILE A 1 362 ? 30.219 -1.874 -21.381 1.00 92.38 362 ILE A N 1
ATOM 2628 C CA . ILE A 1 362 ? 29.422 -1.435 -20.236 1.00 92.38 362 ILE A CA 1
ATOM 2629 C C . ILE A 1 362 ? 29.649 0.063 -20.063 1.00 92.38 362 ILE A C 1
ATOM 2631 O O . ILE A 1 362 ? 30.793 0.520 -20.109 1.00 92.38 362 ILE A O 1
ATOM 2635 N N . SER A 1 363 ? 28.585 0.834 -19.863 1.00 91.00 363 SER A N 1
ATOM 2636 C CA . SER A 1 363 ? 28.709 2.261 -19.594 1.00 91.00 363 SER A CA 1
ATOM 2637 C C . SER A 1 363 ? 27.520 2.817 -18.820 1.00 91.00 363 SER A C 1
ATOM 2639 O O . SER A 1 363 ? 26.397 2.345 -18.946 1.00 91.00 363 SER A O 1
ATOM 2641 N N . THR A 1 364 ? 27.771 3.884 -18.073 1.00 91.25 364 THR A N 1
ATOM 2642 C CA . THR A 1 364 ? 26.746 4.782 -17.525 1.00 91.25 364 THR A CA 1
ATOM 2643 C C . THR A 1 364 ? 26.577 6.044 -18.372 1.00 91.25 364 THR A C 1
ATOM 2645 O O . THR A 1 364 ? 25.698 6.858 -18.108 1.00 91.25 364 THR A O 1
ATOM 2648 N N . ASN A 1 365 ? 27.404 6.229 -19.406 1.00 92.38 365 ASN A N 1
ATOM 2649 C CA . ASN A 1 365 ? 27.275 7.358 -20.316 1.00 92.38 365 ASN A CA 1
ATOM 2650 C C . ASN A 1 365 ? 26.147 7.107 -21.318 1.00 92.38 365 ASN A C 1
ATOM 2652 O O . ASN A 1 365 ? 26.009 6.006 -21.851 1.00 92.38 365 ASN A O 1
ATOM 2656 N N . LEU A 1 366 ? 25.419 8.171 -21.659 1.00 95.50 366 LEU A N 1
ATOM 2657 C CA . LEU A 1 366 ? 24.387 8.180 -22.706 1.00 95.50 366 LEU A CA 1
ATOM 2658 C C . LEU A 1 366 ? 24.958 8.162 -24.134 1.00 95.50 366 LEU A C 1
ATOM 2660 O O . LEU A 1 366 ? 24.212 8.255 -25.104 1.00 95.50 366 LEU A O 1
ATOM 2664 N N . THR A 1 367 ? 26.283 8.090 -24.274 1.00 94.25 367 THR A N 1
ATOM 2665 C CA . THR A 1 367 ? 26.950 7.997 -25.572 1.00 94.25 367 THR A CA 1
ATOM 2666 C C . THR A 1 367 ? 28.094 6.991 -25.520 1.00 94.25 367 THR A C 1
ATOM 2668 O O . THR A 1 367 ? 28.824 6.915 -24.526 1.00 94.25 367 THR A O 1
ATOM 2671 N N . HIS A 1 368 ? 28.279 6.245 -26.607 1.00 95.94 368 HIS A N 1
ATOM 2672 C CA . HIS A 1 368 ? 29.438 5.384 -26.813 1.00 95.94 368 HIS A CA 1
ATOM 2673 C C . HIS A 1 368 ? 29.918 5.441 -28.264 1.00 95.94 368 HIS A C 1
ATOM 2675 O O . HIS A 1 368 ? 29.120 5.360 -29.194 1.00 95.94 368 HIS A O 1
ATOM 2681 N N . THR A 1 369 ? 31.234 5.540 -28.460 1.00 95.81 369 THR A N 1
ATOM 2682 C CA . THR A 1 369 ? 31.853 5.548 -29.790 1.00 95.81 369 THR A CA 1
ATOM 2683 C C . THR A 1 369 ? 32.559 4.230 -30.049 1.00 95.81 369 THR A C 1
ATOM 2685 O O . THR A 1 369 ? 33.559 3.920 -29.402 1.00 95.81 369 THR A O 1
ATOM 2688 N N . TRP A 1 370 ? 32.071 3.498 -31.045 1.00 94.25 370 TRP A N 1
ATOM 2689 C CA . TRP A 1 370 ? 32.756 2.348 -31.610 1.00 94.25 370 TRP A CA 1
ATOM 2690 C C . TRP A 1 370 ? 33.844 2.833 -32.562 1.00 94.25 370 TRP A C 1
ATOM 2692 O O . TRP A 1 370 ? 33.564 3.545 -33.528 1.00 94.25 370 TRP A O 1
ATOM 2702 N N . GLU A 1 371 ? 35.093 2.468 -32.290 1.00 92.88 371 GLU A N 1
ATOM 2703 C CA . GLU A 1 371 ? 36.222 2.852 -33.134 1.00 92.88 371 GLU A CA 1
ATOM 2704 C C . GLU A 1 371 ? 36.445 1.854 -34.270 1.00 92.88 371 GLU A C 1
ATOM 2706 O O . GLU A 1 371 ? 36.346 0.643 -34.076 1.00 92.88 371 GLU A O 1
ATOM 2711 N N . ASN A 1 372 ? 36.843 2.366 -35.438 1.00 90.00 372 ASN A N 1
ATOM 2712 C CA . ASN A 1 372 ? 37.242 1.553 -36.593 1.00 90.00 372 ASN A CA 1
ATOM 2713 C C . ASN A 1 372 ? 36.184 0.521 -37.038 1.00 90.00 372 ASN A C 1
ATOM 2715 O O . ASN A 1 372 ? 36.531 -0.608 -37.395 1.00 90.00 372 ASN A O 1
ATOM 2719 N N . VAL A 1 373 ? 34.903 0.901 -37.037 1.00 91.69 373 VAL A N 1
ATOM 2720 C CA . VAL A 1 373 ? 33.826 0.056 -37.562 1.00 91.69 373 VAL A CA 1
ATOM 2721 C C . VAL A 1 373 ? 34.072 -0.180 -39.051 1.00 91.69 373 VAL A C 1
ATOM 2723 O O . VAL A 1 373 ? 34.353 0.746 -39.819 1.00 91.69 373 VAL A O 1
ATOM 2726 N N . THR A 1 374 ? 34.037 -1.448 -39.455 1.00 90.81 374 THR A N 1
ATOM 2727 C CA . THR A 1 374 ? 34.273 -1.844 -40.844 1.00 90.81 374 THR A CA 1
ATOM 2728 C C . THR A 1 374 ? 33.173 -1.324 -41.763 1.00 90.81 374 THR A C 1
ATOM 2730 O O . THR A 1 374 ? 32.080 -1.006 -41.322 1.00 90.81 374 THR A O 1
ATOM 2733 N N . SER A 1 375 ? 33.442 -1.249 -43.065 1.00 90.44 375 SER A N 1
ATOM 2734 C CA . SER A 1 375 ? 32.399 -0.911 -44.034 1.00 90.44 375 SER A CA 1
ATOM 2735 C C . SER A 1 375 ? 31.409 -2.061 -44.207 1.00 90.44 375 SER A C 1
ATOM 2737 O O . SER A 1 375 ? 31.835 -3.199 -44.420 1.00 90.44 375 SER A O 1
ATOM 2739 N N . GLY A 1 376 ? 30.115 -1.763 -44.219 1.00 91.25 376 GLY A N 1
ATOM 2740 C CA . GLY A 1 376 ? 29.056 -2.761 -44.320 1.00 91.25 376 GLY A CA 1
ATOM 2741 C C . GLY A 1 376 ? 27.829 -2.395 -43.494 1.00 91.25 376 GLY A C 1
ATOM 2742 O O . GLY A 1 376 ? 27.769 -1.326 -42.893 1.00 91.25 376 GLY A O 1
ATOM 2743 N N . ALA A 1 377 ? 26.835 -3.280 -43.491 1.00 93.19 377 ALA A N 1
ATOM 2744 C CA . ALA A 1 377 ? 25.678 -3.151 -42.615 1.00 93.19 377 ALA A CA 1
ATOM 2745 C C . ALA A 1 377 ? 26.031 -3.668 -41.215 1.00 93.19 377 ALA A C 1
ATOM 2747 O O . ALA A 1 377 ? 26.550 -4.777 -41.089 1.00 93.19 377 ALA A O 1
ATOM 2748 N N . HIS A 1 378 ? 25.720 -2.869 -40.201 1.00 94.50 378 HIS A N 1
ATOM 2749 C CA . HIS A 1 378 ? 26.000 -3.137 -38.798 1.00 94.50 378 HIS A CA 1
ATOM 2750 C C . HIS A 1 378 ? 24.751 -2.924 -37.946 1.00 94.50 378 HIS A C 1
ATOM 2752 O O . HIS A 1 378 ? 23.934 -2.046 -38.235 1.00 94.50 378 HIS A O 1
ATOM 2758 N N . ASN A 1 379 ? 24.629 -3.712 -36.882 1.00 93.94 379 ASN A N 1
ATOM 2759 C CA . ASN A 1 379 ? 23.569 -3.572 -35.892 1.00 93.94 379 ASN A CA 1
ATOM 2760 C C . ASN A 1 379 ? 24.155 -2.962 -34.625 1.00 93.94 379 ASN A C 1
ATOM 2762 O O . ASN A 1 379 ? 25.055 -3.543 -34.013 1.00 93.94 379 ASN A O 1
ATOM 2766 N N . PHE A 1 380 ? 23.609 -1.823 -34.217 1.00 95.75 380 PHE A N 1
ATOM 2767 C CA . PHE A 1 380 ? 23.921 -1.194 -32.943 1.00 95.75 380 PHE A CA 1
ATOM 2768 C C . PHE A 1 380 ? 22.732 -1.374 -32.017 1.00 95.75 380 PHE A C 1
ATOM 2770 O O . PHE A 1 380 ? 21.628 -0.954 -32.352 1.00 95.75 380 PHE A O 1
ATOM 2777 N N . SER A 1 381 ? 22.955 -1.983 -30.859 1.00 95.62 381 SER A N 1
ATOM 2778 C CA . SER A 1 381 ? 21.900 -2.171 -29.864 1.00 95.62 381 SER A CA 1
ATOM 2779 C C . SER A 1 381 ? 22.327 -1.600 -28.525 1.00 95.62 381 SER A C 1
ATOM 2781 O O . SER A 1 381 ? 23.508 -1.637 -28.181 1.00 95.62 381 SER A O 1
ATOM 2783 N N . VAL A 1 382 ? 21.367 -1.101 -27.756 1.00 97.12 382 VAL A N 1
ATOM 2784 C CA . VAL A 1 382 ? 21.595 -0.622 -26.389 1.00 97.12 382 VAL A CA 1
ATOM 2785 C C . VAL A 1 382 ? 20.542 -1.226 -25.479 1.00 97.12 382 VAL A C 1
ATOM 2787 O O . VAL A 1 382 ? 19.361 -1.202 -25.813 1.00 97.12 382 VAL A O 1
ATOM 2790 N N . GLN A 1 383 ? 20.973 -1.786 -24.352 1.00 96.94 383 GLN A N 1
ATOM 2791 C CA . GLN A 1 383 ? 20.119 -2.443 -23.364 1.00 96.94 383 GLN A CA 1
ATOM 2792 C C . GLN A 1 383 ? 20.354 -1.836 -21.983 1.00 96.94 383 GLN A C 1
ATOM 2794 O 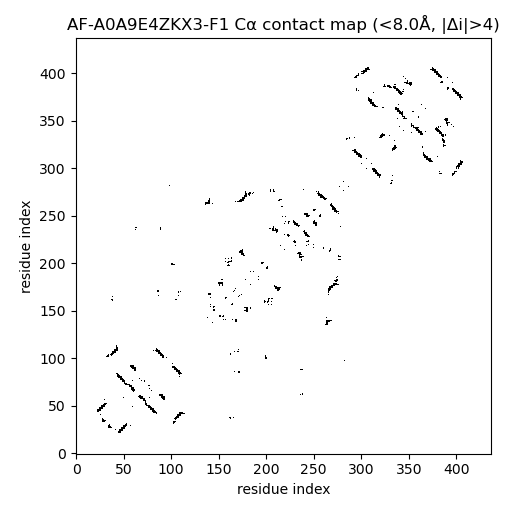O . GLN A 1 383 ? 21.507 -1.640 -21.593 1.00 96.94 383 GLN A O 1
ATOM 2799 N N . ALA A 1 384 ? 19.277 -1.594 -21.237 1.00 94.69 384 ALA A N 1
ATOM 2800 C CA . ALA A 1 384 ? 19.350 -1.326 -19.805 1.00 94.69 384 ALA A CA 1
ATOM 2801 C C . ALA A 1 384 ? 19.356 -2.653 -19.044 1.00 94.69 384 ALA A C 1
ATOM 2803 O O . ALA A 1 384 ? 18.598 -3.579 -19.354 1.00 94.69 384 ALA A O 1
ATOM 2804 N N . VAL A 1 385 ? 20.233 -2.745 -18.054 1.00 92.00 385 VAL A N 1
ATOM 2805 C CA . VAL A 1 385 ? 20.428 -3.936 -17.226 1.00 92.00 385 VAL A CA 1
ATOM 2806 C C . VAL A 1 385 ? 20.494 -3.534 -15.759 1.00 92.00 385 VAL A C 1
ATOM 2808 O O . VAL A 1 385 ? 20.846 -2.397 -15.458 1.00 92.00 385 VAL A O 1
ATOM 2811 N N . ASN A 1 386 ? 20.194 -4.468 -14.862 1.00 87.38 386 ASN A N 1
ATOM 2812 C CA . ASN A 1 386 ? 20.351 -4.283 -13.422 1.00 87.38 386 ASN A CA 1
ATOM 2813 C C . ASN A 1 386 ? 21.829 -4.092 -13.027 1.00 87.38 386 ASN A C 1
ATOM 2815 O O . ASN A 1 386 ? 22.741 -4.408 -13.801 1.00 87.38 386 ASN A O 1
ATOM 2819 N N . ASN A 1 387 ? 22.067 -3.659 -11.785 1.00 85.81 387 ASN A N 1
ATOM 2820 C CA . ASN A 1 387 ? 23.406 -3.459 -11.206 1.00 85.81 387 ASN A CA 1
ATOM 2821 C C . ASN A 1 387 ? 24.310 -4.708 -11.300 1.00 85.81 387 ASN A C 1
ATOM 2823 O O . ASN A 1 387 ? 25.518 -4.591 -11.501 1.00 85.81 387 ASN A O 1
ATOM 2827 N N . ASP A 1 388 ? 23.742 -5.914 -11.232 1.00 83.50 388 ASP A N 1
ATOM 2828 C CA . ASP A 1 388 ? 24.446 -7.195 -11.393 1.00 83.50 388 ASP A CA 1
ATOM 2829 C C . ASP A 1 388 ? 24.653 -7.639 -12.857 1.00 83.50 388 ASP A C 1
ATOM 2831 O O . ASP A 1 388 ? 25.082 -8.768 -13.117 1.00 83.50 388 ASP A O 1
ATOM 2835 N N . HIS A 1 389 ? 24.378 -6.750 -13.816 1.00 89.19 389 HIS A N 1
ATOM 2836 C CA . HIS A 1 389 ? 24.400 -6.967 -15.263 1.00 89.19 389 HIS A CA 1
ATOM 2837 C C . HIS A 1 389 ? 23.282 -7.860 -15.820 1.00 89.19 389 HIS A C 1
ATOM 2839 O O . HIS A 1 389 ? 23.318 -8.156 -17.017 1.00 89.19 389 HIS A O 1
ATOM 2845 N N . THR A 1 390 ? 22.312 -8.322 -15.031 1.00 86.25 390 THR A N 1
ATOM 2846 C CA . THR A 1 390 ? 21.186 -9.112 -15.560 1.00 86.25 390 THR A CA 1
ATOM 2847 C C . THR A 1 390 ? 20.194 -8.238 -16.347 1.00 86.25 390 THR A C 1
ATOM 2849 O O . THR A 1 390 ? 20.017 -7.063 -16.024 1.00 86.25 390 THR A O 1
ATOM 2852 N N . PRO A 1 391 ? 19.538 -8.761 -17.402 1.00 87.50 391 PRO A N 1
ATOM 2853 C CA . PRO A 1 391 ? 18.495 -8.035 -18.129 1.00 87.50 391 PRO A CA 1
ATOM 2854 C C . PRO A 1 391 ? 17.322 -7.581 -17.246 1.00 87.50 391 PRO A C 1
ATOM 2856 O O . PRO A 1 391 ? 16.859 -8.347 -16.402 1.00 87.50 391 PRO A O 1
ATOM 2859 N N . LEU A 1 392 ? 16.781 -6.389 -17.524 1.00 80.31 392 LEU A N 1
ATOM 2860 C CA . LEU A 1 392 ? 15.471 -5.969 -17.007 1.00 80.31 392 LEU A CA 1
ATOM 2861 C C . LEU A 1 392 ? 14.338 -6.833 -17.581 1.00 80.31 392 LEU A C 1
ATOM 2863 O O . LEU A 1 392 ? 14.449 -7.337 -18.704 1.00 80.31 392 LEU A O 1
ATOM 2867 N N . ILE A 1 393 ? 13.249 -6.977 -16.818 1.00 75.62 393 ILE A N 1
ATOM 2868 C CA . ILE A 1 393 ? 12.015 -7.664 -17.222 1.00 75.62 393 ILE A CA 1
ATOM 2869 C C . ILE A 1 393 ? 10.815 -6.744 -16.913 1.00 75.62 393 ILE A C 1
ATOM 2871 O O . ILE A 1 393 ? 10.602 -6.448 -15.740 1.00 75.62 393 ILE A O 1
ATOM 2875 N N . PRO A 1 394 ? 10.034 -6.299 -17.921 1.00 75.00 394 PRO A N 1
ATOM 2876 C CA . PRO A 1 394 ? 10.194 -6.577 -19.352 1.00 75.00 394 PRO A CA 1
ATOM 2877 C C . PRO A 1 394 ? 11.510 -6.025 -19.929 1.00 75.00 394 PRO A C 1
ATOM 2879 O O . PRO A 1 394 ? 12.156 -5.154 -19.354 1.00 75.00 394 PRO A O 1
ATOM 2882 N N . LEU A 1 395 ? 11.942 -6.597 -21.056 1.00 81.38 395 LEU A N 1
ATOM 2883 C CA . LEU A 1 395 ? 13.244 -6.303 -21.655 1.00 81.38 395 LEU A CA 1
ATOM 2884 C C . LEU A 1 395 ? 13.288 -4.876 -22.213 1.00 81.38 395 LEU A C 1
ATOM 2886 O O . LEU A 1 395 ? 12.542 -4.557 -23.135 1.00 81.38 395 LEU A O 1
ATOM 2890 N N . VAL A 1 396 ? 14.222 -4.059 -21.726 1.00 90.88 396 VAL A N 1
ATOM 2891 C CA . VAL A 1 396 ? 14.398 -2.672 -22.178 1.00 90.88 396 VAL A CA 1
ATOM 2892 C C . VAL A 1 396 ? 15.631 -2.567 -23.065 1.00 90.88 396 VAL A C 1
ATOM 2894 O O . VAL A 1 396 ? 16.769 -2.563 -22.586 1.00 90.88 396 VAL A O 1
ATOM 2897 N N . PHE A 1 397 ? 15.412 -2.507 -24.374 1.00 95.31 397 PHE A N 1
ATOM 2898 C CA . PHE A 1 397 ? 16.478 -2.351 -25.355 1.00 95.31 397 PHE A CA 1
ATOM 2899 C C . PHE A 1 397 ? 15.961 -1.723 -26.648 1.00 95.31 397 PHE A C 1
ATOM 2901 O O . PHE A 1 397 ? 14.779 -1.818 -26.966 1.00 95.31 397 PHE A O 1
ATOM 2908 N N . GLU A 1 398 ? 16.876 -1.176 -27.439 1.00 95.06 398 GLU A N 1
ATOM 2909 C CA . GLU A 1 398 ? 16.615 -0.821 -28.831 1.00 95.06 398 GLU A CA 1
ATOM 2910 C C . GLU A 1 398 ? 17.758 -1.298 -29.725 1.00 95.06 398 GLU A C 1
ATOM 2912 O O . GLU A 1 398 ? 18.875 -1.545 -29.265 1.00 95.06 398 GLU A O 1
ATOM 2917 N N . THR A 1 399 ? 17.466 -1.494 -31.008 1.00 95.38 399 THR A N 1
ATOM 2918 C CA . THR A 1 399 ? 18.442 -1.821 -32.045 1.00 95.38 399 THR A CA 1
ATOM 2919 C C . THR A 1 399 ? 18.202 -0.947 -33.263 1.00 95.38 399 THR A C 1
ATOM 2921 O O . THR A 1 399 ? 17.059 -0.823 -33.691 1.00 95.38 399 THR A O 1
ATOM 2924 N N . VAL A 1 400 ? 19.284 -0.422 -33.838 1.00 90.94 400 VAL A N 1
ATOM 2925 C CA . VAL A 1 400 ? 19.278 0.255 -35.135 1.00 90.94 400 VAL A CA 1
ATOM 2926 C C . VAL A 1 400 ? 20.236 -0.411 -36.122 1.00 90.94 400 VAL A C 1
ATOM 2928 O O . VAL A 1 400 ? 21.339 -0.837 -35.764 1.00 90.94 400 VAL A O 1
ATOM 2931 N N . ASN A 1 401 ? 19.827 -0.488 -37.384 1.00 94.75 401 ASN A N 1
ATOM 2932 C CA . ASN A 1 401 ? 20.635 -0.944 -38.506 1.00 94.75 401 ASN A CA 1
ATOM 2933 C C . ASN A 1 401 ? 21.289 0.256 -39.205 1.00 94.75 401 ASN A C 1
ATOM 2935 O O . ASN A 1 401 ? 20.614 1.192 -39.625 1.00 94.75 401 ASN A O 1
ATOM 2939 N N . VAL A 1 402 ? 22.609 0.224 -39.382 1.00 93.31 402 VAL A N 1
ATOM 2940 C CA . VAL A 1 402 ? 23.387 1.335 -39.954 1.00 93.31 402 VAL A CA 1
ATOM 2941 C C . VAL A 1 402 ? 24.325 0.800 -41.020 1.00 93.31 402 VAL A C 1
ATOM 2943 O O . VAL A 1 402 ? 24.979 -0.223 -40.828 1.00 93.31 402 VAL A O 1
ATOM 2946 N N . THR A 1 403 ? 24.430 1.500 -42.146 1.00 94.31 403 THR A N 1
ATOM 2947 C CA . THR A 1 403 ? 25.409 1.169 -43.189 1.00 94.31 403 THR A CA 1
ATOM 2948 C C . THR A 1 403 ? 26.638 2.056 -43.047 1.00 94.31 403 THR A C 1
ATOM 2950 O O . THR A 1 403 ? 26.563 3.264 -43.244 1.00 94.31 403 THR A O 1
ATOM 2953 N N . VAL A 1 404 ? 27.788 1.473 -42.725 1.00 92.12 404 VAL A N 1
ATOM 2954 C CA . VAL A 1 404 ? 29.069 2.187 -42.705 1.00 92.12 404 VAL A CA 1
ATOM 2955 C C . VAL A 1 404 ? 29.668 2.159 -44.107 1.00 92.12 404 VAL A C 1
ATOM 2957 O O . VAL A 1 404 ? 29.900 1.090 -44.680 1.00 92.12 404 VAL A O 1
ATOM 2960 N N . GLU A 1 405 ? 29.908 3.334 -44.681 1.00 86.81 405 GLU A N 1
ATOM 2961 C CA . GLU A 1 405 ? 30.464 3.455 -46.024 1.00 86.81 405 GLU A CA 1
ATOM 2962 C C . GLU A 1 405 ? 31.928 2.992 -46.074 1.00 86.81 405 GLU A C 1
ATOM 2964 O O . GLU A 1 405 ? 32.686 3.095 -45.110 1.00 86.81 405 GLU A O 1
ATOM 2969 N N . GLY A 1 406 ? 32.349 2.463 -47.225 1.00 76.88 406 GLY A N 1
ATOM 2970 C CA . GLY A 1 406 ? 33.758 2.174 -47.484 1.00 76.88 406 GLY A CA 1
ATOM 2971 C C . GLY A 1 406 ? 34.575 3.458 -47.525 1.00 76.88 406 GLY A C 1
ATOM 2972 O O . GLY A 1 406 ? 34.119 4.465 -48.062 1.00 76.88 406 GLY A O 1
ATOM 2973 N N . ASN A 1 407 ? 35.805 3.419 -47.007 1.00 59.12 407 ASN A N 1
ATOM 2974 C CA . ASN A 1 407 ? 36.748 4.516 -47.182 1.00 59.12 407 ASN A CA 1
ATOM 2975 C C . ASN A 1 407 ? 37.077 4.636 -48.679 1.00 59.12 407 ASN A C 1
ATOM 2977 O O . ASN A 1 407 ? 37.960 3.946 -49.191 1.00 59.12 407 ASN A O 1
ATOM 2981 N N . ILE A 1 408 ? 36.328 5.466 -49.404 1.00 49.28 408 ILE A N 1
ATOM 2982 C CA . ILE A 1 408 ? 36.667 5.842 -50.769 1.00 49.28 408 ILE A CA 1
ATOM 2983 C C . ILE A 1 408 ? 37.942 6.667 -50.688 1.00 49.28 408 ILE A C 1
ATOM 2985 O O . ILE A 1 408 ? 37.933 7.858 -50.389 1.00 49.28 408 ILE A O 1
ATOM 2989 N N . THR A 1 409 ? 39.071 6.014 -50.951 1.00 48.38 409 THR A N 1
ATOM 2990 C CA . THR A 1 409 ? 40.283 6.737 -51.321 1.00 48.38 409 THR A CA 1
ATOM 2991 C C . THR A 1 409 ? 39.891 7.631 -52.501 1.00 48.38 409 THR A C 1
ATOM 2993 O O . THR A 1 409 ? 39.340 7.096 -53.469 1.00 48.38 409 THR A O 1
ATOM 2996 N N . PRO A 1 410 ? 40.101 8.960 -52.453 1.00 42.50 410 PRO A N 1
ATOM 2997 C CA . PRO A 1 410 ? 39.873 9.791 -53.621 1.00 42.50 410 PRO A CA 1
ATOM 2998 C C . PRO A 1 410 ? 40.703 9.194 -54.751 1.00 42.50 410 PRO A C 1
ATOM 3000 O O . PRO A 1 410 ? 41.925 9.092 -54.632 1.00 42.50 410 PRO A O 1
ATOM 3003 N N . VAL A 1 411 ? 40.041 8.727 -55.809 1.00 42.38 411 VAL A N 1
ATOM 3004 C CA . VAL A 1 411 ? 40.733 8.332 -57.032 1.00 42.38 411 VAL A CA 1
ATOM 3005 C C . VAL A 1 411 ? 41.533 9.561 -57.441 1.00 42.38 411 VAL A C 1
ATOM 3007 O O . VAL A 1 411 ? 40.945 10.629 -57.627 1.00 42.38 411 VAL A O 1
ATOM 3010 N N . GLU A 1 412 ? 42.865 9.440 -57.492 1.00 41.78 412 GLU A N 1
ATOM 3011 C CA . GLU A 1 412 ? 43.708 10.496 -58.042 1.00 41.78 412 GLU A CA 1
ATOM 3012 C C . GLU A 1 412 ? 43.083 10.936 -59.359 1.00 41.78 412 GLU A C 1
ATOM 3014 O O . GLU A 1 412 ? 42.795 10.124 -60.241 1.00 41.78 412 GLU A O 1
ATOM 3019 N N . ASN A 1 413 ? 42.813 12.232 -59.433 1.00 38.28 413 ASN A N 1
ATOM 3020 C CA . ASN A 1 413 ? 42.239 12.892 -60.580 1.00 38.28 413 ASN A CA 1
ATOM 3021 C C . ASN A 1 413 ? 43.154 12.597 -61.777 1.00 38.28 413 ASN A C 1
ATOM 3023 O O . ASN A 1 413 ? 44.189 13.244 -61.938 1.00 38.28 413 ASN A O 1
ATOM 3027 N N . VAL A 1 414 ? 42.813 11.592 -62.590 1.00 43.38 414 VAL A N 1
ATOM 3028 C CA . VAL A 1 414 ? 43.450 11.390 -63.890 1.00 43.38 414 VAL A CA 1
ATOM 3029 C C . VAL A 1 414 ? 43.164 12.658 -64.671 1.00 43.38 414 VAL A C 1
ATOM 3031 O O . VAL A 1 414 ? 42.029 12.928 -65.066 1.00 43.38 414 VAL A O 1
ATOM 3034 N N . THR A 1 415 ? 44.201 13.475 -64.815 1.00 41.19 415 THR A N 1
ATOM 3035 C CA . THR A 1 415 ? 44.214 14.646 -65.676 1.00 41.19 415 THR A CA 1
ATOM 3036 C C . THR A 1 415 ? 43.636 14.241 -67.032 1.00 41.19 415 THR A C 1
ATOM 3038 O O . THR A 1 415 ? 44.125 13.283 -67.638 1.00 41.19 415 THR A O 1
ATOM 3041 N N . PRO A 1 416 ? 42.590 14.924 -67.527 1.00 39.28 416 PRO A N 1
ATOM 3042 C CA . PRO A 1 416 ? 42.090 14.669 -68.864 1.00 39.28 416 PRO A CA 1
ATOM 3043 C C . PRO A 1 416 ? 43.224 14.904 -69.860 1.00 39.28 416 PRO A C 1
ATOM 3045 O O . PRO A 1 416 ? 43.834 15.973 -69.874 1.00 39.28 416 PRO A O 1
ATOM 3048 N N . VAL A 1 417 ? 43.510 13.894 -70.681 1.00 40.50 417 VAL A N 1
ATOM 3049 C CA . VAL A 1 417 ? 44.354 14.037 -71.868 1.00 40.50 417 VAL A CA 1
ATOM 3050 C C . VAL A 1 417 ? 43.759 15.172 -72.700 1.00 40.50 417 VAL A C 1
ATOM 3052 O O . VAL A 1 417 ? 42.606 15.080 -73.125 1.00 40.50 417 VAL A O 1
ATOM 3055 N N . GLU A 1 418 ? 44.517 16.255 -72.889 1.00 38.41 418 GLU A N 1
ATOM 3056 C CA . GLU A 1 418 ? 44.112 17.358 -73.756 1.00 38.41 418 GLU A CA 1
ATOM 3057 C C . GLU A 1 418 ? 43.815 16.815 -75.153 1.00 38.41 418 GLU A C 1
ATOM 3059 O O . GLU A 1 418 ? 44.699 16.379 -75.894 1.00 38.41 418 GLU A O 1
ATOM 3064 N N . ASN A 1 419 ? 42.538 16.849 -75.518 1.00 34.06 419 ASN A N 1
ATOM 3065 C CA . ASN A 1 419 ? 42.101 16.593 -76.872 1.00 34.06 419 ASN A CA 1
ATOM 3066 C C . ASN A 1 419 ? 42.401 17.865 -77.677 1.00 34.06 419 ASN A C 1
ATOM 3068 O O . ASN A 1 419 ? 41.613 18.814 -77.695 1.00 34.06 419 ASN A O 1
ATOM 3072 N N . VAL A 1 420 ? 43.589 17.904 -78.288 1.00 36.47 420 VAL A N 1
ATOM 3073 C CA . VAL A 1 420 ? 44.024 18.970 -79.197 1.00 36.47 420 VAL A CA 1
ATOM 3074 C C . VAL A 1 420 ? 42.993 19.092 -80.315 1.00 36.47 420 VAL A C 1
ATOM 3076 O O . VAL A 1 420 ? 42.924 18.274 -81.232 1.00 36.47 420 VAL A O 1
ATOM 3079 N N . THR A 1 421 ? 42.160 20.124 -80.220 1.00 37.84 421 THR A N 1
ATOM 3080 C CA . THR A 1 421 ? 41.214 20.472 -81.273 1.00 37.84 421 THR A CA 1
ATOM 3081 C C . THR A 1 421 ? 42.000 21.221 -82.339 1.00 37.84 421 THR A C 1
ATOM 3083 O O . THR A 1 421 ? 42.544 22.296 -82.086 1.00 37.84 421 THR A O 1
ATOM 3086 N N . GLY A 1 422 ? 42.119 20.608 -83.514 1.00 33.66 422 GLY A N 1
ATOM 3087 C CA . GLY A 1 422 ? 42.826 21.177 -84.650 1.00 33.66 422 GLY A CA 1
ATOM 3088 C C . GLY A 1 422 ? 42.257 22.535 -85.051 1.00 33.66 422 GLY A C 1
ATOM 3089 O O . GLY A 1 422 ? 41.055 22.674 -85.271 1.00 33.66 422 GLY A O 1
ATOM 3090 N N . ASN A 1 423 ? 43.146 23.515 -85.207 1.00 33.59 423 ASN A N 1
ATOM 3091 C CA . ASN A 1 423 ? 42.893 24.669 -86.050 1.00 33.59 423 ASN A CA 1
ATOM 3092 C C . ASN A 1 423 ? 43.824 24.584 -87.261 1.00 33.59 423 ASN A C 1
ATOM 3094 O O . ASN A 1 423 ? 45.048 24.583 -87.141 1.00 33.59 423 ASN A O 1
ATOM 3098 N N . ILE A 1 424 ? 43.202 24.448 -88.422 1.00 39.00 424 ILE A N 1
ATOM 3099 C CA . ILE A 1 424 ? 43.801 24.366 -89.749 1.00 39.00 424 ILE A CA 1
ATOM 3100 C C . ILE A 1 424 ? 43.899 25.775 -90.338 1.00 39.00 424 ILE A C 1
ATOM 3102 O O . ILE A 1 424 ? 42.886 26.451 -90.473 1.00 39.00 424 ILE A O 1
ATOM 3106 N N . THR A 1 425 ? 45.096 26.218 -90.728 1.00 33.62 425 THR A N 1
ATOM 3107 C CA . THR A 1 425 ? 45.346 27.322 -91.688 1.00 33.62 425 THR A CA 1
ATOM 3108 C C . THR A 1 425 ? 46.769 27.125 -92.276 1.00 33.62 425 THR A C 1
ATOM 3110 O O . THR A 1 425 ? 47.628 26.624 -91.551 1.00 33.62 425 THR A O 1
ATOM 3113 N N . PRO A 1 426 ? 47.027 27.389 -93.578 1.00 40.53 426 PRO A N 1
ATOM 3114 C CA . PRO A 1 426 ? 47.815 26.483 -94.423 1.00 40.53 426 PRO A CA 1
ATOM 3115 C C . PRO A 1 426 ? 49.296 26.849 -94.662 1.00 40.53 426 PRO A C 1
ATOM 3117 O O . PRO A 1 426 ? 49.675 28.013 -94.714 1.00 40.53 426 PRO A O 1
ATOM 3120 N N . GLU A 1 427 ? 50.077 25.778 -94.840 1.00 34.78 427 GLU A N 1
ATOM 3121 C CA . GLU A 1 427 ? 51.164 25.479 -95.798 1.00 34.78 427 GLU A CA 1
ATOM 3122 C C . GLU A 1 427 ? 51.966 26.599 -96.512 1.00 34.78 427 GLU A C 1
ATOM 3124 O O . GLU A 1 427 ? 51.427 27.376 -97.298 1.00 34.78 427 GLU A O 1
ATOM 3129 N N . ALA A 1 428 ? 53.301 26.534 -96.359 1.00 35.66 428 ALA A N 1
ATOM 3130 C CA . ALA A 1 428 ? 54.336 26.851 -97.362 1.00 35.66 428 ALA A CA 1
ATOM 3131 C C . ALA A 1 428 ? 55.689 26.188 -96.955 1.00 35.66 428 ALA A C 1
ATOM 3133 O O . ALA A 1 428 ? 55.870 25.897 -95.774 1.00 35.66 428 ALA A O 1
ATOM 3134 N N . PRO A 1 429 ? 56.615 25.892 -97.894 1.00 45.03 429 PRO A N 1
ATOM 3135 C CA . PRO A 1 429 ? 57.124 24.527 -98.103 1.00 45.03 429 PRO A CA 1
ATOM 3136 C C . PRO A 1 429 ? 58.516 24.199 -97.525 1.00 45.03 429 PRO A C 1
ATOM 3138 O O . PRO A 1 429 ? 59.268 25.059 -97.079 1.00 45.03 429 PRO A O 1
ATOM 3141 N N . ALA A 1 430 ? 58.827 22.901 -97.593 1.00 38.25 430 ALA A N 1
ATOM 3142 C CA . ALA A 1 430 ? 60.050 22.227 -97.172 1.00 38.25 430 ALA A CA 1
ATOM 3143 C C . ALA A 1 430 ? 61.324 22.664 -97.922 1.00 38.25 430 ALA A C 1
ATOM 3145 O O . ALA A 1 430 ? 61.311 22.797 -99.145 1.00 38.25 430 ALA A O 1
ATOM 3146 N N . GLU A 1 431 ? 62.446 22.734 -97.196 1.00 41.00 431 GLU A N 1
ATOM 3147 C CA . GLU A 1 431 ? 63.776 22.494 -97.762 1.00 41.00 431 GLU A CA 1
ATOM 3148 C C . GLU A 1 431 ? 64.304 21.131 -97.299 1.00 41.00 431 GLU A C 1
ATOM 3150 O O . GLU A 1 431 ? 64.402 20.805 -96.117 1.00 41.00 431 GLU A O 1
ATOM 3155 N N . GLU A 1 432 ? 64.598 20.329 -98.309 1.00 43.41 432 GLU A N 1
ATOM 3156 C CA . GLU A 1 432 ? 65.117 18.976 -98.317 1.00 43.41 432 GLU A CA 1
ATOM 3157 C C . GLU A 1 432 ? 66.642 19.000 -98.158 1.00 43.41 432 GLU A C 1
ATOM 3159 O O . GLU A 1 432 ? 67.314 19.583 -99.003 1.00 43.41 432 GLU A O 1
ATOM 3164 N N . GLN A 1 433 ? 67.217 18.303 -97.168 1.00 41.06 433 GLN A N 1
ATOM 3165 C CA . GLN A 1 433 ? 68.592 17.795 -97.296 1.00 41.06 433 GLN A CA 1
ATOM 3166 C C . GLN A 1 433 ? 68.754 16.375 -96.736 1.00 41.06 433 GLN A C 1
ATOM 3168 O O . GLN A 1 433 ? 68.903 16.134 -95.542 1.00 41.06 433 GLN A O 1
ATOM 3173 N N . ARG A 1 434 ? 68.712 15.449 -97.702 1.00 37.91 434 ARG A N 1
ATOM 3174 C CA . ARG A 1 434 ? 69.414 14.162 -97.841 1.00 37.91 434 ARG A CA 1
ATOM 3175 C C . ARG A 1 434 ? 70.383 13.743 -96.722 1.00 37.91 434 ARG A C 1
ATOM 3177 O O . ARG A 1 434 ? 71.437 14.335 -96.524 1.00 37.91 434 ARG A O 1
ATOM 3184 N N . VAL A 1 435 ? 70.098 12.558 -96.187 1.00 46.06 435 VAL A N 1
ATOM 3185 C CA . VAL A 1 435 ? 71.070 11.531 -95.750 1.00 46.06 435 VAL A CA 1
ATOM 3186 C C . VAL A 1 435 ? 71.779 11.005 -97.037 1.00 46.06 435 VAL A C 1
ATOM 3188 O O . VAL A 1 435 ? 71.159 11.043 -98.102 1.00 46.06 435 VAL A O 1
ATOM 3191 N N . ILE A 1 436 ? 73.039 10.554 -97.160 1.00 40.91 436 ILE A N 1
ATOM 3192 C CA . ILE A 1 436 ? 73.908 9.529 -96.509 1.00 40.91 436 ILE A CA 1
ATOM 3193 C C . ILE A 1 436 ? 75.278 9.575 -97.290 1.00 40.91 436 ILE A C 1
ATOM 3195 O O . ILE A 1 436 ? 75.328 10.334 -98.270 1.00 40.91 436 ILE A O 1
ATOM 3199 N N . PRO A 1 437 ? 76.361 8.792 -97.026 1.00 62.38 437 PRO A N 1
ATOM 3200 C CA . PRO A 1 437 ? 76.513 7.552 -96.245 1.00 62.38 437 PRO A CA 1
ATOM 3201 C C . PRO A 1 437 ? 77.205 7.684 -94.886 1.00 62.38 437 PRO A C 1
ATOM 3203 O O . PRO A 1 437 ? 78.136 8.511 -94.761 1.00 62.38 437 PRO A O 1
#

Secondary structure (DSSP, 8-state):
------------------PPPPPPEEEEEEETTEEESSEEEEETTEEEEEEE-SSS-B--EEGGGS-B---B-TT-EEEEEE-S-EEEEEE--TTTTS-----EEEEEEEPTT----TT---PPPP-----TT-------HHHHHHH-TT-HHHHHHHHH-HHHHHHHHH--SEEEEEEPHHHHHHT-HHHHHHHHH-HHHHHHHHHHTEEES---HHHHHHHHHHTTSEEEEEBTTSSEEEEEEETTEEEETTEEEEEEEEEETTEEEEEESS----TTTS-TTS---SS--EEEEEESPTT-EE-SEEEEEEEEEES-EE---SSPPP-TTEEEEEEEES-PPP--TTS----SSSEEEEESSSEEEEEEEPSEEEEEEEEEE-TTSPBPSS--EEEEEEEEPP--PPPP--PPP--------------------

Foldseek 3Di:
DDDDDDDDDDDPPPPPPPDPPDQAEAEWECPPNATVVQEAEDEAFYKYKYFYQDQDWWWWAWFPRPDIPPTAHHGGMDIDTHHDAAKTKTWTPPPLPDPDQTHIGIYGYDHPPPDDDPPDDDDDDDDDDDDPDDDAPQAFPLRVLVPDPFQPVVNVLLVLQPHLVVCRRPGADKEFAGEGPQQVVVLDPVNVVVQSVDNSLSNLLRQQRMFHDAAFPVNLQVQCVVVPQKDWTQTSSSDIWIWGADPNFIDTRPWGFPATQCDYPGYTYTYTHHRDRDPSSDDQQDDPPPDDKAKDFPPPAAAAEAEFWKGKTAIDIPQAAEDALPPDDWGPRYAWKKKWKQFDFDDDQVDARDTPDGDIDIDSDRMDMDGRDAFAKMKIKMWGATSRRGADVVTHMDIHIYGYHHPPPPDPPPDPDPPPDDDDDDDDDDDDDDDDD

InterPro domains:
  IPR000782 FAS1 domain [PF02469] (150-278)
  IPR000782 FAS1 domain [PS50213] (138-276)
  IPR000782 FAS1 domain [SM00554] (175-279)
  IPR008972 Cupredoxin [G3DSA:2.60.40.420] (20-109)
  IPR008972 Cupredoxin [SSF49503] (8-109)
  IPR036378 FAS1 domain superfamily [G3DSA:2.30.180.10] (124-279)
  IPR036378 FAS1 domain superfamily [SSF82153] (133-279)
  IPR050904 Cell adhesion and biosynthesis-related protein [PTHR10900] (105-330)

pLDDT: mean 75.37, std 19.88, range [27.64, 97.25]

Sequence (437 aa):
MTSTILGIAAVLAVGLLALPVLAATADVDIRGGEYIPASLTVEENTTVTWTNYDEVAHTVTGTGGLFDSGRIEQNQTFNYTFADTGTYPYGCTLNASTRRTPMQGVVIVVPEGMMVEPGENVTPTPTGNLTPGEEPLNMTLVDLIAGEANLTAFADALNRASVAKTVLTSGGPYTVFAPDDAAFEALGNETLTAIFNDTEMLDALLMHHVVEGNYTVEDLMAAANTTGNMTTLDTLAGNTINVTAVDGNLTVENATIVTADVAAENGIVHVIDMVLVPEDLIPAENVTPTTEANITIVEPMEGASAAAGNVTVSVNVTNFTLVDPTGQPNAPGEGHLHYYLDAVVPTNASAPAIPKTGGYVISTNLTHTWENVTSGAHNFSVQAVNNDHTPLIPLVFETVNVTVEGNITPVENVTPVENVTGNITPEAPAEEQRVIP

Organism: NCBI:txid2590886

Radius of gyration: 40.21 Å; Cα contacts (8 Å, |Δi|>4): 853; chains: 1; bounding box: 124×45×184 Å